Protein AF-A0A960R3W2-F1 (afdb_monomer_lite)

Structure (mmCIF, N/CA/C/O backbone):
data_AF-A0A960R3W2-F1
#
_entry.id   AF-A0A960R3W2-F1
#
loop_
_atom_site.group_PDB
_atom_site.id
_atom_site.type_symbol
_atom_site.label_atom_id
_atom_site.label_alt_id
_atom_site.label_comp_id
_atom_site.label_asym_id
_atom_site.label_entity_id
_atom_site.label_seq_id
_atom_site.pdbx_PDB_ins_code
_atom_site.Cartn_x
_atom_site.Cartn_y
_atom_site.Cartn_z
_atom_site.occupancy
_atom_site.B_iso_or_equiv
_atom_site.auth_seq_id
_atom_site.auth_comp_id
_atom_site.auth_asym_id
_atom_site.auth_atom_id
_atom_site.pdbx_PDB_model_num
ATOM 1 N N . MET A 1 1 ? 24.219 -35.344 -2.689 1.00 34.28 1 MET A N 1
ATOM 2 C CA . MET A 1 1 ? 23.705 -35.915 -3.954 1.00 34.28 1 MET A CA 1
ATOM 3 C C . MET A 1 1 ? 23.313 -34.790 -4.915 1.00 34.28 1 MET A C 1
ATOM 5 O O . MET A 1 1 ? 22.165 -34.704 -5.315 1.00 34.28 1 MET A O 1
ATOM 9 N N . ALA A 1 2 ? 24.246 -33.897 -5.250 1.00 36.50 2 ALA A N 1
ATOM 10 C CA . ALA A 1 2 ? 23.982 -32.752 -6.128 1.00 36.50 2 ALA A CA 1
ATOM 11 C C . ALA A 1 2 ? 25.232 -32.409 -6.960 1.00 36.50 2 ALA A C 1
ATOM 13 O O . ALA A 1 2 ? 25.607 -31.251 -7.071 1.00 36.50 2 ALA A O 1
ATOM 14 N N . GLU A 1 3 ? 25.915 -33.432 -7.480 1.00 35.41 3 GLU A N 1
ATOM 15 C CA . GLU A 1 3 ? 27.080 -33.258 -8.367 1.00 35.41 3 GLU A CA 1
ATOM 16 C C . GLU A 1 3 ? 26.944 -34.018 -9.701 1.00 35.41 3 GLU A C 1
ATOM 18 O O . GLU A 1 3 ? 27.844 -33.939 -10.526 1.00 35.41 3 GLU A O 1
ATOM 23 N N . GLU A 1 4 ? 25.827 -34.706 -9.973 1.00 37.75 4 GLU A N 1
ATOM 24 C CA . GLU A 1 4 ? 25.732 -35.625 -11.128 1.00 37.75 4 GLU A CA 1
ATOM 25 C C . GLU A 1 4 ? 24.709 -35.256 -12.221 1.00 37.75 4 GLU A C 1
ATOM 27 O O . GLU A 1 4 ? 24.487 -36.058 -13.122 1.00 37.75 4 GLU A O 1
ATOM 32 N N . GLU A 1 5 ? 24.141 -34.043 -12.235 1.00 37.66 5 GLU A N 1
ATOM 33 C CA . GLU A 1 5 ? 23.220 -33.620 -13.319 1.00 37.66 5 GLU A CA 1
ATOM 34 C C . GLU A 1 5 ? 23.696 -32.445 -14.194 1.00 37.66 5 GLU A C 1
ATOM 36 O O . GLU A 1 5 ? 23.008 -32.073 -15.142 1.00 37.66 5 GLU A O 1
ATOM 41 N N . LEU A 1 6 ? 24.902 -31.905 -13.987 1.00 40.00 6 LEU A N 1
ATOM 42 C CA . LEU A 1 6 ? 25.506 -30.930 -14.912 1.00 40.00 6 LEU A CA 1
ATOM 43 C C . LEU A 1 6 ? 26.485 -31.635 -15.851 1.00 40.00 6 LEU A C 1
ATOM 45 O O . LEU A 1 6 ? 27.700 -31.466 -15.803 1.00 40.00 6 LEU A O 1
ATOM 49 N N . GLY A 1 7 ? 25.937 -32.497 -16.700 1.00 35.84 7 GLY A N 1
ATOM 50 C CA . GLY A 1 7 ? 26.690 -33.162 -17.750 1.00 35.84 7 GLY A CA 1
ATOM 51 C C . GLY A 1 7 ? 26.944 -32.228 -18.925 1.00 35.84 7 GLY A C 1
ATOM 52 O O . GLY A 1 7 ? 26.337 -32.461 -19.955 1.00 35.84 7 GLY A O 1
ATOM 53 N N . HIS A 1 8 ? 27.803 -31.215 -18.773 1.00 46.12 8 HIS A N 1
ATOM 54 C CA . HIS A 1 8 ? 28.648 -30.547 -19.782 1.00 46.12 8 HIS A CA 1
ATOM 55 C C . HIS A 1 8 ? 29.773 -29.835 -19.001 1.00 46.12 8 HIS A C 1
ATOM 57 O O . HIS A 1 8 ? 29.563 -29.342 -17.899 1.00 46.12 8 HIS A O 1
ATOM 63 N N . SER A 1 9 ? 31.001 -29.834 -19.524 1.00 48.41 9 SER A N 1
ATOM 64 C CA . SER A 1 9 ? 32.125 -29.098 -18.927 1.00 48.41 9 SER A CA 1
ATOM 65 C C . SER A 1 9 ? 31.854 -27.593 -19.042 1.00 48.41 9 SER A C 1
ATOM 67 O O . SER A 1 9 ? 32.256 -26.975 -20.029 1.00 48.41 9 SER A O 1
ATOM 69 N N . ASP A 1 10 ? 31.169 -27.006 -18.065 1.00 64.44 10 ASP A N 1
ATOM 70 C CA . ASP A 1 10 ? 30.871 -25.576 -18.062 1.00 64.44 10 ASP A CA 1
ATOM 71 C C . ASP A 1 10 ? 32.167 -24.778 -17.860 1.00 64.44 10 ASP A C 1
ATOM 73 O O . ASP A 1 10 ? 32.741 -24.722 -16.769 1.00 64.44 10 ASP A O 1
ATOM 77 N N . ALA A 1 11 ? 32.658 -24.167 -18.939 1.00 84.81 11 ALA A N 1
ATOM 78 C CA . ALA A 1 11 ? 33.740 -23.195 -18.879 1.00 84.81 11 ALA A CA 1
ATOM 79 C C . ALA A 1 11 ? 33.192 -21.890 -18.281 1.00 84.81 11 ALA A C 1
ATOM 81 O O . ALA A 1 11 ? 32.614 -21.056 -18.980 1.00 84.81 11 ALA A O 1
ATOM 82 N N . ILE A 1 12 ? 33.333 -21.733 -16.965 1.00 89.81 12 ILE A N 1
ATOM 83 C CA . ILE A 1 12 ? 32.884 -20.541 -16.240 1.00 89.81 12 ILE A CA 1
ATOM 84 C C . ILE A 1 12 ? 33.977 -19.474 -16.322 1.00 89.81 12 ILE A C 1
ATOM 86 O O . ILE A 1 12 ? 35.119 -19.721 -15.940 1.00 89.81 12 ILE A O 1
ATOM 90 N N . PHE A 1 13 ? 33.619 -18.272 -16.770 1.00 91.88 13 PHE A N 1
ATOM 91 C CA . PHE A 1 13 ? 34.521 -17.122 -16.818 1.00 91.88 13 PHE A CA 1
ATOM 92 C C . PHE A 1 13 ? 33.945 -15.961 -16.008 1.00 91.88 13 PHE A C 1
ATOM 94 O O . PHE A 1 13 ? 32.779 -15.603 -16.177 1.00 91.88 13 PHE A O 1
ATOM 101 N N . GLY A 1 14 ? 34.760 -15.361 -15.144 1.00 93.44 14 GLY A N 1
ATOM 102 C CA . GLY A 1 14 ? 34.396 -14.199 -14.337 1.00 93.44 14 GLY A CA 1
ATOM 103 C C . GLY A 1 14 ? 35.424 -13.084 -14.474 1.00 93.44 14 GLY A C 1
ATOM 104 O O . GLY A 1 14 ? 36.620 -13.341 -14.596 1.00 93.44 14 GLY A O 1
ATOM 105 N N . ILE A 1 15 ? 34.967 -11.834 -14.444 1.00 94.25 15 ILE A N 1
ATOM 106 C CA . ILE A 1 15 ? 35.833 -10.654 -14.496 1.00 94.25 15 ILE A CA 1
ATOM 107 C C . ILE A 1 15 ? 35.373 -9.685 -13.414 1.00 94.25 15 ILE A C 1
ATOM 109 O O . ILE A 1 15 ? 34.194 -9.337 -13.375 1.00 94.25 15 ILE A O 1
ATOM 113 N N . ASP A 1 16 ? 36.297 -9.210 -12.585 1.00 93.62 16 ASP A N 1
ATOM 114 C CA . ASP A 1 16 ? 36.030 -8.103 -11.668 1.00 93.62 16 ASP A CA 1
ATOM 115 C C . ASP A 1 16 ? 37.211 -7.127 -11.645 1.00 93.62 16 ASP A C 1
ATOM 117 O O . ASP A 1 16 ? 38.377 -7.531 -11.656 1.00 93.62 16 ASP A O 1
ATOM 121 N N . LEU A 1 17 ? 36.918 -5.828 -11.618 1.00 91.69 17 LEU A N 1
ATOM 122 C CA . LEU A 1 17 ? 37.941 -4.788 -11.531 1.00 91.69 17 LEU A CA 1
ATOM 123 C C . LEU A 1 17 ? 38.568 -4.743 -10.129 1.00 91.69 17 LEU A C 1
ATOM 125 O O . LEU A 1 17 ? 39.752 -4.430 -9.981 1.00 91.69 17 LEU A O 1
ATOM 129 N N . ASN A 1 18 ? 37.794 -5.068 -9.093 1.00 93.12 18 ASN A N 1
ATOM 130 C CA . ASN A 1 18 ? 38.256 -5.091 -7.718 1.00 93.12 18 ASN A CA 1
ATOM 131 C C . ASN A 1 18 ? 39.044 -6.378 -7.449 1.00 93.12 18 ASN A C 1
ATOM 133 O O . ASN A 1 18 ? 38.527 -7.494 -7.527 1.00 93.12 18 ASN A O 1
ATOM 137 N N . ARG A 1 19 ? 40.319 -6.200 -7.100 1.00 94.44 19 ARG A N 1
ATOM 138 C CA . ARG A 1 19 ? 41.240 -7.302 -6.836 1.00 94.44 19 ARG A CA 1
ATOM 139 C C . ARG A 1 19 ? 40.777 -8.189 -5.684 1.00 94.44 19 ARG A C 1
ATOM 141 O O . ARG A 1 19 ? 40.822 -9.406 -5.827 1.00 94.44 19 ARG A O 1
ATOM 148 N N . ASP A 1 20 ? 40.315 -7.596 -4.589 1.00 95.19 20 ASP A N 1
ATOM 149 C CA . ASP A 1 20 ? 39.891 -8.337 -3.401 1.00 95.19 20 ASP A CA 1
ATOM 150 C C . ASP A 1 20 ? 38.653 -9.186 -3.718 1.00 95.19 20 ASP A C 1
ATOM 152 O O . ASP A 1 20 ? 38.586 -10.355 -3.344 1.00 95.19 20 ASP A O 1
ATOM 156 N N . ILE A 1 21 ? 37.703 -8.637 -4.488 1.00 93.38 21 ILE A N 1
ATOM 157 C CA . ILE A 1 21 ? 36.518 -9.379 -4.945 1.00 93.38 21 ILE A CA 1
ATOM 158 C C . ILE A 1 21 ? 36.924 -10.527 -5.874 1.00 93.38 21 ILE A C 1
ATOM 160 O O . ILE A 1 21 ? 36.449 -11.645 -5.691 1.00 93.38 21 ILE A O 1
ATOM 164 N N . ALA A 1 22 ? 37.828 -10.294 -6.830 1.00 93.44 22 ALA A N 1
ATOM 165 C CA . ALA A 1 22 ? 38.315 -11.344 -7.724 1.00 93.44 22 ALA A CA 1
ATOM 166 C C . ALA A 1 22 ? 39.058 -12.463 -6.966 1.00 93.44 22 ALA A C 1
ATOM 168 O O . ALA A 1 22 ? 38.908 -13.641 -7.293 1.00 93.44 22 ALA A O 1
ATOM 169 N N . GLU A 1 23 ? 39.847 -12.120 -5.944 1.00 93.50 23 GLU A N 1
ATOM 170 C CA . GLU A 1 23 ? 40.520 -13.094 -5.078 1.00 93.50 23 GLU A CA 1
ATOM 171 C C . GLU A 1 23 ? 39.514 -13.900 -4.243 1.00 93.50 23 GLU A C 1
ATOM 173 O O . GLU A 1 23 ? 39.620 -15.125 -4.199 1.00 93.50 23 GLU A O 1
ATOM 178 N N . ILE A 1 24 ? 38.492 -13.257 -3.666 1.00 95.00 24 ILE A N 1
ATOM 179 C CA . ILE A 1 24 ? 37.399 -13.944 -2.959 1.00 95.00 24 ILE A CA 1
ATOM 180 C C . ILE A 1 24 ? 36.620 -14.856 -3.910 1.00 95.00 24 ILE A C 1
ATOM 182 O O . ILE A 1 24 ? 36.345 -16.005 -3.566 1.00 95.00 24 ILE A O 1
ATOM 186 N N . ALA A 1 25 ? 36.297 -14.385 -5.116 1.00 92.50 25 ALA A N 1
ATOM 187 C CA . ALA A 1 25 ? 35.576 -15.161 -6.118 1.00 92.50 25 ALA A CA 1
ATOM 188 C C . ALA A 1 25 ? 36.308 -16.474 -6.428 1.00 92.50 25 ALA A C 1
ATOM 190 O O . ALA A 1 25 ? 35.687 -17.531 -6.370 1.00 92.50 25 ALA A O 1
ATOM 191 N N . ARG A 1 26 ? 37.636 -16.440 -6.628 1.00 92.56 26 ARG A N 1
ATOM 192 C CA . ARG A 1 26 ? 38.470 -17.643 -6.845 1.00 92.56 26 ARG A CA 1
ATOM 193 C C . ARG A 1 26 ? 38.403 -18.669 -5.709 1.00 92.56 26 ARG A C 1
ATOM 195 O O . ARG A 1 26 ? 38.714 -19.832 -5.947 1.00 92.56 26 ARG A O 1
ATOM 202 N N . LEU A 1 27 ? 38.040 -18.258 -4.492 1.00 92.25 27 LEU A N 1
ATOM 203 C CA . LEU A 1 27 ? 37.900 -19.158 -3.343 1.00 92.25 27 LEU A CA 1
ATOM 204 C C . LEU A 1 27 ? 36.530 -19.843 -3.280 1.00 92.25 27 LEU A C 1
ATOM 206 O O . LEU A 1 27 ? 36.435 -20.922 -2.699 1.00 92.25 27 LEU A O 1
ATOM 210 N N . VAL A 1 28 ? 35.481 -19.224 -3.832 1.00 91.94 28 VAL A N 1
ATOM 211 C CA . VAL A 1 28 ? 34.089 -19.699 -3.701 1.00 91.94 28 VAL A CA 1
ATOM 212 C C . VAL A 1 28 ? 33.548 -20.387 -4.956 1.00 91.94 28 VAL A C 1
ATOM 214 O O . VAL A 1 28 ? 32.584 -21.142 -4.860 1.00 91.94 28 VAL A O 1
ATOM 217 N N . VAL A 1 29 ? 34.147 -20.144 -6.124 1.00 87.06 29 VAL A N 1
ATOM 218 C CA . VAL A 1 29 ? 33.752 -20.775 -7.396 1.00 87.06 29 VAL A CA 1
ATOM 219 C C . VAL A 1 29 ? 34.484 -22.107 -7.631 1.00 87.06 29 VAL A C 1
ATOM 221 O O . VAL A 1 29 ? 35.540 -22.345 -7.038 1.00 87.06 29 VAL A O 1
ATOM 224 N N . PRO A 1 30 ? 33.974 -22.989 -8.516 1.00 86.00 30 PRO A N 1
ATOM 225 C CA . PRO A 1 30 ? 34.677 -24.213 -8.899 1.00 86.00 30 PRO A CA 1
ATOM 226 C C . PRO A 1 30 ? 36.084 -23.932 -9.441 1.00 86.00 30 PRO A C 1
ATOM 228 O O . PRO A 1 30 ? 36.305 -22.944 -10.135 1.00 86.00 30 PRO A O 1
ATOM 231 N N . ARG A 1 31 ? 37.038 -24.844 -9.203 1.00 82.38 31 ARG A N 1
ATOM 232 C CA . ARG A 1 31 ? 38.432 -24.698 -9.680 1.00 82.38 31 ARG A CA 1
ATOM 233 C C . ARG A 1 31 ? 38.573 -24.623 -11.203 1.00 82.38 31 ARG A C 1
ATOM 235 O O . ARG A 1 31 ? 39.610 -24.181 -11.683 1.00 82.38 31 ARG A O 1
ATOM 242 N N . SER A 1 32 ? 37.572 -25.096 -11.942 1.00 85.81 32 SER A N 1
ATOM 243 C CA . SER A 1 32 ? 37.497 -24.993 -13.401 1.00 85.81 32 SER A CA 1
ATOM 244 C C . SER A 1 32 ? 37.124 -23.591 -13.891 1.00 85.81 32 SER A C 1
ATOM 246 O O . SER A 1 32 ? 37.220 -23.342 -15.088 1.00 85.81 32 SER A O 1
ATOM 248 N N . ALA A 1 33 ? 36.692 -22.688 -13.004 1.00 89.56 33 ALA A N 1
ATOM 249 C CA . ALA A 1 33 ? 36.335 -21.328 -13.370 1.00 89.56 33 ALA A CA 1
ATOM 250 C C . ALA A 1 33 ? 37.575 -20.432 -13.499 1.00 89.56 33 ALA A C 1
ATOM 252 O O . ALA A 1 33 ? 38.443 -20.387 -12.624 1.00 89.56 33 ALA A O 1
ATOM 253 N N . GLU A 1 34 ? 37.620 -19.652 -14.570 1.00 91.56 34 GLU A N 1
ATOM 254 C CA . GLU A 1 34 ? 38.660 -18.665 -14.822 1.00 91.56 34 GLU A CA 1
ATOM 255 C C . GLU A 1 34 ? 38.193 -17.283 -14.350 1.00 91.56 34 GLU A C 1
ATOM 257 O O . GLU A 1 34 ? 37.280 -16.691 -14.922 1.00 91.56 34 GLU A O 1
ATOM 262 N N . ILE A 1 35 ? 38.821 -16.754 -13.292 1.00 93.56 35 ILE A N 1
ATOM 263 C CA . ILE A 1 35 ? 38.489 -15.435 -12.729 1.00 93.56 35 ILE A CA 1
ATOM 264 C C . ILE A 1 35 ? 39.612 -14.430 -13.006 1.00 93.56 35 ILE A C 1
ATOM 266 O O . ILE A 1 35 ? 40.694 -14.487 -12.399 1.00 93.56 35 ILE A O 1
ATOM 270 N N . ALA A 1 36 ? 39.337 -13.472 -13.885 1.00 92.69 36 ALA A N 1
ATOM 271 C CA . ALA A 1 36 ? 40.222 -12.370 -14.230 1.00 92.69 36 ALA A CA 1
ATOM 272 C C . ALA A 1 36 ? 40.007 -11.165 -13.299 1.00 92.69 36 ALA A C 1
ATOM 274 O O . ALA A 1 36 ? 38.880 -10.731 -13.069 1.00 92.69 36 ALA A O 1
ATOM 275 N N . ASN A 1 37 ? 41.103 -10.586 -12.798 1.00 94.06 37 ASN A N 1
ATOM 276 C CA . ASN A 1 37 ? 41.065 -9.248 -12.214 1.00 94.06 37 ASN A CA 1
ATOM 277 C C . ASN A 1 37 ? 41.438 -8.237 -13.303 1.00 94.06 37 ASN A C 1
ATOM 279 O O . ASN A 1 37 ? 42.618 -8.091 -13.615 1.00 94.06 37 ASN A O 1
ATOM 283 N N . ALA A 1 38 ? 40.443 -7.620 -13.936 1.00 91.94 38 ALA A N 1
ATOM 284 C CA . ALA A 1 38 ? 40.641 -6.737 -15.082 1.00 91.94 38 ALA A CA 1
ATOM 285 C C . ALA A 1 38 ? 39.465 -5.769 -15.260 1.00 91.94 38 ALA A C 1
ATOM 287 O O . ALA A 1 38 ? 38.361 -6.010 -14.770 1.00 91.94 38 ALA A O 1
ATOM 288 N N . ASP A 1 39 ? 39.686 -4.691 -16.014 1.00 89.12 39 ASP A N 1
ATOM 289 C CA . ASP A 1 39 ? 38.589 -3.851 -16.491 1.00 89.12 39 ASP A CA 1
ATOM 290 C C . ASP A 1 39 ? 37.844 -4.576 -17.621 1.00 89.12 39 ASP A C 1
ATOM 292 O O . ASP A 1 39 ? 38.381 -4.829 -18.699 1.00 89.12 39 ASP A O 1
ATOM 296 N N . SER A 1 40 ? 36.573 -4.895 -17.380 1.00 90.44 40 SER A N 1
ATOM 297 C CA . SER A 1 40 ? 35.700 -5.554 -18.358 1.00 90.44 40 SER A CA 1
ATOM 298 C C . SER A 1 40 ? 35.436 -4.710 -19.615 1.00 90.44 40 SER A C 1
ATOM 300 O O . SER A 1 40 ? 34.938 -5.234 -20.615 1.00 90.44 40 SER A O 1
ATOM 302 N N . LEU A 1 41 ? 35.755 -3.412 -19.602 1.00 88.38 41 LEU A N 1
ATOM 303 C CA . LEU A 1 41 ? 35.681 -2.504 -20.751 1.00 88.38 41 LEU A CA 1
ATOM 304 C C . LEU A 1 41 ? 37.034 -2.277 -21.452 1.00 88.38 41 LEU A C 1
ATOM 306 O O . LEU A 1 41 ? 37.059 -1.617 -22.488 1.00 88.38 41 LEU A O 1
ATOM 310 N N . ASP A 1 42 ? 38.125 -2.907 -21.000 1.00 87.12 42 ASP A N 1
ATOM 311 C CA . ASP A 1 42 ? 39.421 -2.866 -21.693 1.00 87.12 42 ASP A CA 1
ATOM 312 C C . ASP A 1 42 ? 39.371 -3.648 -23.017 1.00 87.12 42 ASP A C 1
ATOM 314 O O . ASP A 1 42 ? 39.037 -4.835 -23.033 1.00 87.12 42 ASP A O 1
ATOM 318 N N . GLU A 1 43 ? 39.676 -3.003 -24.144 1.00 80.69 43 GLU A N 1
ATOM 319 C CA . GLU A 1 43 ? 39.709 -3.634 -25.472 1.00 80.69 43 GLU A CA 1
ATOM 320 C C . GLU A 1 43 ? 40.785 -4.725 -25.585 1.00 80.69 43 GLU A C 1
ATOM 322 O O . GLU A 1 43 ? 40.610 -5.669 -26.355 1.00 80.69 43 GLU A O 1
ATOM 327 N N . GLY A 1 44 ? 41.859 -4.635 -24.792 1.00 83.06 44 GLY A N 1
ATOM 328 C CA . GLY A 1 44 ? 42.939 -5.622 -24.743 1.00 83.06 44 GLY A CA 1
ATOM 329 C C . GLY A 1 44 ? 42.604 -6.890 -23.953 1.00 83.06 44 GLY A C 1
ATOM 330 O O . GLY A 1 44 ? 43.363 -7.859 -24.008 1.00 83.06 44 GLY A O 1
ATOM 331 N N . LEU A 1 45 ? 41.475 -6.914 -23.235 1.00 86.50 45 LEU A N 1
ATOM 332 C CA . LEU A 1 45 ? 41.054 -8.081 -22.466 1.00 86.50 45 LEU A CA 1
ATOM 333 C C . LEU A 1 45 ? 40.693 -9.244 -23.402 1.00 86.50 45 LEU A C 1
ATOM 335 O O . LEU A 1 45 ? 39.775 -9.141 -24.224 1.00 86.50 45 LEU A O 1
ATOM 339 N N . ALA A 1 46 ? 41.391 -10.370 -23.246 1.00 86.25 46 ALA A N 1
ATOM 340 C CA . ALA A 1 46 ? 41.084 -11.601 -23.959 1.00 86.25 46 ALA A CA 1
ATOM 341 C C . ALA A 1 46 ? 39.712 -12.132 -23.515 1.00 86.25 46 ALA A C 1
ATOM 343 O O . ALA A 1 46 ? 39.517 -12.498 -22.359 1.00 86.25 46 ALA A O 1
ATOM 344 N N . LEU A 1 47 ? 38.758 -12.154 -24.444 1.00 87.56 47 LEU A N 1
ATOM 345 C CA . LEU A 1 47 ? 37.397 -12.642 -24.228 1.00 87.56 47 LEU A CA 1
ATOM 346 C C . LEU A 1 47 ? 37.098 -13.786 -25.191 1.00 87.56 47 LEU A C 1
ATOM 348 O O . LEU A 1 47 ? 37.589 -13.788 -26.325 1.00 87.56 47 LEU A O 1
ATOM 352 N N . ALA A 1 48 ? 36.221 -14.699 -24.776 1.00 87.38 48 ALA A N 1
ATOM 353 C CA . ALA A 1 48 ? 35.708 -15.729 -25.665 1.00 87.38 48 ALA A CA 1
ATOM 354 C C . ALA A 1 48 ? 35.006 -15.096 -26.881 1.00 87.38 48 ALA A C 1
ATOM 356 O O . ALA A 1 48 ? 34.481 -13.971 -26.833 1.00 87.38 48 ALA A O 1
ATOM 357 N N . SER A 1 49 ? 35.020 -15.818 -28.001 1.00 87.25 49 SER A N 1
ATOM 358 C CA . SER A 1 49 ? 34.348 -15.381 -29.227 1.00 87.25 49 SER A CA 1
ATOM 359 C C . SER A 1 49 ? 32.829 -15.398 -29.068 1.00 87.25 49 SER A C 1
ATOM 361 O O . SER A 1 49 ? 32.164 -14.502 -29.588 1.00 87.25 49 SER A O 1
ATOM 363 N N . MET A 1 50 ? 32.296 -16.379 -28.331 1.00 92.69 50 MET A N 1
ATOM 364 C CA . MET A 1 50 ? 30.875 -16.511 -28.034 1.00 92.69 50 MET A CA 1
ATOM 365 C C . MET A 1 50 ? 30.618 -17.012 -26.608 1.00 92.69 50 MET A C 1
ATOM 367 O O . MET A 1 50 ? 31.443 -17.730 -26.049 1.00 92.69 50 MET A O 1
ATOM 371 N N . TYR A 1 51 ? 29.450 -16.663 -26.068 1.00 93.88 51 TYR A N 1
ATOM 372 C CA . TYR A 1 51 ? 28.928 -17.123 -24.780 1.00 93.88 51 TYR A CA 1
ATOM 373 C C . TYR A 1 51 ? 27.496 -17.646 -24.936 1.00 93.88 51 TYR A C 1
ATOM 375 O O . TYR A 1 51 ? 26.671 -17.005 -25.593 1.00 93.88 51 TYR A O 1
ATOM 383 N N . ASP A 1 52 ? 27.175 -18.769 -24.294 1.00 95.38 52 ASP A N 1
ATOM 384 C CA . ASP A 1 52 ? 25.797 -19.279 -24.210 1.00 95.38 52 ASP A CA 1
ATOM 385 C C . ASP A 1 52 ? 24.992 -18.596 -23.100 1.00 95.38 52 ASP A C 1
ATOM 387 O O . ASP A 1 52 ? 23.769 -18.467 -23.185 1.00 95.38 52 ASP A O 1
ATOM 391 N N . LEU A 1 53 ? 25.680 -18.091 -22.077 1.00 96.06 53 LEU A N 1
ATOM 392 C CA . LEU A 1 53 ? 25.071 -17.362 -20.980 1.00 96.06 53 LEU A CA 1
ATOM 393 C C . LEU A 1 53 ? 26.010 -16.263 -20.489 1.00 96.06 53 LEU A C 1
ATOM 395 O O . LEU A 1 53 ? 27.191 -16.497 -20.249 1.00 96.06 53 LEU A O 1
ATOM 399 N N . VAL A 1 54 ? 25.465 -15.064 -20.316 1.00 96.88 54 VAL A N 1
ATOM 400 C CA . VAL A 1 54 ? 26.124 -13.962 -19.613 1.00 96.88 54 VAL A CA 1
ATOM 401 C C . VAL A 1 54 ? 25.213 -13.540 -18.472 1.00 96.88 54 VAL A C 1
ATOM 403 O O . VAL A 1 54 ? 24.056 -13.209 -18.720 1.00 96.88 54 VAL A O 1
ATOM 406 N N . ILE A 1 55 ? 25.724 -13.534 -17.241 1.00 96.62 55 ILE A N 1
ATOM 407 C CA . ILE A 1 55 ? 25.017 -13.019 -16.063 1.00 96.62 55 ILE A CA 1
ATOM 408 C C . ILE A 1 55 ? 25.857 -11.898 -15.462 1.00 96.62 55 ILE A C 1
ATOM 410 O O . ILE A 1 55 ? 27.054 -12.079 -15.250 1.00 96.62 55 ILE A O 1
ATOM 414 N N . SER A 1 56 ? 25.258 -10.738 -15.195 1.00 95.25 56 SER A N 1
ATOM 415 C CA . SER A 1 56 ? 25.980 -9.627 -14.574 1.00 95.25 56 SER A CA 1
ATOM 416 C C . SER A 1 56 ? 25.067 -8.719 -13.751 1.00 95.25 56 SER A C 1
ATOM 418 O O . SER A 1 56 ? 23.965 -8.367 -14.170 1.00 95.25 56 SER A O 1
ATOM 420 N N . GLU A 1 57 ? 25.562 -8.287 -12.595 1.00 93.00 57 GLU A N 1
ATOM 421 C CA . GLU A 1 57 ? 25.020 -7.168 -11.824 1.00 93.00 57 GLU A CA 1
ATOM 422 C C . GLU A 1 57 ? 25.941 -5.950 -12.030 1.00 93.00 57 GLU A C 1
ATOM 424 O O . GLU A 1 57 ? 26.856 -5.715 -11.239 1.00 93.00 57 GLU A O 1
ATOM 429 N N . PRO A 1 58 ? 25.796 -5.205 -13.143 1.00 91.31 58 PRO A N 1
ATOM 430 C CA . PRO A 1 58 ? 26.680 -4.086 -13.428 1.00 91.31 58 PRO A CA 1
ATOM 431 C C . PRO A 1 58 ? 26.463 -2.926 -12.443 1.00 91.31 58 PRO A C 1
ATOM 433 O O . PRO A 1 58 ? 25.346 -2.712 -11.964 1.00 91.31 58 PRO A O 1
ATOM 436 N N . PRO A 1 59 ? 27.488 -2.086 -12.205 1.00 88.44 59 PRO A N 1
ATOM 437 C CA . PRO A 1 59 ? 27.338 -0.920 -11.346 1.00 88.44 59 PRO A CA 1
ATOM 438 C C . PRO A 1 59 ? 26.316 0.064 -11.933 1.00 88.44 59 PRO A C 1
ATOM 440 O O . PRO A 1 59 ? 26.420 0.502 -13.085 1.00 88.44 59 PRO A O 1
ATOM 443 N N . PHE A 1 60 ? 25.332 0.458 -11.124 1.00 87.81 60 PHE A N 1
ATOM 444 C CA . PHE A 1 60 ? 24.277 1.370 -11.562 1.00 87.81 60 PHE A CA 1
ATOM 445 C C . PHE A 1 60 ? 24.819 2.776 -11.822 1.00 87.81 60 PHE A C 1
ATOM 447 O O . PHE A 1 60 ? 25.406 3.407 -10.947 1.00 87.81 60 PHE A O 1
ATOM 454 N N . ASN A 1 61 ? 24.563 3.293 -13.029 1.00 82.75 61 ASN A N 1
ATOM 455 C CA . ASN A 1 61 ? 24.879 4.664 -13.449 1.00 82.75 61 ASN A CA 1
ATOM 456 C C . ASN A 1 61 ? 26.351 5.093 -13.278 1.00 82.75 61 ASN A C 1
ATOM 458 O O . ASN A 1 61 ? 26.637 6.290 -13.335 1.00 82.75 61 ASN A O 1
ATOM 462 N N . ALA A 1 62 ? 27.287 4.153 -13.113 1.00 87.56 62 ALA A N 1
ATOM 463 C CA . ALA A 1 62 ? 28.707 4.478 -13.041 1.00 87.56 62 ALA A CA 1
ATOM 464 C C . ALA A 1 62 ? 29.159 5.156 -14.351 1.00 87.56 62 ALA A C 1
ATOM 466 O O . ALA A 1 62 ? 28.892 4.622 -15.435 1.00 87.56 62 ALA A O 1
ATOM 467 N N . PRO A 1 63 ? 29.798 6.338 -14.291 1.00 84.81 63 PRO A N 1
ATOM 468 C CA . PRO A 1 63 ? 30.172 7.084 -15.485 1.00 84.81 63 PRO A CA 1
ATOM 469 C C . PRO A 1 63 ? 31.248 6.342 -16.279 1.00 84.81 63 PRO A C 1
ATOM 471 O O . PRO A 1 63 ? 32.121 5.695 -15.707 1.00 84.81 63 PRO A O 1
ATOM 474 N N . LEU A 1 64 ? 31.217 6.482 -17.604 1.00 82.75 64 LEU A N 1
ATOM 475 C CA . LEU A 1 64 ? 32.295 5.995 -18.463 1.00 82.75 64 LEU A CA 1
ATOM 476 C C . LEU A 1 64 ? 33.536 6.884 -18.285 1.00 82.75 64 LEU A C 1
ATOM 478 O O . LEU A 1 64 ? 33.506 8.077 -18.600 1.00 82.75 64 LEU A O 1
ATOM 482 N N . SER A 1 65 ? 34.631 6.319 -17.786 1.00 69.44 65 SER A N 1
ATOM 483 C CA . SER A 1 65 ? 35.944 6.966 -17.751 1.00 69.44 65 SER A CA 1
ATOM 484 C C . SER A 1 65 ? 36.638 6.852 -19.116 1.00 69.44 65 SER A C 1
ATOM 486 O O . SER A 1 65 ? 36.552 5.838 -19.807 1.00 69.44 65 SER A O 1
ATOM 488 N N . ARG A 1 66 ? 37.354 7.908 -19.537 1.00 56.25 66 ARG A N 1
ATOM 489 C CA . ARG A 1 66 ? 38.257 7.832 -20.705 1.00 56.25 66 ARG A CA 1
ATOM 490 C C . ARG A 1 66 ? 39.357 6.789 -20.422 1.00 56.25 66 ARG A C 1
ATOM 492 O O . ARG A 1 66 ? 39.811 6.751 -19.280 1.00 56.25 66 ARG A O 1
ATOM 499 N N . PRO A 1 67 ? 39.822 6.002 -21.417 1.00 58.53 67 PRO A N 1
ATOM 500 C CA . PRO A 1 67 ? 39.761 6.242 -22.868 1.00 58.53 67 PRO A CA 1
ATOM 501 C C . PRO A 1 67 ? 38.565 5.623 -23.614 1.00 58.53 67 PRO A C 1
ATOM 503 O O . PRO A 1 67 ? 38.450 5.843 -24.819 1.00 58.53 67 PRO A O 1
ATOM 506 N N . TYR A 1 68 ? 37.665 4.908 -22.935 1.00 64.06 68 TYR A N 1
ATOM 507 C CA . TYR A 1 68 ? 36.558 4.202 -23.585 1.00 64.06 68 TYR A CA 1
ATOM 508 C C . TYR A 1 68 ? 35.562 5.183 -24.239 1.00 64.06 68 TYR A C 1
ATOM 510 O O . TYR A 1 68 ? 34.913 5.987 -23.566 1.00 64.06 68 TYR A O 1
ATOM 518 N N . LYS A 1 69 ? 35.454 5.141 -25.574 1.00 60.31 69 LYS A N 1
ATOM 519 C CA . LYS A 1 69 ? 34.454 5.872 -26.372 1.00 60.31 69 LYS A CA 1
ATOM 520 C C . LYS A 1 69 ? 33.590 4.852 -27.116 1.00 60.31 69 LYS A C 1
ATOM 522 O O . LYS A 1 69 ? 33.915 4.525 -28.257 1.00 60.31 69 LYS A O 1
ATOM 527 N N . PRO A 1 70 ? 32.516 4.331 -26.503 1.00 62.38 70 PRO A N 1
ATOM 528 C CA . PRO A 1 70 ? 31.666 3.384 -27.198 1.00 62.38 70 PRO A CA 1
ATOM 529 C C . PRO A 1 70 ? 30.998 4.089 -28.382 1.00 62.38 70 PRO A C 1
ATOM 531 O O . PRO A 1 70 ? 30.492 5.207 -28.257 1.00 62.38 70 PRO A O 1
ATOM 534 N N . ALA A 1 71 ? 31.021 3.434 -29.538 1.00 55.75 71 ALA A N 1
ATOM 535 C CA . ALA A 1 71 ? 30.005 3.610 -30.561 1.00 55.75 71 ALA A CA 1
ATOM 536 C C . ALA A 1 71 ? 29.029 2.443 -30.365 1.00 55.75 71 ALA A C 1
ATOM 538 O O . ALA A 1 71 ? 29.481 1.296 -30.424 1.00 55.75 71 ALA A O 1
ATOM 539 N N . PRO A 1 72 ? 27.741 2.687 -30.063 1.00 67.12 72 PRO A N 1
ATOM 540 C CA . PRO A 1 72 ? 27.008 3.963 -30.011 1.00 67.12 72 PRO A CA 1
ATOM 541 C C . PRO A 1 72 ? 27.213 4.750 -28.698 1.00 67.12 72 PRO A C 1
ATOM 543 O O . PRO A 1 72 ? 27.873 4.269 -27.785 1.00 67.12 72 PRO A O 1
ATOM 546 N N . ALA A 1 73 ? 26.656 5.968 -28.592 1.00 66.81 73 ALA A N 1
ATOM 547 C CA . ALA A 1 73 ? 26.800 6.868 -27.434 1.00 66.81 73 ALA A CA 1
ATOM 548 C C . ALA A 1 73 ? 26.083 6.350 -26.160 1.00 66.81 73 ALA A C 1
ATOM 550 O O . ALA A 1 73 ? 25.054 6.886 -25.740 1.00 66.81 73 ALA A O 1
ATOM 551 N N . LEU A 1 74 ? 26.632 5.291 -25.563 1.00 81.75 74 LEU A N 1
ATOM 552 C CA . LEU A 1 74 ? 26.207 4.701 -24.291 1.00 81.75 74 LEU A CA 1
ATOM 553 C C . LEU A 1 74 ? 26.564 5.636 -23.129 1.00 81.75 74 LEU A C 1
ATOM 555 O O . LEU A 1 74 ? 27.542 6.383 -23.194 1.00 81.75 74 LEU A O 1
ATOM 559 N N . LYS A 1 75 ? 25.761 5.626 -22.062 1.00 80.75 75 LYS A N 1
ATOM 560 C CA . LYS A 1 75 ? 25.842 6.650 -21.003 1.00 80.75 75 LYS A CA 1
ATOM 561 C C . LYS A 1 75 ? 26.660 6.237 -19.789 1.00 80.75 75 LYS A C 1
ATOM 563 O O . LYS A 1 75 ? 27.210 7.103 -19.111 1.00 80.75 75 LYS A O 1
ATOM 568 N N . ASN A 1 76 ? 26.682 4.949 -19.471 1.00 88.12 76 ASN A N 1
ATOM 569 C CA . ASN A 1 76 ? 27.272 4.424 -18.244 1.00 88.12 76 ASN A CA 1
ATOM 570 C C . ASN A 1 76 ? 27.929 3.058 -18.482 1.00 88.12 76 ASN A C 1
ATOM 572 O O . ASN A 1 76 ? 27.729 2.427 -19.522 1.00 88.12 76 ASN A O 1
ATOM 576 N N . VAL A 1 77 ? 28.720 2.620 -17.502 1.00 89.75 77 VAL A N 1
ATOM 577 C CA . VAL A 1 77 ? 29.450 1.344 -17.527 1.00 89.75 77 VAL A CA 1
ATOM 578 C C . VAL A 1 77 ? 28.505 0.161 -17.727 1.00 89.75 77 VAL A C 1
ATOM 580 O O . VAL A 1 77 ? 28.802 -0.710 -18.536 1.00 89.75 77 VAL A O 1
ATOM 583 N N . GLY A 1 78 ? 27.344 0.139 -17.065 1.00 91.44 78 GLY A N 1
ATOM 584 C CA . GLY A 1 78 ? 26.387 -0.960 -17.208 1.00 91.44 78 GLY A CA 1
ATOM 585 C C . GLY A 1 78 ? 25.863 -1.121 -18.634 1.00 91.44 78 GLY A C 1
ATOM 586 O O . GLY A 1 78 ? 25.910 -2.220 -19.181 1.00 91.44 78 GLY A O 1
ATOM 587 N N . GLU A 1 79 ? 25.450 -0.025 -19.276 1.00 91.12 79 GLU A N 1
ATOM 588 C CA . GLU A 1 79 ? 25.046 -0.020 -20.690 1.00 91.12 79 GLU A CA 1
ATOM 589 C C . GLU A 1 79 ? 26.176 -0.518 -21.608 1.00 91.12 79 GLU A C 1
ATOM 591 O O . GLU A 1 79 ? 25.928 -1.294 -22.533 1.00 91.12 79 GLU A O 1
ATOM 596 N N . ALA A 1 80 ? 27.424 -0.122 -21.333 1.00 90.81 80 ALA A N 1
ATOM 597 C CA . ALA A 1 80 ? 28.595 -0.574 -22.081 1.00 90.81 80 ALA A CA 1
ATOM 598 C C . ALA A 1 80 ? 28.878 -2.072 -21.918 1.00 90.81 80 ALA A C 1
ATOM 600 O O . ALA A 1 80 ? 29.160 -2.743 -22.912 1.00 90.81 80 ALA A O 1
ATOM 601 N N . LEU A 1 81 ? 28.758 -2.607 -20.701 1.00 92.19 81 LEU A N 1
ATOM 602 C CA . LEU A 1 81 ? 28.915 -4.037 -20.433 1.00 92.19 81 LEU A CA 1
ATOM 603 C C . LEU A 1 81 ? 27.824 -4.848 -21.135 1.00 92.19 81 LEU A C 1
ATOM 605 O O . LEU A 1 81 ? 28.134 -5.800 -21.852 1.00 92.19 81 LEU A O 1
ATOM 609 N N . LEU A 1 82 ? 26.563 -4.425 -21.016 1.00 93.44 82 LEU A N 1
ATOM 610 C CA . LEU A 1 82 ? 25.446 -5.049 -21.723 1.00 93.44 82 LEU A CA 1
ATOM 611 C C . LEU A 1 82 ? 25.714 -5.100 -23.230 1.00 93.44 82 LEU A C 1
ATOM 613 O O . LEU A 1 82 ? 25.596 -6.165 -23.833 1.00 93.44 82 LEU A O 1
ATOM 617 N N . HIS A 1 83 ? 26.122 -3.981 -23.830 1.00 91.38 83 HIS A N 1
ATOM 618 C CA . HIS A 1 83 ? 26.420 -3.910 -25.257 1.00 91.38 83 HIS A CA 1
ATOM 619 C C . HIS A 1 83 ? 27.590 -4.817 -25.661 1.00 91.38 83 HIS A C 1
ATOM 621 O O . HIS A 1 83 ? 27.467 -5.612 -26.596 1.00 91.38 83 HIS A O 1
ATOM 627 N N . ARG A 1 84 ? 28.714 -4.745 -24.938 1.00 90.50 84 ARG A N 1
ATOM 628 C CA . ARG A 1 84 ? 29.932 -5.508 -25.243 1.00 90.50 84 ARG A CA 1
ATOM 629 C C . ARG A 1 84 ? 29.713 -7.017 -25.149 1.00 90.50 84 ARG A C 1
ATOM 631 O O . ARG A 1 84 ? 30.119 -7.744 -26.056 1.00 90.50 84 ARG A O 1
ATOM 638 N N . PHE A 1 85 ? 29.104 -7.489 -24.064 1.00 93.19 85 PHE A N 1
ATOM 639 C CA . PHE A 1 85 ? 28.962 -8.923 -23.813 1.00 93.19 85 PHE A CA 1
ATOM 640 C C . PHE A 1 85 ? 27.762 -9.528 -24.541 1.00 93.19 85 PHE A C 1
ATOM 642 O O . PHE A 1 85 ? 27.878 -10.631 -25.072 1.00 93.19 85 PHE A O 1
ATOM 649 N N . SER A 1 86 ? 26.651 -8.796 -24.688 1.00 93.12 86 SER A N 1
ATOM 650 C CA . SER A 1 86 ? 25.507 -9.314 -25.454 1.00 93.12 86 SER A CA 1
ATOM 651 C C . SER A 1 86 ? 25.820 -9.444 -26.947 1.00 93.12 86 SER A C 1
ATOM 653 O O . SER A 1 86 ? 25.326 -10.353 -27.612 1.00 93.12 86 SER A O 1
ATOM 655 N N . GLY A 1 87 ? 26.708 -8.591 -27.477 1.00 90.62 87 GLY A N 1
ATOM 656 C CA . GLY A 1 87 ? 27.235 -8.718 -28.839 1.00 90.62 87 GLY A CA 1
ATOM 657 C C . GLY A 1 87 ? 27.984 -10.033 -29.096 1.00 90.62 87 GLY A C 1
ATOM 658 O O . GLY A 1 87 ? 28.098 -10.448 -30.249 1.00 90.62 87 GLY A O 1
ATOM 659 N N . ARG A 1 88 ? 28.421 -10.726 -28.036 1.00 92.88 88 ARG A N 1
ATOM 660 C CA . ARG A 1 88 ? 29.125 -12.017 -28.071 1.00 92.88 88 ARG A CA 1
ATOM 661 C C . ARG A 1 88 ? 28.233 -13.199 -27.686 1.00 92.88 88 ARG A C 1
ATOM 663 O O . ARG A 1 88 ? 28.741 -14.278 -27.432 1.00 92.88 88 ARG A O 1
ATOM 670 N N . LEU A 1 89 ? 26.912 -13.047 -27.636 1.00 95.62 89 LEU A N 1
ATOM 671 C CA . LEU A 1 89 ? 26.039 -14.199 -27.388 1.00 95.62 89 LEU A CA 1
ATOM 672 C C . LEU A 1 89 ? 26.031 -15.152 -28.588 1.00 95.62 89 LEU A C 1
ATOM 674 O O . LEU A 1 89 ? 25.972 -14.691 -29.734 1.00 95.62 89 LEU A O 1
ATOM 678 N N . SER A 1 90 ? 26.039 -16.460 -28.328 1.00 94.88 90 SER A N 1
ATOM 679 C CA . SER A 1 90 ? 25.765 -17.488 -29.337 1.00 94.88 90 SER A CA 1
ATOM 680 C C . SER A 1 90 ? 24.334 -17.340 -29.890 1.00 94.88 90 SER A C 1
ATOM 682 O O . SER A 1 90 ? 23.539 -16.537 -29.394 1.00 94.88 90 SER A O 1
ATOM 684 N N . LEU A 1 91 ? 23.975 -18.086 -30.942 1.00 92.56 91 LEU A N 1
ATOM 685 C CA . LEU A 1 91 ? 22.635 -17.990 -31.552 1.00 92.56 91 LEU A CA 1
ATOM 686 C C . LEU A 1 91 ? 21.504 -18.342 -30.569 1.00 92.56 91 LEU A C 1
ATOM 688 O O . LEU A 1 91 ? 20.446 -17.719 -30.611 1.00 92.56 91 LEU A O 1
ATOM 692 N N . SER A 1 92 ? 21.741 -19.306 -29.677 1.00 92.81 92 SER A N 1
ATOM 693 C CA . SER A 1 92 ? 20.837 -19.698 -28.586 1.00 92.81 92 SER A CA 1
ATOM 694 C C . SER A 1 92 ? 21.163 -19.016 -27.254 1.00 92.81 92 SER A C 1
ATOM 696 O O . SER A 1 92 ? 20.479 -19.266 -26.259 1.00 92.81 92 SER A O 1
ATOM 698 N N . GLY A 1 93 ? 22.203 -18.178 -27.229 1.00 95.44 93 GLY A N 1
ATOM 699 C CA . GLY A 1 93 ? 22.740 -17.593 -26.015 1.00 95.44 93 GLY A CA 1
ATOM 700 C C . GLY A 1 93 ? 21.822 -16.543 -25.397 1.00 95.44 93 GLY A C 1
ATOM 701 O O . GLY A 1 93 ? 21.069 -15.854 -26.095 1.00 95.44 93 GLY A O 1
ATOM 702 N N . ARG A 1 94 ? 21.896 -16.405 -24.070 1.00 96.69 94 ARG A N 1
ATOM 703 C CA . ARG A 1 94 ? 21.105 -15.436 -23.299 1.00 96.69 94 ARG A CA 1
ATOM 704 C C . ARG A 1 94 ? 21.994 -14.517 -22.473 1.00 96.69 94 ARG A C 1
ATOM 706 O O . ARG A 1 94 ? 22.956 -14.953 -21.852 1.00 96.69 94 ARG A O 1
ATOM 713 N N . GLY A 1 95 ? 21.633 -13.243 -22.431 1.00 97.75 95 GLY A N 1
ATOM 714 C CA . GLY A 1 95 ? 22.190 -12.279 -21.489 1.00 97.75 95 GLY A CA 1
ATOM 715 C C . GLY A 1 95 ? 21.175 -11.974 -20.396 1.00 97.75 95 GLY A C 1
ATOM 716 O O . GLY A 1 95 ? 20.020 -11.694 -20.711 1.00 97.75 95 GLY A O 1
ATOM 717 N N . VAL A 1 96 ? 21.598 -12.012 -19.136 1.00 98.06 96 VAL A N 1
ATOM 718 C CA . VAL A 1 96 ? 20.796 -11.676 -17.956 1.00 98.06 96 VAL A CA 1
ATOM 719 C C . VAL A 1 96 ? 21.533 -10.605 -17.162 1.00 98.06 96 VAL A C 1
ATOM 721 O O . VAL A 1 96 ? 22.646 -10.824 -16.691 1.00 98.06 96 VAL A O 1
ATOM 724 N N . PHE A 1 97 ? 20.924 -9.433 -17.023 1.00 97.12 97 PHE A N 1
ATOM 725 C CA . PHE A 1 97 ? 21.557 -8.285 -16.383 1.00 97.12 97 PHE A CA 1
ATOM 726 C C . PHE A 1 97 ? 20.624 -7.623 -15.383 1.00 97.12 97 PHE A C 1
ATOM 728 O O . PHE A 1 97 ? 19.422 -7.564 -15.618 1.00 97.12 97 PHE A O 1
ATOM 735 N N . LEU A 1 98 ? 21.169 -7.051 -14.314 1.00 94.56 98 LEU A N 1
ATOM 736 C CA . LEU A 1 98 ? 20.401 -6.172 -13.436 1.00 94.56 98 LEU A CA 1
ATOM 737 C C . LEU A 1 98 ? 20.568 -4.706 -13.858 1.00 94.56 98 LEU A C 1
ATOM 739 O O . LEU A 1 98 ? 21.689 -4.221 -13.986 1.00 94.56 98 LEU A O 1
ATOM 743 N N . PHE A 1 99 ? 19.465 -3.988 -14.076 1.00 92.50 99 PHE A N 1
ATOM 744 C CA . PHE A 1 99 ? 19.483 -2.575 -14.473 1.00 92.50 99 PHE A CA 1
ATOM 745 C C . PHE A 1 99 ? 18.519 -1.717 -13.645 1.00 92.50 99 PHE A C 1
ATOM 747 O O . PHE A 1 99 ? 17.468 -2.198 -13.223 1.00 92.50 99 PHE A O 1
ATOM 754 N N . PRO A 1 100 ? 18.811 -0.415 -13.470 1.00 89.31 100 PRO A N 1
ATOM 755 C CA . PRO A 1 100 ? 17.866 0.523 -12.875 1.00 89.31 100 PRO A CA 1
ATOM 756 C C . PRO A 1 100 ? 16.686 0.821 -13.829 1.00 89.31 100 PRO A C 1
ATOM 758 O O . PRO A 1 100 ? 16.782 0.573 -15.038 1.00 89.31 100 PRO A O 1
ATOM 761 N N . PRO A 1 101 ? 15.597 1.455 -13.350 1.00 88.06 101 PRO A N 1
ATOM 762 C CA . PRO A 1 101 ? 14.378 1.688 -14.136 1.00 88.06 101 PRO A CA 1
ATOM 763 C C . PRO A 1 101 ? 14.581 2.575 -15.367 1.00 88.06 101 PRO A C 1
ATOM 765 O O . PRO A 1 101 ? 13.764 2.570 -16.284 1.00 88.06 101 PRO A O 1
ATOM 768 N N . SER A 1 102 ? 15.696 3.309 -15.447 1.00 85.75 102 SER A N 1
ATOM 769 C CA . SER A 1 102 ? 16.045 4.113 -16.623 1.00 85.75 102 SER A CA 1
ATOM 770 C C . SER A 1 102 ? 16.264 3.297 -17.903 1.00 85.75 102 SER A C 1
ATOM 772 O O . SER A 1 102 ? 16.370 3.897 -18.973 1.00 85.75 102 SER A O 1
ATOM 774 N N . CYS A 1 103 ? 16.328 1.963 -17.808 1.00 88.75 103 CYS A N 1
ATOM 775 C CA . CYS A 1 103 ? 16.308 1.054 -18.955 1.00 88.75 103 CYS A CA 1
ATOM 776 C C . CYS A 1 103 ? 14.919 0.930 -19.622 1.00 88.75 103 CYS A C 1
ATOM 778 O O . CYS A 1 103 ? 14.791 0.277 -20.657 1.00 88.75 103 CYS A O 1
ATOM 780 N N . VAL A 1 104 ? 13.886 1.588 -19.085 1.00 89.00 104 VAL A N 1
ATOM 781 C CA . VAL A 1 104 ? 12.521 1.639 -19.635 1.00 89.00 104 VAL A CA 1
ATOM 782 C C . VAL A 1 104 ? 12.216 3.029 -20.230 1.00 89.00 104 VAL A C 1
ATOM 784 O O . VAL A 1 104 ? 12.940 4.005 -20.008 1.00 89.00 104 VAL A O 1
ATOM 787 N N . GLY A 1 105 ? 11.152 3.141 -21.032 1.00 83.12 105 GLY A N 1
ATOM 788 C CA . GLY A 1 105 ? 10.706 4.399 -21.638 1.00 83.12 105 GLY A CA 1
ATOM 789 C C . GLY A 1 105 ? 11.646 4.918 -22.732 1.00 83.12 105 GLY A C 1
ATOM 790 O O . GLY A 1 105 ? 12.380 4.156 -23.356 1.00 83.12 105 GLY A O 1
ATOM 791 N N . GLU A 1 106 ? 11.645 6.231 -22.984 1.00 79.56 106 GLU A N 1
ATOM 792 C CA . GLU A 1 106 ? 12.416 6.829 -24.091 1.00 79.56 106 GLU A CA 1
ATOM 793 C C . GLU A 1 106 ? 13.937 6.642 -23.935 1.00 79.56 106 GLU A C 1
ATOM 795 O O . GLU A 1 106 ? 14.653 6.418 -24.913 1.00 79.56 106 GLU A O 1
ATOM 800 N N . LYS A 1 107 ? 14.447 6.706 -22.695 1.00 77.00 107 LYS A N 1
ATOM 801 C CA . LYS A 1 107 ? 15.870 6.465 -22.410 1.00 77.00 107 LYS A CA 1
ATOM 802 C C . LYS A 1 107 ? 16.250 5.017 -22.708 1.00 77.00 107 LYS A C 1
ATOM 804 O O . LYS A 1 107 ? 17.249 4.807 -23.390 1.00 77.00 107 LYS A O 1
ATOM 809 N N . GLY A 1 108 ? 15.430 4.069 -22.254 1.00 85.81 108 GLY A N 1
ATOM 810 C CA . GLY A 1 108 ? 15.569 2.652 -22.568 1.00 85.81 108 GLY A CA 1
ATOM 811 C C . GLY A 1 108 ? 15.508 2.374 -24.063 1.00 85.81 108 GLY A C 1
ATOM 812 O O . GLY A 1 108 ? 16.372 1.690 -24.595 1.00 85.81 108 GLY A O 1
ATOM 813 N N . LYS A 1 109 ? 14.546 2.973 -24.773 1.00 85.69 109 LYS A N 1
ATOM 814 C CA . LYS A 1 109 ? 14.379 2.796 -26.221 1.00 85.69 109 LYS A CA 1
ATOM 815 C C . LYS A 1 109 ? 15.677 3.051 -26.991 1.00 85.69 109 LYS A C 1
ATOM 817 O O . LYS A 1 109 ? 16.044 2.227 -27.816 1.00 85.69 109 LYS A O 1
ATOM 822 N N . LYS A 1 110 ? 16.409 4.126 -26.674 1.00 86.31 110 LYS A N 1
ATOM 823 C CA . LYS A 1 110 ? 17.704 4.423 -27.319 1.00 86.31 110 LYS A CA 1
ATOM 824 C C . LYS A 1 110 ? 18.746 3.326 -27.078 1.00 86.31 110 LYS A C 1
ATOM 826 O O . LYS A 1 110 ? 19.470 2.975 -28.002 1.00 86.31 110 LYS A O 1
ATOM 831 N N . LEU A 1 111 ? 18.805 2.774 -25.864 1.00 88.69 111 LEU A N 1
ATOM 832 C CA . LEU A 1 111 ? 19.674 1.639 -25.542 1.00 88.69 111 LEU A CA 1
ATOM 833 C C . LEU A 1 111 ? 19.272 0.394 -26.345 1.00 88.69 111 LEU A C 1
ATOM 835 O O . LEU A 1 111 ? 20.119 -0.230 -26.979 1.00 88.69 111 LEU A O 1
ATOM 839 N N . TRP A 1 112 ? 17.984 0.050 -26.363 1.00 90.88 112 TRP A N 1
ATOM 840 C CA . TRP A 1 112 ? 17.496 -1.144 -27.056 1.00 90.88 112 TRP A CA 1
ATOM 841 C C . TRP A 1 112 ? 17.632 -1.037 -28.576 1.00 90.88 112 TRP A C 1
ATOM 843 O O . TRP A 1 112 ? 18.045 -2.004 -29.208 1.00 90.88 112 TRP A O 1
ATOM 853 N N . ASP A 1 113 ? 17.358 0.131 -29.160 1.00 89.38 113 ASP A N 1
ATOM 854 C CA . ASP A 1 113 ? 17.563 0.388 -30.590 1.00 89.38 113 ASP A CA 1
ATOM 855 C C . ASP A 1 113 ? 19.036 0.203 -30.981 1.00 89.38 113 ASP A C 1
ATOM 857 O O . ASP A 1 113 ? 19.326 -0.386 -32.017 1.00 89.38 113 ASP A O 1
ATOM 861 N N . SER A 1 114 ? 19.962 0.589 -30.102 1.00 88.62 114 SER A N 1
ATOM 862 C CA . SER A 1 114 ? 21.396 0.398 -30.321 1.00 88.62 114 SER A CA 1
ATOM 863 C C . SER A 1 114 ? 21.833 -1.077 -30.321 1.00 88.62 114 SER A C 1
ATOM 865 O O . SER A 1 114 ? 22.667 -1.496 -31.117 1.00 88.62 114 SER A O 1
ATOM 867 N N . LEU A 1 115 ? 21.216 -1.911 -29.480 1.00 91.12 115 LEU A N 1
ATOM 868 C CA . LEU A 1 115 ? 21.486 -3.352 -29.428 1.00 91.12 115 LEU A CA 1
ATOM 869 C C . LEU A 1 115 ? 20.927 -4.096 -30.649 1.00 91.12 115 LEU A C 1
ATOM 871 O O . LEU A 1 115 ? 21.511 -5.093 -31.087 1.00 91.12 115 LEU A O 1
ATOM 875 N N . ARG A 1 116 ? 19.835 -3.590 -31.241 1.00 91.06 116 ARG A N 1
ATOM 876 C CA . ARG A 1 116 ? 19.236 -4.160 -32.458 1.00 91.06 116 ARG A CA 1
ATOM 877 C C . ARG A 1 116 ? 20.189 -4.115 -33.649 1.00 91.06 116 ARG A C 1
ATOM 879 O O . ARG A 1 116 ? 20.159 -5.041 -34.457 1.00 91.06 116 ARG A O 1
ATOM 886 N N . GLU A 1 117 ? 21.065 -3.112 -33.728 1.00 86.31 117 GLU A N 1
ATOM 887 C CA . GLU A 1 117 ? 22.122 -3.032 -34.752 1.00 86.31 117 GLU A CA 1
ATOM 888 C C . GLU A 1 117 ? 23.049 -4.261 -34.705 1.00 86.31 117 GLU A C 1
ATOM 890 O O . GLU A 1 117 ? 23.485 -4.760 -35.740 1.00 86.31 117 GLU A O 1
ATOM 895 N N . ASN A 1 118 ? 23.251 -4.827 -33.510 1.00 86.56 118 ASN A N 1
ATOM 896 C CA . ASN A 1 118 ? 24.037 -6.038 -33.275 1.00 86.56 118 ASN A CA 1
ATOM 897 C C . ASN A 1 118 ? 23.196 -7.323 -33.241 1.00 86.56 118 ASN A C 1
ATOM 899 O O . ASN A 1 118 ? 23.680 -8.355 -32.776 1.00 86.56 118 ASN A O 1
ATOM 903 N N . LYS A 1 119 ? 21.944 -7.290 -33.721 1.00 93.75 119 LYS A N 1
ATOM 904 C CA . LYS A 1 119 ? 20.993 -8.418 -33.669 1.00 93.75 119 LYS A CA 1
ATOM 905 C C . LYS A 1 119 ? 20.796 -8.961 -32.248 1.00 93.75 119 LYS A C 1
ATOM 907 O O . LYS A 1 119 ? 20.701 -10.173 -32.048 1.00 93.75 119 LYS A O 1
ATOM 912 N N . VAL A 1 120 ? 20.800 -8.072 -31.258 1.00 95.25 120 VAL A N 1
ATOM 913 C CA . VAL A 1 120 ? 20.457 -8.379 -29.869 1.00 95.25 120 VAL A CA 1
ATOM 914 C C . VAL A 1 120 ? 19.116 -7.726 -29.569 1.00 95.25 120 VAL A C 1
ATOM 916 O O . VAL A 1 120 ? 18.916 -6.538 -29.822 1.00 95.25 120 VAL A O 1
ATOM 919 N N . TYR A 1 121 ? 18.191 -8.508 -29.032 1.00 95.62 121 TYR A N 1
ATOM 920 C CA . TYR A 1 121 ? 16.818 -8.095 -28.800 1.00 95.62 121 TYR A CA 1
ATOM 921 C C . TYR A 1 121 ? 16.434 -8.332 -27.348 1.00 95.62 121 TYR A C 1
ATOM 923 O O . TYR A 1 121 ? 16.819 -9.321 -26.723 1.00 95.62 121 TYR A O 1
ATOM 931 N N . LEU A 1 122 ? 15.649 -7.400 -26.818 1.00 95.12 122 LEU A N 1
ATOM 932 C CA . LEU A 1 122 ? 15.054 -7.527 -25.501 1.00 95.12 122 LEU A CA 1
ATOM 933 C C . LEU A 1 122 ? 14.033 -8.669 -25.510 1.00 95.12 122 LEU A C 1
ATOM 935 O O . LEU A 1 122 ? 13.195 -8.755 -26.407 1.00 95.12 122 LEU A O 1
ATOM 939 N N . ARG A 1 123 ? 14.116 -9.540 -24.508 1.00 96.06 123 ARG A N 1
ATOM 940 C CA . ARG A 1 123 ? 13.194 -10.659 -24.295 1.00 96.06 123 ARG A CA 1
ATOM 941 C C . ARG A 1 123 ? 12.285 -10.415 -23.101 1.00 96.06 123 ARG A C 1
ATOM 943 O O . ARG A 1 123 ? 11.083 -10.658 -23.194 1.00 96.06 123 ARG A O 1
ATOM 950 N N . ALA A 1 124 ? 12.859 -9.957 -21.991 1.00 97.44 124 ALA A N 1
ATOM 951 C CA . ALA A 1 124 ? 12.110 -9.698 -20.772 1.00 97.44 124 ALA A CA 1
ATOM 952 C C . ALA A 1 124 ? 12.681 -8.556 -19.933 1.00 97.44 124 ALA A C 1
ATOM 954 O O . ALA A 1 124 ? 13.882 -8.282 -19.956 1.00 97.44 124 ALA A O 1
ATOM 955 N N . LEU A 1 125 ? 11.786 -7.936 -19.167 1.00 96.75 125 LEU A N 1
ATOM 956 C CA . LEU A 1 125 ? 12.073 -6.971 -18.111 1.00 96.75 125 LEU A CA 1
ATOM 957 C C . LEU A 1 125 ? 11.309 -7.398 -16.854 1.00 96.75 125 LEU A C 1
ATOM 959 O O . LEU A 1 125 ? 10.142 -7.044 -16.687 1.00 96.75 125 LEU A O 1
ATOM 963 N N . ILE A 1 126 ? 11.944 -8.172 -15.975 1.00 97.06 126 ILE A N 1
ATOM 964 C CA . ILE A 1 126 ? 11.323 -8.623 -14.722 1.00 97.06 126 ILE A CA 1
ATOM 965 C C . ILE A 1 126 ? 11.599 -7.581 -13.644 1.00 97.06 126 ILE A C 1
ATOM 967 O O . ILE A 1 126 ? 12.752 -7.351 -13.289 1.00 97.06 126 ILE A O 1
ATOM 971 N N . HIS A 1 127 ? 10.553 -6.931 -13.149 1.00 95.00 127 HIS A N 1
ATOM 972 C CA . HIS A 1 127 ? 10.654 -5.900 -12.126 1.00 95.00 127 HIS A CA 1
ATOM 973 C C . HIS A 1 127 ? 11.046 -6.506 -10.782 1.00 95.00 127 HIS A C 1
ATOM 975 O O . HIS A 1 127 ? 10.395 -7.426 -10.297 1.00 95.00 127 HIS A O 1
ATOM 981 N N . VAL A 1 128 ? 12.082 -5.955 -10.168 1.00 91.44 128 VAL A N 1
ATOM 982 C CA . VAL A 1 128 ? 12.550 -6.285 -8.827 1.00 91.44 128 VAL A CA 1
ATOM 983 C C . VAL A 1 128 ? 12.174 -5.119 -7.914 1.00 91.44 128 VAL A C 1
ATOM 985 O O . VAL A 1 128 ? 12.732 -4.029 -8.076 1.00 91.44 128 VAL A O 1
ATOM 988 N N . PRO A 1 129 ? 11.223 -5.313 -6.982 1.00 85.19 129 PRO A N 1
ATOM 989 C CA . PRO A 1 129 ? 10.813 -4.264 -6.056 1.00 85.19 129 PRO A CA 1
ATOM 990 C C . PRO A 1 129 ? 11.970 -3.718 -5.203 1.00 85.19 129 PRO A C 1
ATOM 992 O O . PRO A 1 129 ? 13.001 -4.368 -5.013 1.00 85.19 129 PRO A O 1
ATOM 995 N N . SER A 1 130 ? 11.774 -2.522 -4.653 1.00 78.75 130 SER A N 1
ATOM 996 C CA . SER A 1 130 ? 12.658 -1.934 -3.645 1.00 78.75 130 SER A CA 1
ATOM 997 C C . SER A 1 130 ? 12.800 -2.857 -2.420 1.00 78.75 130 SER A C 1
ATOM 999 O O . SER A 1 130 ? 11.901 -3.630 -2.089 1.00 78.75 130 SER A O 1
ATOM 1001 N N . GLY A 1 131 ? 13.965 -2.822 -1.763 1.00 72.31 131 GLY A N 1
ATOM 1002 C CA . GLY A 1 131 ? 14.273 -3.661 -0.593 1.00 72.31 131 GLY A CA 1
ATOM 1003 C C . GLY A 1 131 ? 14.906 -5.026 -0.900 1.00 72.31 131 GLY A C 1
ATOM 1004 O O . GLY A 1 131 ? 15.371 -5.696 0.017 1.00 72.31 131 GLY A O 1
ATOM 1005 N N . HIS A 1 132 ? 14.999 -5.432 -2.171 1.00 75.62 132 HIS A N 1
ATOM 1006 C CA . HIS A 1 132 ? 15.725 -6.652 -2.557 1.00 75.62 132 HIS A CA 1
ATOM 1007 C C . HIS A 1 132 ? 17.247 -6.455 -2.692 1.00 75.62 132 HIS A C 1
ATOM 1009 O O . HIS A 1 132 ? 17.997 -7.429 -2.619 1.00 75.62 132 HIS A O 1
ATOM 1015 N N . LEU A 1 133 ? 17.718 -5.215 -2.867 1.00 75.06 133 LEU A N 1
ATOM 1016 C CA . LEU A 1 133 ? 19.143 -4.885 -2.966 1.00 75.06 133 LEU A CA 1
ATOM 1017 C C . LEU A 1 133 ? 19.662 -4.341 -1.630 1.00 75.06 133 LEU A C 1
ATOM 1019 O O . LEU A 1 133 ? 19.125 -3.383 -1.086 1.00 75.06 133 LEU A O 1
ATOM 1023 N N . LYS A 1 134 ? 20.750 -4.922 -1.111 1.00 69.19 134 LYS A N 1
ATOM 1024 C CA . LYS A 1 134 ? 21.307 -4.562 0.212 1.00 69.19 134 LYS A CA 1
ATOM 1025 C C . LYS A 1 134 ? 21.888 -3.148 0.276 1.00 69.19 134 LYS A C 1
ATOM 1027 O O . LYS A 1 134 ? 21.916 -2.531 1.332 1.00 69.19 134 LYS A O 1
ATOM 1032 N N . SER A 1 135 ? 22.420 -2.653 -0.838 1.00 69.00 135 SER A N 1
ATOM 1033 C CA . SER A 1 135 ? 23.130 -1.371 -0.902 1.00 69.00 135 SER A CA 1
ATOM 1034 C C . SER A 1 135 ? 22.215 -0.194 -1.239 1.00 69.00 135 SER A C 1
ATOM 1036 O O . SER A 1 135 ? 22.657 0.955 -1.187 1.00 69.00 135 SER A O 1
ATOM 1038 N N . THR A 1 136 ? 20.956 -0.450 -1.619 1.00 67.94 136 THR A N 1
ATOM 1039 C CA . THR A 1 136 ? 20.060 0.596 -2.106 1.00 67.94 136 THR A CA 1
ATOM 1040 C C . THR A 1 136 ? 18.585 0.187 -2.119 1.00 67.94 136 THR A C 1
ATOM 1042 O O . THR A 1 136 ? 18.242 -0.939 -2.452 1.00 67.94 136 THR A O 1
ATOM 1045 N N . ALA A 1 137 ? 17.689 1.137 -1.842 1.00 69.88 137 ALA A N 1
ATOM 1046 C CA . ALA A 1 137 ? 16.238 0.952 -1.946 1.00 69.88 137 ALA A CA 1
ATOM 1047 C C . ALA A 1 137 ? 15.696 1.184 -3.376 1.00 69.88 137 ALA A C 1
ATOM 1049 O O . ALA A 1 137 ? 14.505 1.412 -3.559 1.00 69.88 137 ALA A O 1
ATOM 1050 N N . ILE A 1 138 ? 16.563 1.178 -4.393 1.00 75.50 138 ILE A N 1
ATOM 1051 C CA . ILE A 1 138 ? 16.170 1.383 -5.793 1.00 75.50 138 ILE A CA 1
ATOM 1052 C C . ILE A 1 138 ? 15.450 0.133 -6.312 1.00 75.50 138 ILE A C 1
ATOM 1054 O O . ILE A 1 138 ? 15.964 -0.979 -6.200 1.00 75.50 138 ILE A O 1
ATOM 1058 N N . ASP A 1 139 ? 14.284 0.328 -6.922 1.00 83.81 139 ASP A N 1
ATOM 1059 C CA . ASP A 1 139 ? 13.651 -0.683 -7.764 1.00 83.81 139 ASP A CA 1
ATOM 1060 C C . ASP A 1 139 ? 14.511 -0.965 -9.000 1.00 83.81 139 ASP A C 1
ATOM 1062 O O . ASP A 1 139 ? 15.183 -0.091 -9.539 1.00 83.81 139 ASP A O 1
ATOM 1066 N N . SER A 1 140 ? 14.530 -2.202 -9.474 1.00 91.31 140 SER A N 1
ATOM 1067 C CA . SER A 1 140 ? 15.395 -2.595 -10.590 1.00 91.31 140 SER A CA 1
ATOM 1068 C C . SER A 1 140 ? 14.686 -3.554 -11.535 1.00 91.31 140 SER A C 1
ATOM 1070 O O . SER A 1 140 ? 13.525 -3.908 -11.338 1.00 91.31 140 SER A O 1
ATOM 1072 N N . TYR A 1 141 ? 15.356 -3.923 -12.619 1.00 94.62 141 TYR A N 1
ATOM 1073 C CA . TYR A 1 141 ? 14.864 -4.891 -13.583 1.00 94.62 141 TYR A CA 1
ATOM 1074 C C . TYR A 1 141 ? 15.929 -5.942 -13.850 1.00 94.62 141 TYR A C 1
ATOM 1076 O O . TYR A 1 141 ? 17.061 -5.602 -14.198 1.00 94.62 141 TYR A O 1
ATOM 1084 N N . ILE A 1 142 ? 15.537 -7.212 -13.761 1.00 96.56 142 ILE A N 1
ATOM 1085 C CA . ILE A 1 142 ? 16.262 -8.297 -14.417 1.00 96.56 142 ILE A CA 1
ATOM 1086 C C . ILE A 1 142 ? 15.920 -8.198 -15.904 1.00 96.56 142 ILE A C 1
ATOM 1088 O O . ILE A 1 142 ? 14.802 -8.482 -16.343 1.00 96.56 142 ILE A O 1
ATOM 1092 N N . VAL A 1 143 ? 16.895 -7.736 -16.669 1.00 97.06 143 VAL A N 1
ATOM 1093 C CA . VAL A 1 143 ? 16.871 -7.617 -18.119 1.00 97.06 143 VAL A CA 1
ATOM 1094 C C . VAL A 1 143 ? 17.308 -8.944 -18.711 1.00 97.06 143 VAL A C 1
ATOM 1096 O O . VAL A 1 143 ? 18.405 -9.415 -18.417 1.00 97.06 143 VAL A O 1
ATOM 1099 N N . VAL A 1 144 ? 16.497 -9.501 -19.607 1.00 97.62 144 VAL A N 1
ATOM 1100 C CA . VAL A 1 144 ? 16.885 -10.663 -20.411 1.00 97.62 144 VAL A CA 1
ATOM 1101 C C . VAL A 1 144 ? 16.939 -10.278 -21.880 1.00 97.62 144 VAL A C 1
ATOM 1103 O O . VAL A 1 144 ? 15.968 -9.741 -22.417 1.00 97.62 144 VAL A O 1
ATOM 1106 N N . VAL A 1 145 ? 18.055 -10.582 -22.539 1.00 97.25 145 VAL A N 1
ATOM 1107 C CA . VAL A 1 145 ? 18.277 -10.358 -23.974 1.00 97.25 145 VAL A CA 1
ATOM 1108 C C . VAL A 1 145 ? 18.697 -11.648 -24.672 1.00 97.25 145 VAL A C 1
ATOM 1110 O O . VAL A 1 145 ? 19.329 -12.515 -24.067 1.00 97.25 145 VAL A O 1
ATOM 1113 N N . ASP A 1 146 ? 18.362 -11.773 -25.953 1.00 96.62 146 ASP A N 1
ATOM 1114 C CA . ASP A 1 146 ? 18.842 -12.854 -26.818 1.00 96.62 146 ASP A CA 1
ATOM 1115 C C . ASP A 1 146 ? 18.895 -12.424 -28.298 1.00 96.62 146 ASP A C 1
ATOM 1117 O O . ASP A 1 146 ? 18.793 -11.239 -28.626 1.00 96.62 146 ASP A O 1
ATOM 1121 N N . ARG A 1 147 ? 19.105 -13.381 -29.209 1.00 96.06 147 ARG A N 1
ATOM 1122 C CA . ARG A 1 147 ? 19.224 -13.147 -30.659 1.00 96.06 147 ARG A CA 1
ATOM 1123 C C . ARG A 1 147 ? 17.891 -13.149 -31.418 1.00 96.06 147 ARG A C 1
ATOM 1125 O O . ARG A 1 147 ? 17.898 -13.045 -32.643 1.00 96.06 147 ARG A O 1
ATOM 1132 N N . THR A 1 148 ? 16.754 -13.272 -30.730 1.00 94.62 148 THR A N 1
ATOM 1133 C CA . THR A 1 148 ? 15.446 -13.458 -31.378 1.00 94.62 148 THR A CA 1
ATOM 1134 C C . THR A 1 148 ? 14.624 -12.162 -31.362 1.00 94.62 148 THR A C 1
ATOM 1136 O O . THR A 1 148 ? 14.297 -11.672 -30.280 1.00 94.62 148 THR A O 1
ATOM 1139 N N . PRO A 1 149 ? 14.241 -11.599 -32.523 1.00 93.62 149 PRO A N 1
ATOM 1140 C CA . PRO A 1 149 ? 13.379 -10.421 -32.574 1.00 93.62 149 PRO A CA 1
ATOM 1141 C C . PRO A 1 149 ? 11.957 -10.746 -32.103 1.00 93.62 149 PRO A C 1
ATOM 1143 O O . PRO A 1 149 ? 11.447 -11.837 -32.358 1.00 93.62 149 PRO A O 1
ATOM 1146 N N . ARG A 1 150 ? 11.314 -9.791 -31.420 1.00 90.62 150 ARG A N 1
ATOM 1147 C CA . ARG A 1 150 ? 9.941 -9.907 -30.903 1.00 90.62 150 ARG A CA 1
ATOM 1148 C C . ARG A 1 150 ? 9.228 -8.560 -30.958 1.00 90.62 150 ARG A C 1
ATOM 1150 O O . ARG A 1 150 ? 9.871 -7.521 -30.795 1.00 90.62 150 ARG A O 1
ATOM 1157 N N . GLU A 1 151 ? 7.915 -8.596 -31.164 1.00 91.50 151 GLU A N 1
ATOM 1158 C CA . GLU A 1 151 ? 7.051 -7.412 -31.066 1.00 91.50 151 GLU A CA 1
ATOM 1159 C C . GLU A 1 151 ? 6.728 -7.081 -29.606 1.00 91.50 151 GLU A C 1
ATOM 1161 O O . GLU A 1 151 ? 6.748 -5.915 -29.212 1.00 91.50 151 GLU A O 1
ATOM 1166 N N . GLU A 1 152 ? 6.518 -8.119 -28.795 1.00 95.81 152 GLU A N 1
ATOM 1167 C CA . GLU A 1 152 ? 6.208 -8.016 -27.375 1.00 95.81 152 GLU A CA 1
ATOM 1168 C C . GLU A 1 152 ? 7.330 -8.610 -26.520 1.00 95.81 152 GLU A C 1
ATOM 1170 O O . GLU A 1 152 ? 8.005 -9.575 -26.892 1.00 95.81 152 GLU A O 1
ATOM 1175 N N . ILE A 1 153 ? 7.529 -8.020 -25.345 1.00 96.00 153 ILE A N 1
ATOM 1176 C CA . ILE A 1 153 ? 8.443 -8.528 -24.322 1.00 96.00 153 ILE A CA 1
ATOM 1177 C C . ILE A 1 153 ? 7.651 -8.992 -23.116 1.00 96.00 153 ILE A C 1
ATOM 1179 O O . ILE A 1 153 ? 6.562 -8.492 -22.839 1.00 96.00 153 ILE A O 1
ATOM 1183 N N . PHE A 1 154 ? 8.233 -9.917 -22.367 1.00 98.06 154 PHE A N 1
ATOM 1184 C CA . PHE A 1 154 ? 7.633 -10.391 -21.133 1.00 98.06 154 PHE A CA 1
ATOM 1185 C C . PHE A 1 154 ? 8.054 -9.513 -19.946 1.00 98.06 154 PHE A C 1
ATOM 1187 O O . PHE A 1 154 ? 9.236 -9.224 -19.754 1.00 98.06 154 PHE A O 1
ATOM 1194 N N . THR A 1 155 ? 7.101 -9.099 -19.118 1.00 97.50 155 THR A N 1
ATOM 1195 C CA . THR A 1 155 ? 7.365 -8.415 -17.847 1.00 97.50 155 THR A CA 1
ATOM 1196 C C . THR A 1 155 ? 6.562 -9.058 -16.729 1.00 97.50 155 THR A C 1
ATOM 1198 O O . THR A 1 155 ? 5.423 -9.452 -16.938 1.00 97.50 155 THR A O 1
ATOM 1201 N N . ALA A 1 156 ? 7.156 -9.185 -15.551 1.00 96.31 156 ALA A N 1
ATOM 1202 C CA . ALA A 1 156 ? 6.534 -9.748 -14.357 1.00 96.31 156 ALA A CA 1
ATOM 1203 C C . ALA A 1 156 ? 7.132 -9.066 -13.123 1.00 96.31 156 ALA A C 1
ATOM 1205 O O . ALA A 1 156 ? 8.096 -8.305 -13.249 1.00 96.31 156 ALA A O 1
ATOM 1206 N N . GLN A 1 157 ? 6.599 -9.365 -11.941 1.00 93.25 157 GLN A N 1
ATOM 1207 C CA . GLN A 1 157 ? 7.198 -8.935 -10.683 1.00 93.25 157 GLN A CA 1
ATOM 1208 C C . GLN A 1 157 ? 7.957 -10.096 -10.051 1.00 93.25 157 GLN A C 1
ATOM 1210 O O . GLN A 1 157 ? 7.386 -11.153 -9.800 1.00 93.25 157 GLN A O 1
ATOM 1215 N N . PHE A 1 158 ? 9.235 -9.882 -9.759 1.00 90.62 158 PHE A N 1
ATOM 1216 C CA . PHE A 1 158 ? 10.034 -10.800 -8.967 1.00 90.62 158 PHE A CA 1
ATOM 1217 C C . PHE A 1 158 ? 9.390 -11.017 -7.592 1.00 90.62 158 PHE A C 1
ATOM 1219 O O . PHE A 1 158 ? 8.919 -10.075 -6.950 1.00 90.62 158 PHE A O 1
ATOM 1226 N N . SER A 1 159 ? 9.391 -12.267 -7.145 1.00 83.38 159 SER A N 1
ATOM 1227 C CA . SER A 1 159 ? 8.860 -12.692 -5.855 1.00 83.38 159 SER A CA 1
ATOM 1228 C C . SER A 1 159 ? 9.799 -13.717 -5.232 1.00 83.38 159 SER A C 1
ATOM 1230 O O . SER A 1 159 ? 10.598 -14.332 -5.932 1.00 83.38 159 SER A O 1
ATOM 1232 N N . VAL A 1 160 ? 9.678 -13.903 -3.919 1.00 77.81 160 VAL A N 1
ATOM 1233 C CA . VAL A 1 160 ? 10.308 -15.001 -3.164 1.00 77.81 160 VAL A CA 1
ATOM 1234 C C . VAL A 1 160 ? 9.331 -16.154 -2.893 1.00 77.81 160 VAL A C 1
ATOM 1236 O O . VAL A 1 160 ? 9.689 -17.115 -2.226 1.00 77.81 160 VAL A O 1
ATOM 1239 N N . ASP A 1 161 ? 8.087 -16.036 -3.365 1.00 78.19 161 ASP A N 1
ATOM 1240 C CA . ASP A 1 161 ? 7.068 -17.084 -3.295 1.00 78.19 161 ASP A CA 1
ATOM 1241 C C . ASP A 1 161 ? 7.272 -18.084 -4.444 1.00 78.19 161 ASP A C 1
ATOM 1243 O O . ASP A 1 161 ? 7.097 -17.731 -5.614 1.00 78.19 161 ASP A O 1
ATOM 1247 N N . ASP A 1 162 ? 7.622 -19.327 -4.105 1.00 81.19 162 ASP A N 1
ATOM 1248 C CA . ASP A 1 162 ? 7.917 -20.400 -5.063 1.00 81.19 162 ASP A CA 1
ATOM 1249 C C . ASP A 1 162 ? 6.756 -20.692 -6.028 1.00 81.19 162 ASP A C 1
ATOM 1251 O O . ASP A 1 162 ? 6.987 -21.012 -7.199 1.00 81.19 162 ASP A O 1
ATOM 1255 N N . ALA A 1 163 ? 5.503 -20.556 -5.580 1.00 80.75 163 ALA A N 1
ATOM 1256 C CA . ALA A 1 163 ? 4.339 -20.797 -6.427 1.00 80.75 163 ALA A CA 1
ATOM 1257 C C . ALA A 1 163 ? 4.201 -19.697 -7.487 1.00 80.75 163 ALA A C 1
ATOM 1259 O O . ALA A 1 163 ? 3.963 -19.987 -8.663 1.00 80.75 163 ALA A O 1
ATOM 1260 N N . LEU A 1 164 ? 4.414 -18.438 -7.091 1.00 84.25 164 LEU A N 1
ATOM 1261 C CA . LEU A 1 164 ? 4.422 -17.318 -8.028 1.00 84.25 164 LEU A CA 1
ATOM 1262 C C . LEU A 1 164 ? 5.632 -17.384 -8.973 1.00 84.25 164 LEU A C 1
ATOM 1264 O O . LEU A 1 164 ? 5.466 -17.147 -10.167 1.00 84.25 164 LEU A O 1
ATOM 1268 N N . ILE A 1 165 ? 6.820 -17.757 -8.485 1.00 89.94 165 ILE A N 1
ATOM 1269 C CA . ILE A 1 165 ? 8.010 -17.963 -9.331 1.00 89.94 165 ILE A CA 1
ATOM 1270 C C . ILE A 1 165 ? 7.730 -19.029 -10.396 1.00 89.94 165 ILE A C 1
ATOM 1272 O O . ILE A 1 165 ? 8.002 -18.803 -11.576 1.00 89.94 165 ILE A O 1
ATOM 1276 N N . THR A 1 166 ? 7.149 -20.163 -9.999 1.00 90.50 166 THR A N 1
ATOM 1277 C CA . THR A 1 166 ? 6.809 -21.260 -10.917 1.00 90.50 166 THR A CA 1
ATOM 1278 C C . THR A 1 166 ? 5.840 -20.795 -12.006 1.00 90.50 166 THR A C 1
ATOM 1280 O O . THR A 1 166 ? 6.053 -21.074 -13.186 1.00 90.50 166 THR A O 1
ATOM 1283 N N . GLU A 1 167 ? 4.809 -20.029 -11.638 1.00 91.00 167 GLU A N 1
ATOM 1284 C CA . GLU A 1 167 ? 3.853 -19.469 -12.597 1.00 91.00 167 GLU A CA 1
ATOM 1285 C C . GLU A 1 167 ? 4.516 -18.458 -13.549 1.00 91.00 167 GLU A C 1
ATOM 1287 O O . GLU A 1 167 ? 4.286 -18.505 -14.759 1.00 91.00 167 GLU A O 1
ATOM 1292 N N . ILE A 1 168 ? 5.373 -17.570 -13.030 1.00 94.06 168 ILE A N 1
ATOM 1293 C CA . ILE A 1 168 ? 6.123 -16.600 -13.842 1.00 94.06 168 ILE A CA 1
ATOM 1294 C C . ILE A 1 168 ? 6.998 -17.324 -14.864 1.00 94.06 168 ILE A C 1
ATOM 1296 O O . ILE A 1 168 ? 6.978 -16.959 -16.039 1.00 94.06 168 ILE A O 1
ATOM 1300 N N . LEU A 1 169 ? 7.747 -18.348 -14.443 1.00 94.75 169 LEU A N 1
ATOM 1301 C CA . LEU A 1 169 ? 8.617 -19.122 -15.330 1.00 94.75 169 LEU A CA 1
ATOM 1302 C C . LEU A 1 169 ? 7.809 -19.867 -16.395 1.00 94.75 169 LEU A C 1
ATOM 1304 O O . LEU A 1 169 ? 8.138 -19.767 -17.576 1.00 94.75 169 LEU A O 1
ATOM 1308 N N . GLY A 1 170 ? 6.707 -20.517 -16.013 1.00 95.12 170 GLY A N 1
ATOM 1309 C CA . GLY A 1 170 ? 5.815 -21.178 -16.965 1.00 95.12 170 GLY A CA 1
ATOM 1310 C C . GLY A 1 170 ? 5.234 -20.207 -18.000 1.00 95.12 170 GLY A C 1
ATOM 1311 O O . GLY A 1 170 ? 5.212 -20.507 -19.195 1.00 95.12 170 GLY A O 1
ATOM 1312 N N . ASN A 1 171 ? 4.816 -19.011 -17.573 1.00 95.94 171 ASN A N 1
ATOM 1313 C CA . ASN A 1 171 ? 4.300 -17.972 -18.469 1.00 95.94 171 ASN A CA 1
ATOM 1314 C C . ASN A 1 171 ? 5.391 -17.358 -19.357 1.00 95.94 171 ASN A C 1
ATOM 1316 O O . ASN A 1 171 ? 5.146 -17.078 -20.532 1.00 95.94 171 ASN A O 1
ATOM 1320 N N . TYR A 1 172 ? 6.601 -17.193 -18.825 1.00 95.62 172 TYR A N 1
ATOM 1321 C CA . TYR A 1 172 ? 7.767 -16.709 -19.554 1.00 95.62 172 TYR A CA 1
ATOM 1322 C C . TYR A 1 172 ? 8.221 -17.688 -20.646 1.00 95.62 172 TYR A C 1
ATOM 1324 O O . TYR A 1 172 ? 8.508 -17.267 -21.770 1.00 95.62 172 TYR A O 1
ATOM 1332 N N . GLU A 1 173 ? 8.270 -18.987 -20.342 1.00 93.88 173 GLU A N 1
ATOM 1333 C CA . GLU A 1 173 ? 8.647 -20.041 -21.292 1.00 93.88 173 GLU A CA 1
ATOM 1334 C C . GLU A 1 173 ? 7.595 -20.232 -22.382 1.00 93.88 173 GLU A C 1
ATOM 1336 O O . GLU A 1 173 ? 7.942 -20.298 -23.562 1.00 93.88 173 GLU A O 1
ATOM 1341 N N . ALA A 1 174 ? 6.315 -20.246 -22.001 1.00 94.56 174 ALA A N 1
ATOM 1342 C CA . ALA A 1 174 ? 5.197 -20.340 -22.936 1.00 94.56 174 ALA A CA 1
ATOM 1343 C C . ALA A 1 174 ? 4.912 -19.026 -23.687 1.00 94.56 174 ALA A C 1
ATOM 1345 O O . ALA A 1 174 ? 4.055 -19.014 -24.568 1.00 94.56 174 ALA A O 1
ATOM 1346 N N . HIS A 1 175 ? 5.600 -17.934 -23.332 1.00 93.19 175 HIS A N 1
ATOM 1347 C CA . HIS A 1 175 ? 5.395 -16.587 -23.864 1.00 93.19 175 HIS A CA 1
ATOM 1348 C C . HIS A 1 175 ? 3.914 -16.177 -23.859 1.00 93.19 175 HIS A C 1
ATOM 1350 O O . HIS A 1 175 ? 3.332 -15.866 -24.895 1.00 93.19 175 HIS A O 1
ATOM 1356 N N . ARG A 1 176 ? 3.289 -16.211 -22.677 1.00 94.94 176 ARG A N 1
ATOM 1357 C CA . ARG A 1 176 ? 1.875 -15.861 -22.479 1.00 94.94 176 ARG A CA 1
ATOM 1358 C C . ARG A 1 176 ? 1.695 -14.907 -21.304 1.00 94.94 176 ARG A C 1
ATOM 1360 O O . ARG A 1 176 ? 2.469 -14.926 -20.351 1.00 94.94 176 ARG A O 1
ATOM 1367 N N . SER A 1 177 ? 0.645 -14.095 -21.355 1.00 95.31 177 SER A N 1
ATOM 1368 C CA . SER A 1 177 ? 0.244 -13.262 -20.219 1.00 95.31 177 SER A CA 1
ATOM 1369 C C . SER A 1 177 ? -0.410 -14.114 -19.132 1.00 95.31 177 SER A C 1
ATOM 1371 O O . SER A 1 177 ? -1.237 -14.978 -19.423 1.00 95.31 177 SER A O 1
ATOM 1373 N N . GLY A 1 178 ? -0.055 -13.839 -17.878 1.00 91.75 178 GLY A N 1
ATOM 1374 C CA . GLY A 1 178 ? -0.741 -14.384 -16.715 1.00 91.75 178 GLY A CA 1
ATOM 1375 C C . GLY A 1 178 ? -2.102 -13.722 -16.494 1.00 91.75 178 GLY A C 1
ATOM 1376 O O . GLY A 1 178 ? -2.583 -12.921 -17.295 1.00 91.75 178 GLY A O 1
ATOM 1377 N N . SER A 1 179 ? -2.722 -14.008 -15.356 1.00 86.00 179 SER A N 1
ATOM 1378 C CA . SER A 1 179 ? -4.027 -13.442 -14.994 1.00 86.00 179 SER A CA 1
ATOM 1379 C C . SER A 1 179 ? -3.918 -12.113 -14.232 1.00 86.00 179 SER A C 1
ATOM 1381 O O . SER A 1 179 ? -4.741 -11.221 -14.425 1.00 86.00 179 SER A O 1
ATOM 1383 N N . ILE A 1 180 ? -2.841 -11.904 -13.470 1.00 85.88 180 ILE A N 1
ATOM 1384 C CA . ILE A 1 180 ? -2.469 -10.621 -12.828 1.00 85.88 180 ILE A CA 1
ATOM 1385 C C . ILE A 1 180 ? -1.084 -10.164 -13.292 1.00 85.88 180 ILE A C 1
ATOM 1387 O O . ILE A 1 180 ? -0.271 -11.010 -13.664 1.00 85.88 180 ILE A O 1
ATOM 1391 N N . ALA A 1 181 ? -0.807 -8.855 -13.266 1.00 90.75 181 ALA A N 1
ATOM 1392 C CA . ALA A 1 181 ? 0.455 -8.293 -13.759 1.00 90.75 181 ALA A CA 1
ATOM 1393 C C . ALA A 1 181 ? 1.695 -8.994 -13.173 1.00 90.75 181 ALA A C 1
ATOM 1395 O O . ALA A 1 181 ? 2.635 -9.302 -13.904 1.00 90.75 181 ALA A O 1
ATOM 1396 N N . ALA A 1 182 ? 1.661 -9.330 -11.876 1.00 90.06 182 ALA A N 1
ATOM 1397 C CA . ALA A 1 182 ? 2.761 -9.994 -11.174 1.00 90.06 182 ALA A CA 1
ATOM 1398 C C . ALA A 1 182 ? 3.194 -11.329 -11.807 1.00 90.06 182 ALA A C 1
ATOM 1400 O O . ALA A 1 182 ? 4.373 -11.655 -11.759 1.00 90.06 182 ALA A O 1
ATOM 1401 N N . GLN A 1 183 ? 2.275 -12.066 -12.439 1.00 92.50 183 GLN A N 1
ATOM 1402 C CA . GLN A 1 183 ? 2.541 -13.373 -13.058 1.00 92.50 183 GLN A CA 1
ATOM 1403 C C . GLN A 1 183 ? 3.154 -13.293 -14.456 1.00 92.50 183 GLN A C 1
ATOM 1405 O O . GLN A 1 183 ? 3.542 -14.323 -15.008 1.00 92.50 183 GLN A O 1
ATOM 1410 N N . GLY A 1 184 ? 3.163 -12.110 -15.070 1.00 94.81 184 GLY A N 1
ATOM 1411 C CA . GLY A 1 184 ? 3.542 -11.967 -16.466 1.00 94.81 184 GLY A CA 1
ATOM 1412 C C . GLY A 1 184 ? 2.542 -11.175 -17.296 1.00 94.81 184 GLY A C 1
ATOM 1413 O O . GLY A 1 184 ? 1.335 -11.438 -17.276 1.00 94.81 184 GLY A O 1
ATOM 1414 N N . ARG A 1 185 ? 3.060 -10.259 -18.106 1.00 97.12 185 ARG A N 1
ATOM 1415 C CA . ARG A 1 185 ? 2.375 -9.620 -19.226 1.00 97.12 185 ARG A CA 1
ATOM 1416 C C . ARG A 1 185 ? 3.294 -9.587 -20.430 1.00 97.12 185 ARG A C 1
ATOM 1418 O O . ARG A 1 185 ? 4.481 -9.290 -20.299 1.00 97.12 185 ARG A O 1
ATOM 1425 N N . LEU A 1 186 ? 2.717 -9.854 -21.591 1.00 97.31 186 LEU A N 1
ATOM 1426 C CA . LEU A 1 186 ? 3.288 -9.433 -22.858 1.00 97.31 186 LEU A CA 1
ATOM 1427 C C . LEU A 1 186 ? 2.962 -7.955 -23.050 1.00 97.31 186 LEU A C 1
ATOM 1429 O O . LEU A 1 186 ? 1.811 -7.544 -22.906 1.00 97.31 186 LEU A O 1
ATOM 1433 N N . VAL A 1 187 ? 3.994 -7.149 -23.276 1.00 95.38 187 VAL A N 1
ATOM 1434 C CA . VAL A 1 187 ? 3.861 -5.702 -23.456 1.00 95.38 187 VAL A CA 1
ATOM 1435 C C . VAL A 1 187 ? 4.654 -5.249 -24.667 1.00 95.38 187 VAL A C 1
ATOM 1437 O O . VAL A 1 187 ? 5.755 -5.742 -24.929 1.00 95.38 187 VAL A O 1
ATOM 1440 N N . ASN A 1 188 ? 4.134 -4.248 -25.373 1.00 92.19 188 ASN A N 1
ATOM 1441 C CA . ASN A 1 188 ? 4.886 -3.573 -26.417 1.00 92.19 188 ASN A CA 1
ATOM 1442 C C . ASN A 1 188 ? 6.007 -2.725 -25.776 1.00 92.19 188 ASN A C 1
ATOM 1444 O O . ASN A 1 188 ? 5.709 -1.799 -25.012 1.00 92.19 188 ASN A O 1
ATOM 1448 N N . PRO A 1 189 ? 7.295 -2.957 -26.098 1.00 87.94 189 PRO A N 1
ATOM 1449 C CA . PRO A 1 189 ? 8.409 -2.207 -25.514 1.00 87.94 189 PRO A CA 1
ATOM 1450 C C . PRO A 1 189 ? 8.326 -0.690 -25.721 1.00 87.94 189 PRO A C 1
ATOM 1452 O O . PRO A 1 189 ? 8.860 0.075 -24.921 1.00 87.94 189 PRO A O 1
ATOM 1455 N N . SER A 1 190 ? 7.683 -0.236 -26.803 1.00 83.94 190 SER A N 1
ATOM 1456 C CA . SER A 1 190 ? 7.547 1.191 -27.119 1.00 83.94 190 SER A CA 1
ATOM 1457 C C . SER A 1 190 ? 6.471 1.899 -26.288 1.00 83.94 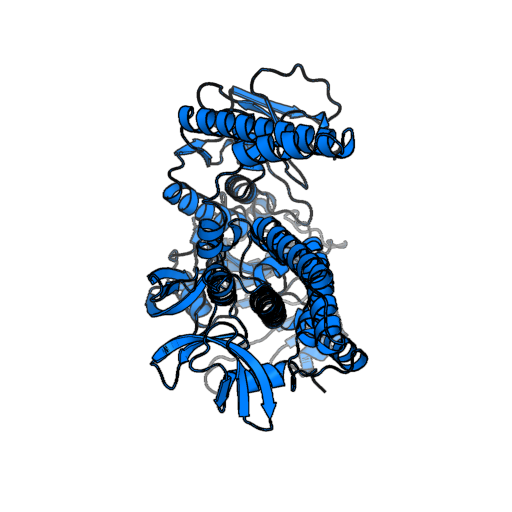190 SER A C 1
ATOM 1459 O O . SER A 1 190 ? 6.564 3.109 -26.059 1.00 83.94 190 SER A O 1
ATOM 1461 N N . GLU A 1 191 ? 5.499 1.152 -25.768 1.00 85.56 191 GLU A N 1
ATOM 1462 C CA . GLU A 1 191 ? 4.412 1.644 -24.914 1.00 85.56 191 GLU A CA 1
ATOM 1463 C C . GLU A 1 191 ? 4.687 1.378 -23.434 1.00 85.56 191 GLU A C 1
ATOM 1465 O O . GLU A 1 191 ? 4.210 2.116 -22.577 1.00 85.56 191 GLU A O 1
ATOM 1470 N N . PHE A 1 192 ? 5.540 0.401 -23.122 1.00 89.81 192 PHE A N 1
ATOM 1471 C CA . PHE A 1 192 ? 5.897 0.065 -21.754 1.00 89.81 192 PHE A CA 1
ATOM 1472 C C . PHE A 1 192 ? 6.587 1.240 -21.039 1.00 89.81 192 PHE A C 1
ATOM 1474 O O . PHE A 1 192 ? 7.568 1.822 -21.520 1.00 89.81 192 PHE A O 1
ATOM 1481 N N . ARG A 1 193 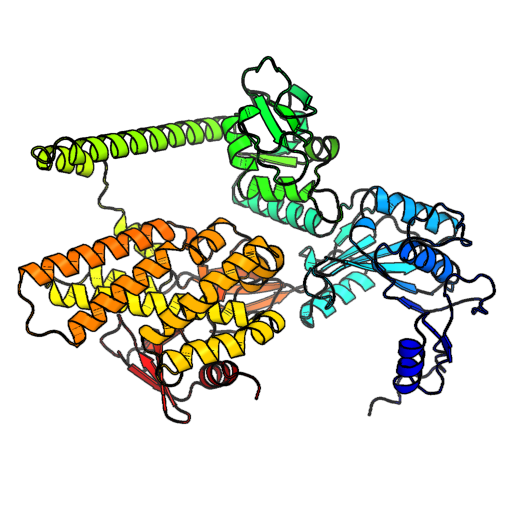? 6.049 1.620 -19.877 1.00 86.75 193 ARG A N 1
ATOM 1482 C CA . ARG A 1 193 ? 6.568 2.703 -19.016 1.00 86.75 193 ARG A CA 1
ATOM 1483 C C . ARG A 1 193 ? 7.127 2.201 -17.690 1.00 86.75 193 ARG A C 1
ATOM 1485 O O . ARG A 1 193 ? 7.601 2.998 -16.892 1.00 86.75 193 ARG A O 1
ATOM 1492 N N . GLY A 1 194 ? 7.137 0.888 -17.501 1.00 91.19 194 GLY A N 1
ATOM 1493 C CA . GLY A 1 194 ? 7.573 0.236 -16.279 1.00 91.19 194 GLY A CA 1
ATOM 1494 C C . GLY A 1 194 ? 6.435 -0.559 -15.660 1.00 91.19 194 GLY A C 1
ATOM 1495 O O . GLY A 1 194 ? 5.258 -0.336 -15.944 1.00 91.19 194 GLY A O 1
ATOM 1496 N N . PHE A 1 195 ? 6.808 -1.504 -14.811 1.00 92.06 195 PHE A N 1
ATOM 1497 C CA . PHE A 1 195 ? 5.882 -2.435 -14.191 1.00 92.06 195 PHE A CA 1
ATOM 1498 C C . PHE A 1 195 ? 4.883 -1.732 -13.266 1.00 92.06 195 PHE A C 1
ATOM 1500 O O . PHE A 1 195 ? 3.699 -2.032 -13.322 1.00 92.06 195 PHE A O 1
ATOM 1507 N N . LYS A 1 196 ? 5.326 -0.733 -12.491 1.00 87.94 196 LYS A N 1
ATOM 1508 C CA . LYS A 1 196 ? 4.444 0.061 -11.615 1.00 87.94 196 LYS A CA 1
ATOM 1509 C C . LYS A 1 196 ? 3.346 0.788 -12.396 1.00 87.94 196 LYS A C 1
ATOM 1511 O O . LYS A 1 196 ? 2.183 0.737 -12.013 1.00 87.94 196 LYS A O 1
ATOM 1516 N N . ALA A 1 197 ? 3.696 1.399 -13.529 1.00 90.56 197 ALA A N 1
ATOM 1517 C CA . ALA A 1 197 ? 2.730 2.077 -14.392 1.00 90.56 197 ALA A CA 1
ATOM 1518 C C . ALA A 1 197 ? 1.709 1.095 -14.999 1.00 90.56 197 ALA A C 1
ATOM 1520 O O . ALA A 1 197 ? 0.512 1.385 -15.038 1.00 90.56 197 ALA A O 1
ATOM 1521 N N . LEU A 1 198 ? 2.178 -0.084 -15.426 1.00 92.56 198 LEU A N 1
ATOM 1522 C CA . LEU A 1 198 ? 1.331 -1.178 -15.908 1.00 92.56 198 LEU A CA 1
ATOM 1523 C C . LEU A 1 198 ? 0.367 -1.660 -14.815 1.00 92.56 198 LEU A C 1
ATOM 1525 O O . LEU A 1 198 ? -0.840 -1.719 -15.037 1.00 92.56 198 LEU A O 1
ATOM 1529 N N . GLU A 1 199 ? 0.887 -1.958 -13.625 1.00 90.56 199 GLU A N 1
ATOM 1530 C CA . GLU A 1 199 ? 0.094 -2.430 -12.493 1.00 90.56 199 GLU A CA 1
ATOM 1531 C C . GLU A 1 199 ? -0.950 -1.387 -12.064 1.00 90.56 199 GLU A C 1
ATOM 1533 O O . GLU A 1 199 ? -2.120 -1.724 -11.881 1.00 90.56 199 GLU A O 1
ATOM 1538 N N . ALA A 1 200 ? -0.563 -0.112 -11.971 1.00 90.19 200 ALA A N 1
ATOM 1539 C CA . ALA A 1 200 ? -1.476 0.980 -11.648 1.00 90.19 200 ALA A CA 1
ATOM 1540 C C . ALA A 1 200 ? -2.603 1.123 -12.684 1.00 90.19 200 ALA A C 1
ATOM 1542 O O . ALA A 1 200 ? -3.753 1.344 -12.309 1.00 90.19 200 ALA A O 1
ATOM 1543 N N . SER A 1 201 ? -2.300 0.951 -13.975 1.00 91.62 201 SER A N 1
ATOM 1544 C CA . SER A 1 201 ? -3.300 0.987 -15.050 1.00 91.62 201 SER A CA 1
ATOM 1545 C C . SER A 1 201 ? -4.314 -0.161 -14.945 1.00 91.62 201 SER A C 1
ATOM 1547 O O . SER A 1 201 ? -5.526 0.058 -15.068 1.00 91.62 201 SER A O 1
ATOM 1549 N N . GLU A 1 202 ? -3.847 -1.380 -14.655 1.00 90.75 202 GLU A N 1
ATOM 1550 C CA . GLU A 1 202 ? -4.726 -2.538 -14.449 1.00 90.75 202 GLU A CA 1
ATOM 1551 C C . GLU A 1 202 ? -5.604 -2.367 -13.205 1.00 90.75 202 GLU A C 1
ATOM 1553 O O . GLU A 1 202 ? -6.822 -2.556 -13.283 1.00 90.75 202 GLU A O 1
ATOM 1558 N N . ARG A 1 203 ? -5.011 -1.945 -12.078 1.00 87.69 203 ARG A N 1
ATOM 1559 C CA . ARG A 1 203 ? -5.732 -1.653 -10.827 1.00 87.69 203 ARG A CA 1
ATOM 1560 C C . ARG A 1 203 ? -6.811 -0.598 -11.044 1.00 87.69 203 ARG A C 1
ATOM 1562 O O . ARG A 1 203 ? -7.971 -0.833 -10.709 1.00 87.69 203 ARG A O 1
ATOM 1569 N N . LEU A 1 204 ? -6.455 0.515 -11.687 1.00 91.25 204 LEU A N 1
ATOM 1570 C CA . LEU A 1 204 ? -7.378 1.598 -12.019 1.00 91.25 204 LEU A CA 1
ATOM 1571 C C . LEU A 1 204 ? -8.564 1.098 -12.850 1.00 91.25 204 LEU A C 1
ATOM 1573 O O . LEU A 1 204 ? -9.708 1.432 -12.552 1.00 91.25 204 LEU A O 1
ATOM 1577 N N . THR A 1 205 ? -8.307 0.265 -13.858 1.00 91.12 205 THR A N 1
ATOM 1578 C CA . THR A 1 205 ? -9.352 -0.281 -14.736 1.00 91.12 205 THR A CA 1
ATOM 1579 C C . THR A 1 205 ? -10.315 -1.194 -13.973 1.00 91.12 205 THR A C 1
ATOM 1581 O O . THR A 1 205 ? -11.535 -1.101 -14.135 1.00 91.12 205 THR A O 1
ATOM 1584 N N . VAL A 1 206 ? -9.789 -2.064 -13.104 1.00 87.56 206 VAL A N 1
ATOM 1585 C CA . VAL A 1 206 ? -10.610 -2.954 -12.267 1.00 87.56 206 VAL A CA 1
ATOM 1586 C C . VAL A 1 206 ? -11.448 -2.151 -11.272 1.00 87.56 206 VAL A C 1
ATOM 1588 O O . VAL A 1 206 ? -12.653 -2.399 -11.162 1.00 87.56 206 VAL A O 1
ATOM 1591 N N . HIS A 1 207 ? -10.840 -1.182 -10.584 1.00 85.62 207 HIS A N 1
ATOM 1592 C CA . HIS A 1 207 ? -11.532 -0.315 -9.633 1.00 85.62 207 HIS A CA 1
ATOM 1593 C C . HIS A 1 207 ? -12.635 0.492 -10.319 1.00 85.62 207 HIS A C 1
ATOM 1595 O O . HIS A 1 207 ? -13.788 0.449 -9.895 1.00 85.62 207 HIS A O 1
ATOM 1601 N N . ALA A 1 208 ? -12.315 1.166 -11.427 1.00 89.31 208 ALA A N 1
ATOM 1602 C CA . ALA A 1 208 ? -13.265 1.985 -12.168 1.00 89.31 208 ALA A CA 1
ATOM 1603 C C . ALA A 1 208 ? -14.503 1.190 -12.596 1.00 89.31 208 ALA A C 1
ATOM 1605 O O . ALA A 1 208 ? -15.628 1.662 -12.432 1.00 89.31 208 ALA A O 1
ATOM 1606 N N . LYS A 1 209 ? -14.314 -0.054 -13.057 1.00 87.06 209 LYS A N 1
ATOM 1607 C CA . LYS A 1 209 ? -15.421 -0.946 -13.418 1.00 87.06 209 LYS A CA 1
ATOM 1608 C C . LYS A 1 209 ? -16.309 -1.293 -12.219 1.00 87.06 209 LYS A C 1
ATOM 1610 O O . LYS A 1 209 ? -17.528 -1.311 -12.363 1.00 87.06 209 LYS A O 1
ATOM 1615 N N . ARG A 1 210 ? -15.722 -1.573 -11.049 1.00 83.12 210 ARG A N 1
ATOM 1616 C CA . ARG A 1 210 ? -16.474 -1.867 -9.812 1.00 83.12 210 ARG A CA 1
ATOM 1617 C C . ARG A 1 210 ? -17.223 -0.640 -9.293 1.00 83.12 210 ARG A C 1
ATOM 1619 O O . ARG A 1 210 ? -18.357 -0.767 -8.850 1.00 83.12 210 ARG A O 1
ATOM 1626 N N . ALA A 1 211 ? -16.596 0.529 -9.382 1.00 83.19 211 ALA A N 1
ATOM 1627 C CA . ALA A 1 211 ? -17.144 1.802 -8.930 1.00 83.19 211 ALA A CA 1
ATOM 1628 C C . ALA A 1 211 ? -18.141 2.437 -9.923 1.00 83.19 211 ALA A C 1
ATOM 1630 O O . ALA A 1 211 ? -18.710 3.485 -9.625 1.00 83.19 211 ALA A O 1
ATOM 1631 N N . GLY A 1 212 ? -18.359 1.831 -11.098 1.00 87.81 212 GLY A N 1
ATOM 1632 C CA . GLY A 1 212 ? -19.259 2.365 -12.125 1.00 87.81 212 GLY A CA 1
ATOM 1633 C C . GLY A 1 212 ? -18.765 3.672 -12.756 1.00 87.81 212 GLY A C 1
ATOM 1634 O O . GLY A 1 212 ? -19.576 4.495 -13.176 1.00 87.81 212 GLY A O 1
ATOM 1635 N N . LEU A 1 213 ? -17.448 3.890 -12.795 1.00 93.06 213 LEU A N 1
ATOM 1636 C CA . LEU A 1 213 ? -16.836 5.066 -13.414 1.00 93.06 213 LEU A CA 1
ATOM 1637 C C . LEU A 1 213 ? -16.711 4.877 -14.929 1.00 93.06 213 LEU A C 1
ATOM 1639 O O . LEU A 1 213 ? -16.441 3.777 -15.416 1.00 93.06 213 LEU A O 1
ATOM 1643 N N . LEU A 1 214 ? -16.864 5.968 -15.675 1.00 93.88 214 LEU A N 1
ATOM 1644 C CA . LEU A 1 214 ? -16.796 5.969 -17.130 1.00 93.88 214 LEU A CA 1
ATOM 1645 C C . LEU A 1 214 ? -15.379 6.315 -17.607 1.00 93.88 214 LEU A C 1
ATOM 1647 O O . LEU A 1 214 ? -14.791 7.271 -17.091 1.00 93.88 214 LEU A O 1
ATOM 1651 N N . PRO A 1 215 ? -14.826 5.570 -18.582 1.00 96.12 215 PRO A N 1
ATOM 1652 C CA . PRO A 1 215 ? -13.547 5.899 -19.194 1.00 96.12 215 PRO A CA 1
ATOM 1653 C C . PRO A 1 215 ? -13.682 7.101 -20.131 1.00 96.12 215 PRO A C 1
ATOM 1655 O O . PRO A 1 215 ? -14.614 7.178 -20.932 1.00 96.12 215 PRO A O 1
ATOM 1658 N N . ILE A 1 216 ? -12.702 7.997 -20.096 1.00 95.56 216 ILE A N 1
ATOM 1659 C CA . ILE A 1 216 ? -12.537 9.082 -21.064 1.00 95.56 216 ILE A CA 1
ATOM 1660 C C . ILE A 1 216 ? -11.049 9.347 -21.279 1.00 95.56 216 ILE A C 1
ATOM 1662 O O . ILE A 1 216 ? -10.259 9.255 -20.339 1.00 95.56 216 ILE A O 1
ATOM 1666 N N . ARG A 1 217 ? -10.626 9.687 -22.500 1.00 96.31 217 ARG A N 1
ATOM 1667 C CA . ARG A 1 217 ? -9.246 10.153 -22.683 1.00 96.31 217 ARG A CA 1
ATOM 1668 C C . ARG A 1 217 ? -9.115 11.529 -22.057 1.00 96.31 217 ARG A C 1
ATOM 1670 O O . ARG A 1 217 ? -9.965 12.389 -22.270 1.00 96.31 217 ARG A O 1
ATOM 1677 N N . MET A 1 218 ? -8.041 11.755 -21.312 1.00 95.81 218 MET A N 1
ATOM 1678 C CA . MET A 1 218 ? -7.820 13.035 -20.640 1.00 95.81 218 MET A CA 1
ATOM 1679 C C . MET A 1 218 ? -7.829 14.204 -21.639 1.00 95.81 218 MET A C 1
ATOM 1681 O O . MET A 1 218 ? -8.398 15.252 -21.359 1.00 95.81 218 MET A O 1
ATOM 1685 N N . ARG A 1 219 ? -7.297 13.997 -22.849 1.00 97.06 219 ARG A N 1
ATOM 1686 C CA . ARG A 1 219 ? -7.363 14.953 -23.963 1.00 97.06 219 ARG A CA 1
ATOM 1687 C C . ARG A 1 219 ? -8.793 15.361 -24.330 1.00 97.06 219 ARG A C 1
ATOM 1689 O O . ARG A 1 219 ? -9.016 16.532 -24.603 1.00 97.06 219 ARG A O 1
ATOM 1696 N N . ASP A 1 220 ? -9.751 14.438 -24.285 1.00 96.25 220 ASP A N 1
ATOM 1697 C CA . ASP A 1 220 ? -11.154 14.708 -24.631 1.00 96.25 220 ASP A CA 1
ATOM 1698 C C . ASP A 1 220 ? -11.875 15.508 -23.528 1.00 96.25 220 ASP A C 1
ATOM 1700 O O . ASP A 1 220 ? -12.875 16.179 -23.786 1.00 96.25 220 ASP A O 1
ATOM 1704 N N . LEU A 1 221 ? -11.349 15.484 -22.296 1.00 95.00 221 LEU A N 1
ATOM 1705 C CA . LEU A 1 221 ? -11.805 16.343 -21.199 1.00 95.00 221 LEU A CA 1
ATOM 1706 C C . LEU A 1 221 ? -11.279 17.776 -21.296 1.00 95.00 221 LEU A C 1
ATOM 1708 O O . LEU A 1 221 ? -11.795 18.645 -20.597 1.00 95.00 221 LEU A O 1
ATOM 1712 N N . ILE A 1 222 ? -10.252 18.034 -22.104 1.00 95.81 222 ILE A N 1
ATOM 1713 C CA . ILE A 1 222 ? -9.484 19.278 -22.067 1.00 95.81 222 ILE A CA 1
ATOM 1714 C C . ILE A 1 222 ? -9.774 20.110 -23.316 1.00 95.81 222 ILE A C 1
ATOM 1716 O O . ILE A 1 222 ? -9.499 19.702 -24.438 1.00 95.81 222 ILE A O 1
ATOM 1720 N N . VAL A 1 223 ? -10.281 21.326 -23.115 1.00 94.88 223 VAL A N 1
ATOM 1721 C CA . VAL A 1 223 ? -10.542 22.294 -24.195 1.00 94.88 223 VAL A CA 1
ATOM 1722 C C . VAL A 1 223 ? -9.269 23.058 -24.564 1.00 94.88 223 VAL A C 1
ATOM 1724 O O . VAL A 1 223 ? -9.062 23.419 -25.722 1.00 94.88 223 VAL A O 1
ATOM 1727 N N . LYS A 1 224 ? -8.400 23.312 -23.581 1.00 93.31 224 LYS A N 1
ATOM 1728 C CA . LYS A 1 224 ? -7.118 24.000 -23.764 1.00 93.31 224 LYS A CA 1
ATOM 1729 C C . LYS A 1 224 ? -6.124 23.544 -22.698 1.00 93.31 224 LYS A C 1
ATOM 1731 O O . LYS A 1 224 ? -6.503 23.361 -21.547 1.00 93.31 224 LYS A O 1
ATOM 1736 N N . HIS A 1 225 ? -4.848 23.412 -23.054 1.00 93.75 225 HIS A N 1
ATOM 1737 C CA . HIS A 1 225 ? -3.772 23.200 -22.087 1.00 93.75 225 HIS A CA 1
ATOM 1738 C C . HIS A 1 225 ? -2.559 24.087 -22.378 1.00 93.75 225 HIS A C 1
ATOM 1740 O O . HIS A 1 225 ? -2.288 24.431 -23.528 1.00 93.75 225 HIS A O 1
ATOM 1746 N N . GLU A 1 226 ? -1.803 24.427 -21.339 1.00 92.56 226 GLU A N 1
ATOM 1747 C CA . GLU A 1 226 ? -0.515 25.123 -21.436 1.00 92.56 226 GLU A CA 1
ATOM 1748 C C . GLU A 1 226 ? 0.429 24.672 -20.314 1.00 92.56 226 GLU A C 1
ATOM 1750 O O . GLU A 1 226 ? -0.012 24.167 -19.280 1.00 92.56 226 GLU A O 1
ATOM 1755 N N . VAL A 1 227 ? 1.740 24.820 -20.527 1.00 91.56 227 VAL A N 1
ATOM 1756 C CA . VAL A 1 227 ? 2.753 24.534 -19.502 1.00 91.56 227 VAL A CA 1
ATOM 1757 C C . VAL A 1 227 ? 3.288 25.851 -18.971 1.00 91.56 227 VAL A C 1
ATOM 1759 O O . VAL A 1 227 ? 3.946 26.591 -19.701 1.00 91.56 227 VAL A O 1
ATOM 1762 N N . LEU A 1 228 ? 3.036 26.105 -17.693 1.00 88.81 228 LEU A N 1
ATOM 1763 C CA . LEU A 1 228 ? 3.597 27.231 -16.965 1.00 88.81 228 LEU A CA 1
ATOM 1764 C C . LEU A 1 228 ? 4.977 26.858 -16.433 1.00 88.81 228 LEU A C 1
ATOM 1766 O O . LEU A 1 228 ? 5.198 25.726 -15.980 1.00 88.81 228 LEU A O 1
ATOM 1770 N N . LYS A 1 229 ? 5.917 27.808 -16.443 1.00 81.69 229 LYS A N 1
ATOM 1771 C CA . LYS A 1 229 ? 7.261 27.555 -15.891 1.00 81.69 229 LYS A CA 1
ATOM 1772 C C . LYS A 1 229 ? 7.237 27.397 -14.375 1.00 81.69 229 LYS A C 1
ATOM 1774 O O . LYS A 1 229 ? 8.074 26.677 -13.835 1.00 81.69 229 LYS A O 1
ATOM 1779 N N . ASN A 1 230 ? 6.336 28.114 -13.702 1.00 76.25 230 ASN A N 1
ATOM 1780 C CA . ASN A 1 230 ? 6.158 28.094 -12.254 1.00 76.25 230 ASN A CA 1
ATOM 1781 C C . ASN A 1 230 ? 4.831 28.751 -11.824 1.00 76.25 230 ASN A C 1
ATOM 1783 O O . ASN A 1 230 ? 4.098 29.296 -12.644 1.00 76.25 230 ASN A O 1
ATOM 1787 N N . SER A 1 231 ? 4.554 28.735 -10.516 1.00 73.62 231 SER A N 1
ATOM 1788 C CA . SER A 1 231 ? 3.334 29.278 -9.902 1.00 73.62 231 SER A CA 1
ATOM 1789 C C . SER A 1 231 ? 3.233 30.811 -9.864 1.00 73.62 231 SER A C 1
ATOM 1791 O O . SER A 1 231 ? 2.232 31.330 -9.382 1.00 73.62 231 SER A O 1
ATOM 1793 N N . SER A 1 232 ? 4.249 31.546 -10.335 1.00 68.44 232 SER A N 1
ATOM 1794 C CA . SER A 1 232 ? 4.253 33.020 -10.363 1.00 68.44 232 SER A CA 1
ATOM 1795 C C . SER A 1 232 ? 3.888 33.624 -11.721 1.00 68.44 232 SER A C 1
ATOM 1797 O O . SER A 1 232 ? 3.764 34.844 -11.826 1.00 68.44 232 SER A O 1
ATOM 1799 N N . GLU A 1 233 ? 3.710 32.800 -12.757 1.00 71.00 233 GLU A N 1
ATOM 1800 C CA . GLU A 1 233 ? 3.231 33.282 -14.053 1.00 71.00 233 GLU A CA 1
ATOM 1801 C C . GLU A 1 233 ? 1.788 33.787 -13.933 1.00 71.00 233 GLU A C 1
ATOM 1803 O O . GLU A 1 233 ? 0.932 33.152 -13.319 1.00 71.00 233 GLU A O 1
ATOM 1808 N N . THR A 1 234 ? 1.532 34.977 -14.482 1.00 64.38 234 THR A N 1
ATOM 1809 C CA . THR A 1 234 ? 0.213 35.611 -14.433 1.00 64.38 234 THR A CA 1
ATOM 1810 C C . THR A 1 234 ? -0.687 34.974 -15.477 1.00 64.38 234 THR A C 1
ATOM 1812 O O . THR A 1 234 ? -0.369 34.985 -16.666 1.00 64.38 234 THR A O 1
ATOM 1815 N N . VAL A 1 235 ? -1.818 34.440 -15.031 1.00 69.69 235 VAL A N 1
ATOM 1816 C CA . VAL A 1 235 ? -2.770 33.733 -15.881 1.00 69.69 235 VAL A CA 1
ATOM 1817 C C . VAL A 1 235 ? -4.136 34.398 -15.749 1.00 69.69 235 VAL A C 1
ATOM 1819 O O . VAL A 1 235 ? -4.574 34.711 -14.645 1.00 69.69 235 VAL A O 1
ATOM 1822 N N . ASN A 1 236 ? -4.814 34.627 -16.875 1.00 68.19 236 ASN A N 1
ATOM 1823 C CA . ASN A 1 236 ? -6.237 34.959 -16.857 1.00 68.19 236 ASN A CA 1
ATOM 1824 C C . ASN A 1 236 ? -7.008 33.656 -16.628 1.00 68.19 236 ASN A C 1
ATOM 1826 O O . ASN A 1 236 ? -7.181 32.890 -17.584 1.00 68.19 236 ASN A O 1
ATOM 1830 N N . ASP A 1 237 ? -7.394 33.390 -15.379 1.00 66.06 237 ASP A N 1
ATOM 1831 C CA . ASP A 1 237 ? -8.189 32.216 -15.009 1.00 66.06 237 ASP A CA 1
ATOM 1832 C C . ASP A 1 237 ? -9.489 32.187 -15.830 1.00 66.06 237 ASP A C 1
ATOM 1834 O O . ASP A 1 237 ? -10.226 33.175 -15.907 1.00 66.06 237 ASP A O 1
ATOM 1838 N N . LEU A 1 238 ? -9.741 31.054 -16.483 1.00 66.12 238 LEU A N 1
ATOM 1839 C CA . LEU A 1 238 ? -11.012 30.757 -17.138 1.00 66.12 238 LEU A CA 1
ATOM 1840 C C . LEU A 1 238 ? -11.918 30.017 -16.148 1.00 66.12 238 LEU A C 1
ATOM 1842 O O . LEU A 1 238 ? -11.464 29.501 -15.123 1.00 66.12 238 LEU A O 1
ATOM 1846 N N . SER A 1 239 ? -13.217 29.945 -16.445 1.00 75.75 239 SER A N 1
ATOM 1847 C CA . SER A 1 239 ? -14.080 29.022 -15.714 1.00 75.75 239 SER A CA 1
ATOM 1848 C C . SER A 1 239 ? -13.597 27.586 -15.962 1.00 75.75 239 SER A C 1
ATOM 1850 O O . SER A 1 239 ? -13.264 27.220 -17.087 1.00 75.75 239 SER A O 1
ATOM 1852 N N . ASN A 1 240 ? -13.543 26.780 -14.895 1.00 89.81 240 ASN A N 1
ATOM 1853 C CA . ASN A 1 240 ? -13.191 25.354 -14.946 1.00 89.81 240 ASN A CA 1
ATOM 1854 C C . ASN A 1 240 ? -11.699 25.018 -15.198 1.00 89.81 240 ASN A C 1
ATOM 1856 O O . ASN A 1 240 ? -11.380 23.985 -15.796 1.00 89.81 240 ASN A O 1
ATOM 1860 N N . ASP A 1 241 ? -10.790 25.862 -14.701 1.00 92.19 241 ASP A N 1
ATOM 1861 C CA . ASP A 1 241 ? -9.341 25.626 -14.726 1.00 92.19 241 ASP A CA 1
ATOM 1862 C C . ASP A 1 241 ? -8.855 24.633 -13.654 1.00 92.19 241 ASP A C 1
ATOM 1864 O O . ASP A 1 241 ? -9.354 24.579 -12.527 1.00 92.19 241 ASP A O 1
ATOM 1868 N N . LEU A 1 242 ? -7.823 23.867 -14.015 1.00 94.00 242 LEU A N 1
ATOM 1869 C CA . LEU A 1 242 ? -7.119 22.908 -13.168 1.00 94.00 242 LEU A CA 1
ATOM 1870 C C . LEU A 1 242 ? -5.603 23.044 -13.358 1.00 94.00 242 LEU A C 1
ATOM 1872 O O . LEU A 1 242 ? -5.117 23.108 -14.486 1.00 94.00 242 LEU A O 1
ATOM 1876 N N . TYR A 1 243 ? -4.840 22.994 -12.267 1.00 93.94 243 TYR A N 1
ATOM 1877 C CA . TYR A 1 243 ? -3.380 23.094 -12.287 1.00 93.94 243 TYR A CA 1
ATOM 1878 C C . TYR A 1 243 ? -2.732 21.849 -11.678 1.00 93.94 243 TYR A C 1
ATOM 1880 O O . TYR A 1 243 ? -3.092 21.433 -10.578 1.00 93.94 243 TYR A O 1
ATOM 1888 N N . LEU A 1 244 ? -1.750 21.263 -12.370 1.00 94.50 244 LEU A N 1
ATOM 1889 C CA . LEU A 1 244 ? -1.056 20.046 -11.940 1.00 94.50 244 LEU A CA 1
ATOM 1890 C C . LEU A 1 244 ? 0.471 20.186 -12.087 1.00 94.50 244 LEU A C 1
ATOM 1892 O O . LEU A 1 244 ? 0.967 20.306 -13.211 1.00 94.50 244 LEU A O 1
ATOM 1896 N N . PRO A 1 245 ? 1.249 20.118 -10.991 1.00 92.94 245 PRO A N 1
ATOM 1897 C CA . PRO A 1 245 ? 2.702 20.004 -11.065 1.00 92.94 245 PRO A CA 1
ATOM 1898 C C . PRO A 1 245 ? 3.123 18.717 -11.784 1.00 92.94 245 PRO A C 1
ATOM 1900 O O . PRO A 1 245 ? 2.696 17.623 -11.418 1.00 92.94 245 PRO A O 1
ATOM 1903 N N . LEU A 1 246 ? 4.016 18.829 -12.768 1.00 91.81 246 LEU A N 1
ATOM 1904 C CA . LEU A 1 246 ? 4.500 17.690 -13.563 1.00 91.81 246 LEU A CA 1
ATOM 1905 C C . LEU A 1 246 ? 5.750 17.014 -12.971 1.00 91.81 246 LEU A C 1
ATOM 1907 O O . LEU A 1 246 ? 6.295 16.080 -13.562 1.00 91.81 246 LEU A O 1
ATOM 1911 N N . ALA A 1 247 ? 6.227 17.482 -11.816 1.00 88.25 247 ALA A N 1
ATOM 1912 C CA . ALA A 1 247 ? 7.368 16.904 -11.115 1.00 88.25 247 ALA A CA 1
ATOM 1913 C C . ALA A 1 247 ? 7.197 16.951 -9.590 1.00 88.25 247 ALA A C 1
ATOM 1915 O O . ALA A 1 247 ? 6.673 17.920 -9.041 1.00 88.25 247 ALA A O 1
ATOM 1916 N N . GLY A 1 248 ? 7.709 15.926 -8.906 1.00 84.69 248 GLY A N 1
ATOM 1917 C CA . GLY A 1 248 ? 7.654 15.806 -7.450 1.00 84.69 248 GLY A CA 1
ATOM 1918 C C . GLY A 1 248 ? 6.260 15.433 -6.945 1.00 84.69 248 GLY A C 1
ATOM 1919 O O . GLY A 1 248 ? 5.678 14.445 -7.389 1.00 84.69 248 GLY A O 1
ATOM 1920 N N . ILE A 1 249 ? 5.740 16.209 -5.989 1.00 80.44 249 ILE A N 1
ATOM 1921 C CA . ILE A 1 249 ? 4.396 16.016 -5.433 1.00 80.44 249 ILE A CA 1
ATOM 1922 C C . ILE A 1 249 ? 3.377 16.576 -6.433 1.00 80.44 249 ILE A C 1
ATOM 1924 O O . ILE A 1 249 ? 3.077 17.769 -6.437 1.00 80.44 249 ILE A O 1
ATOM 1928 N N . CYS A 1 250 ? 2.854 15.707 -7.297 1.00 87.38 250 CYS A N 1
ATOM 1929 C CA . CYS A 1 250 ? 1.873 16.026 -8.339 1.00 87.38 250 CYS A CA 1
ATOM 1930 C C . CYS A 1 250 ? 0.460 16.254 -7.767 1.00 87.38 250 CYS A C 1
ATOM 1932 O O . CYS A 1 250 ? -0.477 15.540 -8.113 1.00 87.38 250 CYS A O 1
ATOM 1934 N N . ARG A 1 251 ? 0.305 17.223 -6.856 1.00 90.75 251 ARG A N 1
ATOM 1935 C CA . ARG A 1 251 ? -0.989 17.586 -6.262 1.00 90.75 251 ARG A CA 1
ATOM 1936 C C . ARG A 1 251 ? -1.735 18.556 -7.175 1.00 90.75 251 ARG A C 1
ATOM 1938 O O . ARG A 1 251 ? -1.243 19.652 -7.431 1.00 90.75 251 ARG A O 1
ATOM 1945 N N . ALA A 1 252 ? -2.921 18.167 -7.625 1.00 94.00 252 ALA A N 1
ATOM 1946 C CA . ALA A 1 252 ? -3.786 19.008 -8.437 1.00 94.00 252 ALA A CA 1
ATOM 1947 C C . ALA A 1 252 ? -4.446 20.107 -7.587 1.00 94.00 252 ALA A C 1
ATOM 1949 O O . ALA A 1 252 ? -4.897 19.839 -6.471 1.00 94.00 252 ALA A O 1
ATOM 1950 N N . VAL A 1 253 ? -4.525 21.331 -8.100 1.00 93.25 253 VAL A N 1
ATOM 1951 C CA . VAL A 1 253 ? -5.123 22.484 -7.407 1.00 93.25 253 VAL A CA 1
ATOM 1952 C C . VAL A 1 253 ? -5.971 23.318 -8.363 1.00 93.25 253 VAL A C 1
ATOM 1954 O O . VAL A 1 253 ? -5.847 23.192 -9.581 1.00 93.25 253 VAL A O 1
ATOM 1957 N N . LEU A 1 254 ? -6.837 24.168 -7.810 1.00 91.94 254 LEU A N 1
ATOM 1958 C CA . LEU A 1 254 ? -7.700 25.058 -8.595 1.00 91.94 254 LEU A CA 1
ATOM 1959 C C . LEU A 1 254 ? -7.054 26.420 -8.845 1.00 91.94 254 LEU A C 1
ATOM 1961 O O . LEU A 1 254 ? -7.360 27.057 -9.845 1.00 91.94 254 LEU A O 1
ATOM 1965 N N . HIS A 1 255 ? -6.121 26.830 -7.983 1.00 87.50 255 HIS A N 1
ATOM 1966 C CA . HIS A 1 255 ? -5.363 28.063 -8.157 1.00 87.50 255 HIS A CA 1
ATOM 1967 C C . HIS A 1 255 ? -3.855 27.799 -8.103 1.00 87.50 255 HIS A C 1
ATOM 1969 O O . HIS A 1 255 ? -3.380 27.110 -7.195 1.00 87.50 255 HIS A O 1
ATOM 1975 N N . PRO A 1 256 ? -3.054 28.390 -9.009 1.00 84.00 256 PRO A N 1
ATOM 1976 C CA . PRO A 1 256 ? -1.616 28.131 -9.075 1.00 84.00 256 PRO A CA 1
ATOM 1977 C C . PRO A 1 256 ? -0.877 28.569 -7.800 1.00 84.00 256 PRO A C 1
ATOM 1979 O O . PRO A 1 256 ? 0.149 27.985 -7.454 1.00 84.00 256 PRO A O 1
ATOM 1982 N N . GLY A 1 257 ? -1.419 29.544 -7.057 1.00 82.06 257 GLY A N 1
ATOM 1983 C CA . GLY A 1 257 ? -0.877 30.006 -5.774 1.00 82.06 257 GLY A CA 1
ATOM 1984 C C . GLY A 1 257 ? -0.894 28.958 -4.652 1.00 82.06 257 GLY A C 1
ATOM 1985 O O . GLY A 1 257 ? -0.159 29.103 -3.679 1.00 82.06 257 GLY A O 1
ATOM 1986 N N . GLU A 1 258 ? -1.675 27.883 -4.790 1.00 85.94 258 GLU A N 1
ATOM 1987 C CA . GLU A 1 258 ? -1.689 26.761 -3.840 1.00 85.94 258 GLU A CA 1
ATOM 1988 C C . GLU A 1 258 ? -0.487 25.812 -4.021 1.00 85.94 258 GLU A C 1
ATOM 1990 O O . GLU A 1 258 ? -0.226 24.955 -3.172 1.00 85.94 258 GLU A O 1
ATOM 1995 N N . ILE A 1 259 ? 0.268 25.952 -5.118 1.00 84.94 259 ILE A N 1
ATOM 1996 C CA . ILE A 1 259 ? 1.438 25.121 -5.409 1.00 84.94 259 ILE A CA 1
ATOM 1997 C C . ILE A 1 259 ? 2.640 25.654 -4.630 1.00 84.94 259 ILE A C 1
ATOM 1999 O O . ILE A 1 259 ? 3.170 26.734 -4.899 1.00 84.94 259 ILE A O 1
ATOM 2003 N N . THR A 1 260 ? 3.115 24.848 -3.681 1.00 77.75 260 THR A N 1
ATOM 2004 C CA . THR A 1 260 ? 4.234 25.198 -2.795 1.00 77.75 260 THR A CA 1
ATOM 2005 C C . THR A 1 260 ? 5.575 25.289 -3.526 1.00 77.75 260 THR A C 1
ATOM 2007 O O . THR A 1 260 ? 6.422 26.108 -3.168 1.00 77.75 260 THR A O 1
ATOM 2010 N N . SER A 1 261 ? 5.785 24.472 -4.562 1.00 76.25 261 SER A N 1
ATOM 2011 C CA . SER A 1 261 ? 7.037 24.442 -5.320 1.00 76.25 261 SER A CA 1
ATOM 2012 C C . SER A 1 261 ? 7.042 25.468 -6.455 1.00 76.25 261 SER A C 1
ATOM 2014 O O . SER A 1 261 ? 6.297 25.350 -7.425 1.00 76.25 261 SER A O 1
ATOM 2016 N N . LYS A 1 262 ? 7.929 26.463 -6.361 1.00 72.62 262 LYS A N 1
ATOM 2017 C CA . LYS A 1 262 ? 8.039 27.567 -7.334 1.00 72.62 262 LYS A CA 1
ATOM 2018 C C . LYS A 1 262 ? 8.935 27.269 -8.540 1.00 72.62 262 LYS A C 1
ATOM 2020 O O . LYS A 1 262 ? 9.185 28.163 -9.338 1.00 72.62 262 LYS A O 1
ATOM 2025 N N . THR A 1 263 ? 9.484 26.065 -8.661 1.00 80.69 263 THR A N 1
ATOM 2026 C CA . THR A 1 263 ? 10.484 25.738 -9.699 1.00 80.69 263 THR A CA 1
ATOM 2027 C C . THR A 1 263 ? 10.079 24.570 -10.589 1.00 80.69 263 THR A C 1
ATOM 2029 O O . THR A 1 263 ? 10.831 24.198 -11.490 1.00 80.69 263 THR A O 1
ATOM 2032 N N . VAL A 1 264 ? 8.911 23.976 -10.341 1.00 84.50 264 VAL A N 1
ATOM 2033 C CA . VAL A 1 264 ? 8.415 22.836 -11.112 1.00 84.50 264 VAL A CA 1
ATOM 2034 C C . VAL A 1 264 ? 7.522 23.307 -12.260 1.00 84.50 264 VAL A C 1
ATOM 2036 O O . VAL A 1 264 ? 6.734 24.233 -12.063 1.00 84.50 264 VAL A O 1
ATOM 2039 N N . PRO A 1 265 ? 7.608 22.667 -13.441 1.00 90.12 265 PRO A N 1
ATOM 2040 C CA . PRO A 1 265 ? 6.674 22.922 -14.527 1.00 90.12 265 PRO A CA 1
ATOM 2041 C C . PRO A 1 265 ? 5.262 22.491 -14.120 1.00 90.12 265 PRO A C 1
ATOM 2043 O O . PRO A 1 265 ? 5.079 21.435 -13.503 1.00 90.12 265 PRO A O 1
ATOM 2046 N N . ILE A 1 266 ? 4.270 23.303 -14.477 1.00 92.19 266 ILE A N 1
ATOM 2047 C CA . ILE A 1 266 ? 2.865 23.102 -14.106 1.00 92.19 266 ILE A CA 1
ATOM 2048 C C . ILE A 1 266 ? 2.038 23.011 -15.383 1.00 92.19 266 ILE A C 1
ATOM 2050 O O . ILE A 1 266 ? 2.095 23.904 -16.222 1.00 92.19 266 ILE A O 1
ATOM 2054 N N . ALA A 1 267 ? 1.255 21.948 -15.526 1.00 93.88 267 ALA A N 1
ATOM 2055 C CA . ALA A 1 267 ? 0.229 21.880 -16.553 1.00 93.88 267 ALA A CA 1
ATOM 2056 C C . ALA A 1 267 ? -1.006 22.650 -16.078 1.00 93.88 267 ALA A C 1
ATOM 2058 O O . ALA A 1 267 ? -1.581 22.304 -15.045 1.00 93.88 267 ALA A O 1
ATOM 2059 N N . ARG A 1 268 ? -1.417 23.671 -16.831 1.00 93.44 268 ARG A N 1
ATOM 2060 C CA . ARG A 1 268 ? -2.754 24.260 -16.730 1.00 93.44 268 ARG A CA 1
ATOM 2061 C C . ARG A 1 268 ? -3.652 23.558 -17.736 1.00 93.44 268 ARG A C 1
ATOM 2063 O O . ARG A 1 268 ? -3.330 23.517 -18.923 1.00 93.44 268 ARG A O 1
ATOM 2070 N N . LEU A 1 269 ? -4.767 23.025 -17.259 1.00 94.94 269 LEU A N 1
ATOM 2071 C CA . LEU A 1 269 ? -5.735 22.251 -18.023 1.00 94.94 269 LEU A CA 1
ATOM 2072 C C . LEU A 1 269 ? -7.106 22.920 -17.880 1.00 94.94 269 LEU A C 1
ATOM 2074 O O . LEU A 1 269 ? -7.646 22.994 -16.780 1.00 94.94 269 LEU A O 1
ATOM 2078 N N . VAL A 1 270 ? -7.660 23.405 -18.987 1.00 94.62 270 VAL A N 1
ATOM 2079 C CA . VAL A 1 270 ? -9.005 23.993 -19.048 1.00 94.62 270 VAL A CA 1
ATOM 2080 C C . VAL A 1 270 ? -9.980 22.881 -19.411 1.00 94.62 270 VAL A C 1
ATOM 2082 O O . VAL A 1 270 ? -9.897 22.329 -20.514 1.00 94.62 270 VAL A O 1
ATOM 2085 N N . LEU A 1 271 ? -10.875 22.516 -18.494 1.00 95.19 271 LEU A N 1
ATOM 2086 C CA . LEU A 1 271 ? -11.754 21.360 -18.671 1.00 95.19 271 LEU A CA 1
ATOM 2087 C C . LEU A 1 271 ? -13.057 21.711 -19.395 1.00 95.19 271 LEU A C 1
ATOM 2089 O O . LEU A 1 271 ? -13.649 22.768 -19.182 1.00 95.19 271 LEU A O 1
ATOM 2093 N N . ASN A 1 272 ? -13.562 20.774 -20.194 1.00 94.56 272 ASN A N 1
ATOM 2094 C CA . ASN A 1 272 ? -14.870 20.875 -20.828 1.00 94.56 272 ASN A CA 1
ATOM 2095 C C . ASN A 1 272 ? -15.980 20.782 -19.768 1.00 94.56 272 ASN A C 1
ATOM 2097 O O . ASN A 1 272 ? -16.253 19.708 -19.231 1.00 94.56 272 ASN A O 1
ATOM 2101 N N . GLU A 1 273 ? -16.649 21.907 -19.508 1.00 91.88 273 GLU A N 1
ATOM 2102 C CA . GLU A 1 273 ? -17.693 22.045 -18.482 1.00 91.88 273 GLU A CA 1
ATOM 2103 C C . GLU A 1 273 ? -18.875 21.082 -18.656 1.00 91.88 273 GLU A C 1
ATOM 2105 O O . GLU A 1 273 ? -19.516 20.713 -17.668 1.00 91.88 273 GLU A O 1
ATOM 2110 N N . SER A 1 274 ? -19.153 20.641 -19.889 1.00 92.06 274 SER A N 1
ATOM 2111 C CA . SER A 1 274 ? -20.220 19.669 -20.163 1.00 92.06 274 SER A CA 1
ATOM 2112 C C . SER A 1 274 ? -19.868 18.245 -19.716 1.00 92.06 274 SER A C 1
ATOM 2114 O O . SER A 1 274 ? -20.763 17.444 -19.456 1.00 92.06 274 SER A O 1
ATOM 2116 N N . LEU A 1 275 ? -18.574 17.935 -19.583 1.00 94.12 275 LEU A N 1
ATOM 2117 C CA . LEU A 1 275 ? -18.073 16.599 -19.254 1.00 94.12 275 LEU A CA 1
ATOM 2118 C C . LEU A 1 275 ? -17.568 16.504 -17.810 1.00 94.12 275 LEU A C 1
ATOM 2120 O O . LEU A 1 275 ? -17.779 15.482 -17.152 1.00 94.12 275 LEU A O 1
ATOM 2124 N N . ALA A 1 276 ? -16.923 17.558 -17.300 1.00 94.94 276 ALA A N 1
ATOM 2125 C CA . ALA A 1 276 ? -16.268 17.516 -15.998 1.00 94.94 276 ALA A CA 1
ATOM 2126 C C . ALA A 1 276 ? -16.304 18.841 -15.223 1.00 94.94 276 ALA A C 1
ATOM 2128 O O . ALA A 1 276 ? -16.173 19.923 -15.793 1.00 94.94 276 ALA A O 1
ATOM 2129 N N . ASP A 1 277 ? -16.408 18.734 -13.896 1.00 93.12 277 ASP A N 1
ATOM 2130 C CA . ASP A 1 277 ? -16.152 19.824 -12.946 1.00 93.12 277 ASP A CA 1
ATOM 2131 C C . ASP A 1 277 ? -14.679 19.828 -12.510 1.00 93.12 277 ASP A C 1
ATOM 2133 O O . ASP A 1 277 ? -14.185 18.824 -11.993 1.00 93.12 277 ASP A O 1
ATOM 2137 N N . ALA A 1 278 ? -13.980 20.955 -12.630 1.00 93.94 278 ALA A N 1
ATOM 2138 C CA . ALA A 1 278 ? -12.587 21.084 -12.208 1.00 93.94 278 ALA A CA 1
ATOM 2139 C C . ALA A 1 278 ? -12.395 20.818 -10.717 1.00 93.94 278 ALA A C 1
ATOM 2141 O O . ALA A 1 278 ? -11.402 20.199 -10.337 1.00 93.94 278 ALA A O 1
ATOM 2142 N N . ARG A 1 279 ? -13.369 21.175 -9.867 1.00 92.44 279 ARG A N 1
ATOM 2143 C CA . ARG A 1 279 ? -13.318 20.869 -8.427 1.00 92.44 279 ARG A CA 1
ATOM 2144 C C . ARG A 1 279 ? -13.341 19.364 -8.194 1.00 92.44 279 ARG A C 1
ATOM 2146 O O . ARG A 1 279 ? -12.589 18.860 -7.361 1.00 92.44 279 ARG A O 1
ATOM 2153 N N . PHE A 1 280 ? -14.174 18.652 -8.955 1.00 94.00 280 PHE A N 1
ATOM 2154 C CA . PHE A 1 280 ? -14.242 17.197 -8.900 1.00 94.00 280 PHE A CA 1
ATOM 2155 C C . PHE A 1 280 ? -12.938 16.569 -9.399 1.00 94.00 280 PHE A C 1
ATOM 2157 O O . PHE A 1 280 ? -12.360 15.741 -8.698 1.00 94.00 280 PHE A O 1
ATOM 2164 N N . VAL A 1 281 ? -12.445 16.971 -10.576 1.00 95.25 281 VAL A N 1
ATOM 2165 C CA . VAL A 1 281 ? -11.230 16.386 -11.166 1.00 95.25 281 VAL A CA 1
ATOM 2166 C C . VAL A 1 281 ? -10.002 16.673 -10.300 1.00 95.25 281 VAL A C 1
ATOM 2168 O O . VAL A 1 281 ? -9.237 15.749 -10.036 1.00 95.25 281 VAL A O 1
ATOM 2171 N N . ALA A 1 282 ? -9.849 17.890 -9.764 1.00 94.56 282 ALA A N 1
ATOM 2172 C CA . ALA A 1 282 ? -8.788 18.221 -8.809 1.00 94.56 282 ALA A CA 1
ATOM 2173 C C . ALA A 1 282 ? -8.846 17.327 -7.563 1.00 94.56 282 ALA A C 1
ATOM 2175 O O . ALA A 1 282 ? -7.839 16.751 -7.149 1.00 94.56 282 ALA A O 1
ATOM 2176 N N . ALA A 1 283 ? -10.034 17.183 -6.969 1.00 91.62 283 ALA A N 1
ATOM 2177 C CA . ALA A 1 283 ? -10.223 16.336 -5.798 1.00 91.62 283 ALA A CA 1
ATOM 2178 C C . ALA A 1 283 ? -9.950 14.854 -6.107 1.00 91.62 283 ALA A C 1
ATOM 2180 O O . ALA A 1 283 ? -9.333 14.175 -5.289 1.00 91.62 283 ALA A O 1
ATOM 2181 N N . SER A 1 284 ? -10.371 14.365 -7.277 1.00 92.56 284 SER A N 1
ATOM 2182 C CA . SER A 1 284 ? -10.157 12.984 -7.724 1.00 92.56 284 SER A CA 1
ATOM 2183 C C . SER A 1 284 ? -8.677 12.690 -7.969 1.00 92.56 284 SER A C 1
ATOM 2185 O O . SER A 1 284 ? -8.167 11.701 -7.448 1.00 92.56 284 SER A O 1
ATOM 2187 N N . LEU A 1 285 ? -7.961 13.585 -8.667 1.00 93.75 285 LEU A N 1
ATOM 2188 C CA . LEU A 1 285 ? -6.520 13.471 -8.938 1.00 93.75 285 LEU A CA 1
ATOM 2189 C C . LEU A 1 285 ? -5.677 13.370 -7.659 1.00 93.75 285 LEU A C 1
ATOM 2191 O O . LEU A 1 285 ? -4.637 12.718 -7.648 1.00 93.75 285 LEU A O 1
ATOM 2195 N N . ASN A 1 286 ? -6.151 13.975 -6.570 1.00 91.62 286 ASN A N 1
ATOM 2196 C CA . ASN A 1 286 ? -5.500 13.938 -5.262 1.00 91.62 286 ASN A CA 1
ATOM 2197 C C . ASN A 1 286 ? -5.873 12.713 -4.401 1.00 91.62 286 ASN A C 1
ATOM 2199 O O . ASN A 1 286 ? -5.335 12.554 -3.304 1.00 91.62 286 ASN A O 1
ATOM 2203 N N . ARG A 1 287 ? -6.789 11.858 -4.868 1.00 86.56 287 ARG A N 1
ATOM 2204 C CA . ARG A 1 287 ? -7.274 10.639 -4.192 1.00 86.56 287 ARG A CA 1
ATOM 2205 C C . ARG A 1 287 ? -6.850 9.385 -4.962 1.00 86.56 287 ARG A C 1
ATOM 2207 O O . ARG A 1 287 ? -6.147 9.492 -5.953 1.00 86.56 287 ARG A O 1
ATOM 2214 N N . GLU A 1 288 ? -7.239 8.197 -4.504 1.00 81.00 288 GLU A N 1
ATOM 2215 C CA . GLU A 1 288 ? -6.759 6.898 -5.021 1.00 81.00 288 GLU A CA 1
ATOM 2216 C C . GLU A 1 288 ? -6.864 6.734 -6.543 1.00 81.00 288 GLU A C 1
ATOM 2218 O O . GLU A 1 288 ? -5.844 6.507 -7.189 1.00 81.00 288 GLU A O 1
ATOM 2223 N N . VAL A 1 289 ? -8.053 6.934 -7.129 1.00 87.12 289 VAL A N 1
ATOM 2224 C CA . VAL A 1 289 ? -8.267 6.857 -8.591 1.00 87.12 289 VAL A CA 1
ATOM 2225 C C . VAL A 1 289 ? -7.294 7.775 -9.332 1.00 87.12 289 VAL A C 1
ATOM 2227 O O . VAL A 1 289 ? -6.643 7.372 -10.294 1.00 87.12 289 VAL A O 1
ATOM 2230 N N . GLY A 1 290 ? -7.150 9.003 -8.838 1.00 91.00 290 GLY A N 1
ATOM 2231 C CA . GLY A 1 290 ? -6.192 9.975 -9.330 1.00 91.00 290 GLY A CA 1
ATOM 2232 C C . GLY A 1 290 ? -4.740 9.559 -9.170 1.00 91.00 290 GLY A C 1
ATOM 2233 O O . GLY A 1 290 ? -3.963 9.682 -10.109 1.00 91.00 290 GLY A O 1
ATOM 2234 N N . LYS A 1 291 ? -4.370 9.035 -8.002 1.00 88.69 291 LYS A N 1
ATOM 2235 C CA . LYS A 1 291 ? -3.017 8.568 -7.697 1.00 88.69 291 LYS A CA 1
ATOM 2236 C C . LYS A 1 291 ? -2.621 7.425 -8.631 1.00 88.69 291 LYS A C 1
ATOM 2238 O O . LYS A 1 291 ? -1.539 7.509 -9.205 1.00 88.69 291 LYS A O 1
ATOM 2243 N N . TRP A 1 292 ? -3.485 6.428 -8.850 1.00 89.88 292 TRP A N 1
ATOM 2244 C CA . TRP A 1 292 ? -3.230 5.345 -9.811 1.00 89.88 292 TRP A CA 1
ATOM 2245 C C . TRP A 1 292 ? -3.190 5.841 -11.251 1.00 89.88 292 TRP A C 1
ATOM 2247 O O . TRP A 1 292 ? -2.311 5.433 -12.004 1.00 89.88 292 TRP A O 1
ATOM 2257 N N . PHE A 1 293 ? -4.080 6.760 -11.632 1.00 94.56 293 PHE A N 1
ATOM 2258 C CA . PHE A 1 293 ? -4.021 7.393 -12.947 1.00 94.56 293 PHE A CA 1
ATOM 2259 C C . PHE A 1 293 ? -2.680 8.097 -13.163 1.00 94.56 293 PHE A C 1
ATOM 2261 O O . PHE A 1 293 ? -1.977 7.802 -14.126 1.00 94.56 293 PHE A O 1
ATOM 2268 N N . LEU A 1 294 ? -2.278 8.960 -12.229 1.00 93.06 294 LEU A N 1
ATOM 2269 C CA . LEU A 1 294 ? -0.999 9.656 -12.285 1.00 93.06 294 LEU A CA 1
ATOM 2270 C C . LEU A 1 294 ? 0.176 8.667 -12.260 1.00 93.06 294 LEU A C 1
ATOM 2272 O O . LEU A 1 294 ? 1.206 8.948 -12.861 1.00 93.06 294 LEU A O 1
ATOM 2276 N N . GLU A 1 295 ? 0.067 7.539 -11.549 1.00 89.69 295 GLU A N 1
ATOM 2277 C CA . GLU A 1 295 ? 1.109 6.503 -11.490 1.00 89.69 295 GLU A CA 1
ATOM 2278 C C . GLU A 1 295 ? 1.243 5.765 -12.824 1.00 89.69 295 GLU A C 1
ATOM 2280 O O . GLU A 1 295 ? 2.355 5.537 -13.294 1.00 89.69 295 GLU A O 1
ATOM 2285 N N . SER A 1 296 ? 0.120 5.504 -13.498 1.00 92.19 296 SER A N 1
ATOM 2286 C CA . SER A 1 296 ? 0.091 4.890 -14.830 1.00 92.19 296 SER A CA 1
ATOM 2287 C C . SER A 1 296 ? 0.760 5.742 -15.917 1.00 92.19 296 SER A C 1
ATOM 2289 O O . SER A 1 296 ? 1.199 5.213 -16.937 1.00 92.19 296 SER A O 1
ATOM 2291 N N . VAL A 1 297 ? 0.888 7.055 -15.686 1.00 91.56 297 VAL A N 1
ATOM 2292 C CA . VAL A 1 297 ? 1.548 8.007 -16.598 1.00 91.56 297 VAL A CA 1
ATOM 2293 C C . VAL A 1 297 ? 2.883 8.536 -16.066 1.00 91.56 297 VAL A C 1
ATOM 2295 O O . VAL A 1 297 ? 3.514 9.382 -16.710 1.00 91.56 297 VAL A O 1
ATOM 2298 N N . THR A 1 298 ? 3.335 8.055 -14.902 1.00 89.19 298 THR A N 1
ATOM 2299 C CA . THR A 1 298 ? 4.643 8.408 -14.343 1.00 89.19 298 THR A CA 1
ATOM 2300 C C . THR A 1 298 ? 5.749 7.881 -15.264 1.00 89.19 298 THR A C 1
ATOM 2302 O O . THR A 1 298 ? 5.745 6.732 -15.705 1.00 89.19 298 THR A O 1
ATOM 2305 N N . LEU A 1 299 ? 6.735 8.729 -15.555 1.00 83.88 299 LEU A N 1
ATOM 2306 C CA . LEU A 1 299 ? 7.916 8.349 -16.319 1.00 83.88 299 LEU A CA 1
ATOM 2307 C C . LEU A 1 299 ? 8.892 7.545 -15.440 1.00 83.88 299 LEU A C 1
ATOM 2309 O O . LEU A 1 299 ? 9.125 7.932 -14.293 1.00 83.88 299 LEU A O 1
ATOM 2313 N N . PRO A 1 300 ? 9.547 6.500 -15.979 1.00 74.44 300 PRO A N 1
ATOM 2314 C CA . PRO A 1 300 ? 10.516 5.694 -15.240 1.00 74.44 300 PRO A CA 1
ATOM 2315 C C . PRO A 1 300 ? 11.829 6.472 -15.065 1.00 74.44 300 PRO A C 1
ATOM 2317 O O . PRO A 1 300 ? 12.764 6.385 -15.868 1.00 74.44 300 PRO A O 1
ATOM 2320 N N . THR A 1 301 ? 11.886 7.313 -14.033 1.00 70.19 301 THR A N 1
ATOM 2321 C CA . THR A 1 301 ? 13.034 8.173 -13.729 1.00 70.19 301 THR A CA 1
ATOM 2322 C C . THR A 1 301 ? 13.633 7.864 -12.370 1.00 70.19 301 THR A C 1
ATOM 2324 O O . THR A 1 301 ? 12.921 7.582 -11.417 1.00 70.19 301 THR A O 1
ATOM 2327 N N . PHE A 1 302 ? 14.954 8.001 -12.269 1.00 64.81 302 PHE A N 1
ATOM 2328 C CA . PHE A 1 302 ? 15.657 7.926 -10.996 1.00 64.81 302 PHE A CA 1
ATOM 2329 C C . PHE A 1 302 ? 15.283 9.109 -10.085 1.00 64.81 302 PHE A C 1
ATOM 2331 O O . PHE A 1 302 ? 15.446 10.268 -10.481 1.00 64.81 302 PHE A O 1
ATOM 2338 N N . GLY A 1 303 ? 14.826 8.821 -8.865 1.00 68.56 303 GLY A N 1
ATOM 2339 C CA . GLY A 1 303 ? 14.537 9.822 -7.839 1.00 68.56 303 GLY A CA 1
ATOM 2340 C C . GLY A 1 303 ? 13.180 10.511 -8.013 1.00 68.56 303 GLY A C 1
ATOM 2341 O O . GLY A 1 303 ? 12.141 9.934 -7.715 1.00 68.56 303 GLY A O 1
ATOM 2342 N N . ILE A 1 304 ? 13.184 11.782 -8.429 1.00 71.44 304 ILE A N 1
ATOM 2343 C CA . ILE A 1 304 ? 11.981 12.631 -8.424 1.00 71.44 304 ILE A CA 1
ATOM 2344 C C . ILE A 1 304 ? 10.975 12.143 -9.472 1.00 71.44 304 ILE A C 1
ATOM 2346 O O . ILE A 1 304 ? 11.300 12.098 -10.659 1.00 71.44 304 ILE A O 1
ATOM 2350 N N . ARG A 1 305 ? 9.733 11.888 -9.039 1.00 80.69 305 ARG A N 1
ATOM 2351 C CA . ARG A 1 305 ? 8.586 11.587 -9.908 1.00 80.69 305 ARG A CA 1
ATOM 2352 C C . ARG A 1 305 ? 8.433 12.634 -11.011 1.00 80.69 305 ARG A C 1
ATOM 2354 O O . ARG A 1 305 ? 8.476 13.834 -10.732 1.00 80.69 305 ARG A O 1
ATOM 2361 N N . ARG A 1 306 ? 8.207 12.192 -12.249 1.00 88.12 306 ARG A N 1
ATOM 2362 C CA . ARG A 1 306 ? 7.918 13.068 -13.393 1.00 88.12 306 ARG A CA 1
ATOM 2363 C C . ARG A 1 306 ? 6.760 12.532 -14.213 1.00 88.12 306 ARG A C 1
ATOM 2365 O O . ARG A 1 306 ? 6.700 11.336 -14.471 1.00 88.12 306 ARG A O 1
ATOM 2372 N N . ILE A 1 307 ? 5.899 13.430 -14.668 1.00 90.38 307 ILE A N 1
ATOM 2373 C CA . ILE A 1 307 ? 4.774 13.124 -15.551 1.00 90.38 307 ILE A CA 1
ATOM 2374 C C . ILE A 1 307 ? 4.999 13.868 -16.862 1.00 90.38 307 ILE A C 1
ATOM 2376 O O . ILE A 1 307 ? 5.256 15.073 -16.870 1.00 90.38 307 ILE A O 1
ATOM 2380 N N . GLY A 1 308 ? 4.943 13.146 -17.978 1.00 88.50 308 GLY A N 1
ATOM 2381 C CA . GLY A 1 308 ? 4.977 13.769 -19.295 1.00 88.50 308 GLY A CA 1
ATOM 2382 C C . GLY A 1 308 ? 3.584 14.253 -19.690 1.00 88.50 308 GLY A C 1
ATOM 2383 O O . GLY A 1 308 ? 2.610 13.521 -19.526 1.00 88.50 308 GLY A O 1
ATOM 2384 N N . LEU A 1 309 ? 3.479 15.487 -20.195 1.00 91.75 309 LEU A N 1
ATOM 2385 C CA . LEU A 1 309 ? 2.184 16.085 -20.536 1.00 91.75 309 LEU A CA 1
ATOM 2386 C C . LEU A 1 309 ? 1.441 15.273 -21.604 1.00 91.75 309 LEU A C 1
ATOM 2388 O O . LEU A 1 309 ? 0.273 14.972 -21.418 1.00 91.75 309 LEU A O 1
ATOM 2392 N N . GLU A 1 310 ? 2.106 14.863 -22.684 1.00 91.44 310 GLU A N 1
ATOM 2393 C CA . GLU A 1 310 ? 1.442 14.063 -23.726 1.00 91.44 310 GLU A CA 1
ATOM 2394 C C . GLU A 1 310 ? 0.957 12.713 -23.186 1.00 91.44 310 GLU A C 1
ATOM 2396 O O . GLU A 1 310 ? -0.153 12.292 -23.489 1.00 91.44 310 GLU A O 1
ATOM 2401 N N . GLN A 1 311 ? 1.732 12.070 -22.305 1.00 89.75 311 GLN A N 1
ATOM 2402 C CA . GLN A 1 311 ? 1.315 10.820 -21.662 1.00 89.75 311 GLN A CA 1
ATOM 2403 C C . GLN A 1 311 ? 0.095 11.028 -20.761 1.00 89.75 311 GLN A C 1
ATOM 2405 O O . GLN A 1 311 ? -0.806 10.197 -20.760 1.00 89.75 311 GLN A O 1
ATOM 2410 N N . LEU A 1 312 ? 0.050 12.142 -20.025 1.00 94.31 312 LEU A N 1
ATOM 2411 C CA . LEU A 1 312 ? -1.111 12.529 -19.229 1.00 94.31 312 LEU A CA 1
ATOM 2412 C C . LEU A 1 312 ? -2.350 12.725 -20.113 1.00 94.31 312 LEU A C 1
ATOM 2414 O O . LEU A 1 312 ? -3.421 12.247 -19.754 1.00 94.31 312 LEU A O 1
ATOM 2418 N N . LEU A 1 313 ? -2.206 13.420 -21.246 1.00 95.50 313 LEU A N 1
ATOM 2419 C CA . LEU A 1 313 ? -3.301 13.722 -22.172 1.00 95.50 313 LEU A CA 1
ATOM 2420 C C . LEU A 1 313 ? -3.830 12.466 -22.880 1.00 95.50 313 LEU A C 1
ATOM 2422 O O . LEU A 1 313 ? -5.040 12.316 -23.043 1.00 95.50 313 LEU A O 1
ATOM 2426 N N . ASP A 1 314 ? -2.947 11.558 -23.285 1.00 93.25 314 ASP A N 1
ATOM 2427 C CA . ASP A 1 314 ? -3.333 10.354 -24.028 1.00 93.25 314 ASP A CA 1
ATOM 2428 C C . ASP A 1 314 ? -3.881 9.238 -23.125 1.00 93.25 314 ASP A C 1
ATOM 2430 O O . ASP A 1 314 ? -4.534 8.308 -23.608 1.00 93.25 314 ASP A O 1
ATOM 2434 N N . ALA A 1 315 ? -3.651 9.324 -21.814 1.00 93.88 315 ALA A N 1
ATOM 2435 C CA . ALA A 1 315 ? -4.126 8.334 -20.862 1.00 93.88 315 ALA A CA 1
ATOM 2436 C C . ALA A 1 315 ? -5.646 8.384 -20.645 1.00 93.88 315 ALA A C 1
ATOM 2438 O O . ALA A 1 315 ? -6.311 9.414 -20.786 1.00 93.88 315 ALA A O 1
ATOM 2439 N N . THR A 1 316 ? -6.197 7.230 -20.262 1.00 95.50 316 THR A N 1
ATOM 2440 C CA . THR A 1 316 ? -7.617 7.093 -19.920 1.00 95.50 316 THR A CA 1
ATOM 2441 C C . THR A 1 316 ? -7.830 7.463 -18.459 1.00 95.50 316 THR A C 1
ATOM 2443 O O . THR A 1 316 ? -7.327 6.790 -17.560 1.00 95.50 316 THR A O 1
ATOM 2446 N N . PHE A 1 317 ? -8.581 8.534 -18.232 1.00 95.62 317 PHE A N 1
ATOM 2447 C CA . PHE A 1 317 ? -9.071 8.937 -16.924 1.00 95.62 317 PHE A CA 1
ATOM 2448 C C . PHE A 1 317 ? -10.469 8.355 -16.688 1.00 95.62 317 PHE A C 1
ATOM 2450 O O . PHE A 1 317 ? -11.210 8.090 -17.635 1.00 95.62 317 PHE A O 1
ATOM 2457 N N . TYR A 1 318 ? -10.837 8.160 -15.424 1.00 95.19 318 TYR A N 1
ATOM 2458 C CA . TYR A 1 318 ? -12.131 7.598 -15.048 1.00 95.19 318 TYR A CA 1
ATOM 2459 C C . TYR A 1 318 ? -12.870 8.544 -14.110 1.00 95.19 318 TYR A C 1
ATOM 2461 O O . TYR A 1 318 ? -12.324 9.001 -13.105 1.00 95.19 318 TYR A O 1
ATOM 2469 N N . LEU A 1 319 ? -14.126 8.831 -14.434 1.00 94.69 319 LEU A N 1
ATOM 2470 C CA . LEU A 1 319 ? -14.982 9.735 -13.673 1.00 94.69 319 LEU A CA 1
ATOM 2471 C C . LEU A 1 319 ? -16.458 9.325 -13.806 1.00 94.69 319 LEU A C 1
ATOM 2473 O O . LEU A 1 319 ? -16.821 8.668 -14.781 1.00 94.69 319 LEU A O 1
ATOM 2477 N N . PRO A 1 320 ? -17.328 9.676 -12.846 1.00 94.56 320 PRO A N 1
ATOM 2478 C CA . PRO A 1 320 ? -18.757 9.432 -12.979 1.00 94.56 320 PRO A CA 1
ATOM 2479 C C . PRO A 1 320 ? -19.384 10.438 -13.957 1.00 94.56 320 PRO A C 1
ATOM 2481 O O . PRO A 1 320 ? -18.770 11.445 -14.314 1.00 94.56 320 PRO A O 1
ATOM 2484 N N . GLU A 1 321 ? -20.633 10.209 -14.361 1.00 92.88 321 GLU A N 1
ATOM 2485 C CA . GLU A 1 321 ? -21.374 11.155 -15.207 1.00 92.88 321 GLU A CA 1
ATOM 2486 C C . GLU A 1 321 ? -21.471 12.558 -14.586 1.00 92.88 321 GLU A C 1
ATOM 2488 O O . GLU A 1 321 ? -21.498 12.718 -13.361 1.00 92.88 321 GLU A O 1
ATOM 2493 N N . ARG A 1 322 ? -21.598 13.588 -15.436 1.00 92.69 322 ARG A N 1
ATOM 2494 C CA . ARG A 1 322 ? -21.622 15.001 -15.018 1.00 92.69 322 ARG A CA 1
ATOM 2495 C C . ARG A 1 322 ? -22.632 15.282 -13.901 1.00 92.69 322 ARG A C 1
ATOM 2497 O O . ARG A 1 322 ? -22.293 15.951 -12.927 1.00 92.69 322 ARG A O 1
ATOM 2504 N N . SER A 1 323 ? -23.833 14.712 -13.995 1.00 91.38 323 SER A N 1
ATOM 2505 C CA . SER A 1 323 ? -24.898 14.894 -12.999 1.00 91.38 323 SER A CA 1
ATOM 2506 C C . SER A 1 323 ? -24.536 14.320 -11.619 1.00 91.38 323 SER A C 1
ATOM 2508 O O . SER A 1 323 ? -24.890 14.888 -10.585 1.00 91.38 323 SER A O 1
ATOM 2510 N N . ALA A 1 324 ? -23.800 13.206 -11.578 1.00 91.88 324 ALA A N 1
ATOM 2511 C CA . ALA A 1 324 ? -23.316 12.609 -10.339 1.00 91.88 324 ALA A CA 1
ATOM 2512 C C . ALA A 1 324 ? -22.184 13.447 -9.727 1.00 91.88 324 ALA A C 1
ATOM 2514 O O . ALA A 1 324 ? -22.166 13.641 -8.511 1.00 91.88 324 ALA A O 1
ATOM 2515 N N . GLN A 1 325 ? -21.297 14.011 -10.557 1.00 92.94 325 GLN A N 1
ATOM 2516 C CA . GLN A 1 325 ? -20.270 14.953 -10.099 1.00 92.94 325 GLN A CA 1
ATOM 2517 C C . GLN A 1 325 ? -20.904 16.186 -9.438 1.00 92.94 325 GLN A C 1
ATOM 2519 O O . GLN A 1 325 ? -20.494 16.574 -8.348 1.00 92.94 325 GLN A O 1
ATOM 2524 N N . GLU A 1 326 ? -21.937 16.776 -10.049 1.00 89.50 326 GLU A N 1
ATOM 2525 C CA . GLU A 1 326 ? -22.659 17.930 -9.489 1.00 89.50 326 GLU A CA 1
ATOM 2526 C C . GLU A 1 326 ? -23.332 17.599 -8.159 1.00 89.50 326 GLU A C 1
ATOM 2528 O O . GLU A 1 326 ? -23.204 18.356 -7.196 1.00 89.50 326 GLU A O 1
ATOM 2533 N N . LYS A 1 327 ? -24.006 16.445 -8.073 1.00 89.50 327 LYS A N 1
ATOM 2534 C CA . LYS A 1 327 ? -24.609 15.965 -6.822 1.00 89.50 327 LYS A CA 1
ATOM 2535 C C . LYS A 1 327 ? -23.563 15.772 -5.729 1.00 89.50 327 LYS A C 1
ATOM 2537 O O . LYS A 1 327 ? -23.808 16.164 -4.586 1.00 89.50 327 LYS A O 1
ATOM 2542 N N . LEU A 1 328 ? -22.407 15.198 -6.065 1.00 89.19 328 LEU A N 1
ATOM 2543 C CA . LEU A 1 328 ? -21.312 15.015 -5.118 1.00 89.19 328 LEU A CA 1
ATOM 2544 C C . LEU A 1 328 ? -20.765 16.366 -4.657 1.00 89.19 328 LEU A C 1
ATOM 2546 O O . LEU A 1 328 ? -20.671 16.596 -3.455 1.00 89.19 328 LEU A O 1
ATOM 2550 N N . MET A 1 329 ? -20.467 17.279 -5.583 1.00 90.25 329 MET A N 1
ATOM 2551 C CA . MET A 1 329 ? -19.955 18.609 -5.249 1.00 90.25 329 MET A CA 1
ATOM 2552 C C . MET A 1 329 ? -20.958 19.415 -4.421 1.00 90.25 329 MET A C 1
ATOM 2554 O O . MET A 1 329 ? -20.574 20.023 -3.425 1.00 90.25 329 MET A O 1
ATOM 2558 N N . GLY A 1 330 ? -22.248 19.355 -4.759 1.00 86.06 330 GLY A N 1
ATOM 2559 C CA . GLY A 1 330 ? -23.313 19.968 -3.968 1.00 86.06 330 GLY A CA 1
ATOM 2560 C C . GLY A 1 330 ? -23.429 19.363 -2.567 1.00 86.06 330 GLY A C 1
ATOM 2561 O O . GLY A 1 330 ? -23.616 20.089 -1.593 1.00 86.06 330 GLY A O 1
ATOM 2562 N N . SER A 1 331 ? -23.261 18.045 -2.435 1.00 87.00 331 SER A N 1
ATOM 2563 C CA . SER A 1 331 ? -23.234 17.370 -1.130 1.00 87.00 331 SER A CA 1
ATOM 2564 C C . SER A 1 331 ? -21.996 17.755 -0.319 1.00 87.00 331 SER A C 1
ATOM 2566 O O . SER A 1 331 ? -22.108 18.028 0.871 1.00 87.00 331 SER A O 1
ATOM 2568 N N . MET A 1 332 ? -20.832 17.879 -0.960 1.00 85.81 332 MET A N 1
ATOM 2569 C CA . MET A 1 332 ? -19.608 18.362 -0.318 1.00 85.81 332 MET A CA 1
ATOM 2570 C C . MET A 1 332 ? -19.748 19.805 0.171 1.00 85.81 332 MET A C 1
ATOM 2572 O O . MET A 1 332 ? -19.315 20.110 1.279 1.00 85.81 332 MET A O 1
ATOM 2576 N N . SER A 1 333 ? -20.406 20.684 -0.589 1.00 84.44 333 SER A N 1
ATOM 2577 C CA . SER A 1 333 ? -20.728 22.037 -0.121 1.00 84.44 333 SER A CA 1
ATOM 2578 C C . SER A 1 333 ? -21.638 22.021 1.109 1.00 84.44 333 SER A C 1
ATOM 2580 O O . SER A 1 333 ? -21.408 22.801 2.028 1.00 84.44 333 SER A O 1
ATOM 2582 N N . LYS A 1 334 ? -22.616 21.105 1.182 1.00 84.81 334 LYS A N 1
ATOM 2583 C CA . LYS A 1 334 ? -23.433 20.917 2.396 1.00 84.81 334 LYS A CA 1
ATOM 2584 C C . LYS A 1 334 ? -22.593 20.445 3.580 1.00 84.81 334 LYS A C 1
ATOM 2586 O O . LYS A 1 334 ? -22.776 20.952 4.676 1.00 84.81 334 LYS A O 1
ATOM 2591 N N . VAL A 1 335 ? -21.651 19.525 3.366 1.00 83.12 335 VAL A N 1
ATOM 2592 C CA . VAL A 1 335 ? -20.715 19.085 4.415 1.00 83.12 335 VAL A CA 1
ATOM 2593 C C . VAL A 1 335 ? -19.870 20.255 4.921 1.00 83.12 335 VAL A C 1
ATOM 2595 O O . VAL A 1 335 ? -19.694 20.397 6.126 1.00 83.12 335 VAL A O 1
ATOM 2598 N N . ILE A 1 336 ? -19.367 21.109 4.026 1.00 83.56 336 ILE A N 1
ATOM 2599 C CA . ILE A 1 336 ? -18.609 22.310 4.407 1.00 83.56 336 ILE A CA 1
ATOM 2600 C C . ILE A 1 336 ? -19.492 23.283 5.198 1.00 83.56 336 ILE A C 1
ATOM 2602 O O . ILE A 1 336 ? -19.047 23.794 6.219 1.00 83.56 336 ILE A O 1
ATOM 2606 N N . ALA A 1 337 ? -20.740 23.499 4.774 1.00 84.19 337 ALA A N 1
ATOM 2607 C CA . ALA A 1 337 ? -21.684 24.353 5.493 1.00 84.19 337 ALA A CA 1
ATOM 2608 C C . ALA A 1 337 ? -22.003 23.812 6.897 1.00 84.19 337 ALA A C 1
ATOM 2610 O O . ALA A 1 337 ? -21.977 24.571 7.856 1.00 84.19 337 ALA A O 1
ATOM 2611 N N . LEU A 1 338 ? -22.219 22.500 7.032 1.00 86.00 338 LEU A N 1
ATOM 2612 C CA . LEU A 1 338 ? -22.423 21.853 8.331 1.00 86.00 338 LEU A CA 1
ATOM 2613 C C . LEU A 1 338 ? -21.190 21.975 9.231 1.00 86.00 338 LEU A C 1
ATOM 2615 O O . LEU A 1 338 ? -21.335 22.185 10.428 1.00 86.00 338 LEU A O 1
ATOM 2619 N N . ARG A 1 339 ? -19.975 21.868 8.674 1.00 84.81 339 ARG A N 1
ATOM 2620 C CA . ARG A 1 339 ? -18.738 22.116 9.434 1.00 84.81 339 ARG A CA 1
ATOM 2621 C C . ARG A 1 339 ? -18.664 23.557 9.922 1.00 84.81 339 ARG A C 1
ATOM 2623 O O . ARG A 1 339 ? -18.406 23.756 11.095 1.00 84.81 339 ARG A O 1
ATOM 2630 N N . ALA A 1 340 ? -18.960 24.529 9.062 1.00 85.00 340 ALA A N 1
ATOM 2631 C CA . ALA A 1 340 ? -19.002 25.931 9.464 1.00 85.00 340 ALA A CA 1
ATOM 2632 C C . ALA A 1 340 ? -20.058 26.183 10.557 1.00 85.00 340 ALA A C 1
ATOM 2634 O O . ALA A 1 340 ? -19.772 26.880 11.521 1.00 85.00 340 ALA A O 1
ATOM 2635 N N . GLU A 1 341 ? -21.243 25.568 10.463 1.00 88.25 341 GLU A N 1
ATOM 2636 C CA . GLU A 1 341 ? -22.272 25.656 11.509 1.00 88.25 341 GLU A CA 1
ATOM 2637 C C . GLU A 1 341 ? -21.798 25.030 12.833 1.00 88.25 341 GLU A C 1
ATOM 2639 O O . GLU A 1 341 ? -22.037 25.587 13.903 1.00 88.25 341 GLU A O 1
ATOM 2644 N N . LEU A 1 342 ? -21.080 23.904 12.782 1.00 87.88 342 LEU A N 1
ATOM 2645 C CA . LEU A 1 342 ? -20.456 23.306 13.966 1.00 87.88 342 LEU A CA 1
ATOM 2646 C C . LEU A 1 342 ? -19.366 24.213 14.559 1.00 87.88 342 LEU A C 1
ATOM 2648 O O . LEU A 1 342 ? -19.351 24.398 15.775 1.00 87.88 342 LEU A O 1
ATOM 2652 N N . ASP A 1 343 ? -18.517 24.816 13.724 1.00 86.88 343 ASP A N 1
ATOM 2653 C CA . ASP A 1 343 ? -17.474 25.761 14.145 1.00 86.88 343 ASP A CA 1
ATOM 2654 C C . ASP A 1 343 ? -18.094 27.024 14.785 1.00 86.88 343 ASP A C 1
ATOM 2656 O O . ASP A 1 343 ? -17.573 27.571 15.763 1.00 86.88 343 ASP A O 1
ATOM 2660 N N . GLU A 1 344 ? -19.241 27.486 14.275 1.00 86.50 344 GLU A N 1
ATOM 2661 C CA . GLU A 1 344 ? -20.022 28.590 14.848 1.00 86.50 344 GLU A CA 1
ATOM 2662 C C . GLU A 1 344 ? -20.626 28.222 16.209 1.00 86.50 344 GLU A C 1
ATOM 2664 O O . GLU A 1 344 ? -20.531 29.011 17.155 1.00 86.50 344 GLU A O 1
ATOM 2669 N N . ILE A 1 345 ? -21.213 27.025 16.334 1.00 87.00 345 ILE A N 1
ATOM 2670 C CA . ILE A 1 345 ? -21.734 26.502 17.606 1.00 87.00 345 ILE A CA 1
ATOM 2671 C C . ILE A 1 345 ? -20.598 26.398 18.629 1.00 87.00 345 ILE A C 1
ATOM 2673 O O . ILE A 1 345 ? -20.750 26.871 19.757 1.00 87.00 345 ILE A O 1
ATOM 2677 N N . GLU A 1 346 ? -19.450 25.837 18.241 1.00 85.00 346 GLU A N 1
ATOM 2678 C CA . GLU A 1 346 ? -18.261 25.748 19.093 1.00 85.00 346 GLU A CA 1
ATOM 2679 C C . GLU A 1 346 ? -17.809 27.142 19.551 1.00 85.00 346 GLU A C 1
ATOM 2681 O O . GLU A 1 346 ? -17.663 27.396 20.751 1.00 85.00 346 GLU A O 1
ATOM 2686 N N . THR A 1 347 ? -17.674 28.086 18.617 1.00 87.56 347 THR A N 1
ATOM 2687 C CA . THR A 1 347 ? -17.302 29.473 18.924 1.00 87.56 347 THR A CA 1
ATOM 2688 C C . THR A 1 347 ? -18.318 30.136 19.866 1.00 87.56 347 THR A C 1
ATOM 2690 O O . THR A 1 347 ? -17.927 30.855 20.793 1.00 87.56 347 THR A O 1
ATOM 2693 N N . SER A 1 348 ? -19.621 29.884 19.692 1.00 86.38 348 SER A N 1
ATOM 2694 C CA . SER A 1 348 ? -20.689 30.390 20.570 1.00 86.38 348 SER A CA 1
ATOM 2695 C C . SER A 1 348 ? -20.614 29.796 21.978 1.00 86.38 348 SER A C 1
ATOM 2697 O O . SER A 1 348 ? -20.709 30.538 22.956 1.00 86.38 348 SER A O 1
ATOM 2699 N N . MET A 1 349 ? -20.371 28.487 22.111 1.00 87.25 349 MET A N 1
ATOM 2700 C CA . MET A 1 349 ? -20.216 27.826 23.413 1.00 87.25 349 MET A CA 1
ATOM 2701 C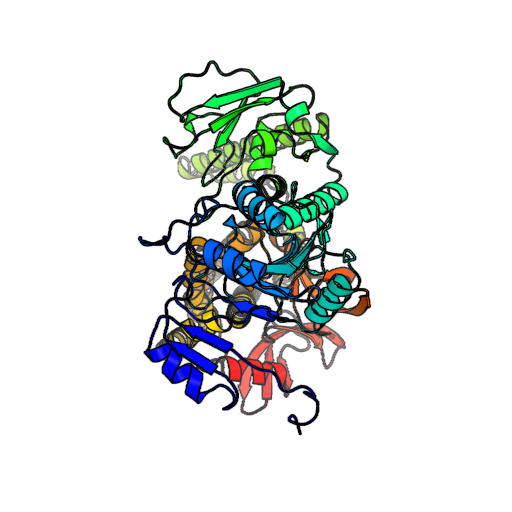 C . MET A 1 349 ? -19.052 28.422 24.217 1.00 87.25 349 MET A C 1
ATOM 2703 O O . MET A 1 349 ? -19.209 28.683 25.412 1.00 87.25 349 MET A O 1
ATOM 2707 N N . TRP A 1 350 ? -17.915 28.700 23.569 1.00 86.00 350 TRP A N 1
ATOM 2708 C CA . TRP A 1 350 ? -16.756 29.316 24.226 1.00 86.00 350 TRP A CA 1
ATOM 2709 C C . TRP A 1 350 ? -16.959 30.798 24.551 1.00 86.00 350 TRP A C 1
ATOM 2711 O O . TRP A 1 350 ? -16.556 31.260 25.618 1.00 86.00 350 TRP A O 1
ATOM 2721 N N . SER A 1 351 ? -17.590 31.552 23.649 1.00 86.12 351 SER A N 1
ATOM 2722 C CA . SER A 1 351 ? -17.810 32.996 23.821 1.00 86.12 351 SER A CA 1
ATOM 2723 C C . SER A 1 351 ? -18.983 33.328 24.750 1.00 86.12 351 SER A C 1
ATOM 2725 O O . SER A 1 351 ? -18.980 34.380 25.391 1.00 86.12 351 SER A O 1
ATOM 2727 N N . HIS A 1 352 ? -19.967 32.432 24.869 1.00 84.69 352 HIS A N 1
ATOM 2728 C CA . HIS A 1 352 ? -21.166 32.606 25.690 1.00 84.69 352 HIS A CA 1
ATOM 2729 C C . HIS A 1 352 ? -21.504 31.345 26.516 1.00 84.69 352 HIS A C 1
ATOM 2731 O O . HIS A 1 352 ? -22.581 30.765 26.334 1.00 84.69 352 HIS A O 1
ATOM 2737 N N . PRO A 1 353 ? -20.670 30.951 27.503 1.00 81.50 353 PRO A N 1
ATOM 2738 C CA . PRO A 1 353 ? -20.878 29.720 28.280 1.00 81.50 353 PRO A CA 1
ATOM 2739 C C . PRO A 1 353 ? -22.232 29.640 29.005 1.00 81.50 353 PRO A C 1
ATOM 2741 O O . PRO A 1 353 ? -22.751 28.559 29.267 1.00 81.50 353 PRO A O 1
ATOM 2744 N N . THR A 1 354 ? -22.858 30.782 29.301 1.00 85.00 354 THR A N 1
ATOM 2745 C CA . THR A 1 354 ? -24.183 30.856 29.939 1.00 85.00 354 THR A CA 1
ATOM 2746 C C . THR A 1 354 ? -25.343 30.461 29.016 1.00 85.00 354 THR A C 1
ATOM 2748 O O . THR A 1 354 ? -26.460 30.281 29.494 1.00 85.00 354 THR A O 1
ATOM 2751 N N . ARG A 1 355 ? -25.110 30.305 27.704 1.00 82.88 355 ARG A N 1
ATOM 2752 C CA . ARG A 1 355 ? -26.113 29.887 26.704 1.00 82.88 355 ARG A CA 1
ATOM 2753 C C . ARG A 1 355 ? -25.970 28.425 26.279 1.00 82.88 355 ARG A C 1
ATOM 2755 O O . ARG A 1 355 ? -26.627 28.007 25.326 1.00 82.88 355 ARG A O 1
ATOM 2762 N N . ILE A 1 356 ? -25.166 27.641 26.999 1.00 83.38 356 ILE A N 1
ATOM 2763 C CA . ILE A 1 356 ? -24.811 26.269 26.624 1.00 83.38 356 ILE A CA 1
ATOM 2764 C C . ILE A 1 356 ? -26.028 25.375 26.358 1.00 83.38 356 ILE A C 1
ATOM 2766 O O . ILE A 1 356 ? -26.016 24.601 25.410 1.00 83.38 356 ILE A O 1
ATOM 2770 N N . GLU A 1 357 ? -27.131 25.529 27.097 1.00 81.75 357 GLU A N 1
ATOM 2771 C CA . GLU A 1 357 ? -28.348 24.735 26.867 1.00 81.75 357 GLU A CA 1
ATOM 2772 C C . GLU A 1 357 ? -28.992 24.984 25.495 1.00 81.75 357 GLU A C 1
ATOM 2774 O O . GLU A 1 357 ? -29.551 24.065 24.889 1.00 81.75 357 GLU A O 1
ATOM 2779 N N . LYS A 1 358 ? -28.927 26.221 24.988 1.00 82.56 358 LYS A N 1
ATOM 2780 C CA . LYS A 1 358 ? -29.428 26.568 23.654 1.00 82.56 358 LYS A CA 1
ATOM 2781 C C . LYS A 1 358 ? -28.530 25.956 22.580 1.00 82.56 358 LYS A C 1
ATOM 2783 O O . LYS A 1 358 ? -29.047 25.343 21.647 1.00 82.56 358 LYS A O 1
ATOM 2788 N N . GLU A 1 359 ? -27.217 26.076 22.750 1.00 81.88 359 GLU A N 1
ATOM 2789 C CA . GLU A 1 359 ? -26.232 25.542 21.805 1.00 81.88 359 GLU A CA 1
ATOM 2790 C C . GLU A 1 359 ? -26.268 24.005 21.768 1.00 81.88 359 GLU A C 1
ATOM 2792 O O . GLU A 1 359 ? -26.297 23.408 20.696 1.00 81.88 359 GLU A O 1
ATOM 2797 N N . VAL A 1 360 ? -26.427 23.343 22.921 1.00 81.38 360 VAL A N 1
ATOM 2798 C CA . VAL A 1 360 ? -26.639 21.886 23.013 1.00 81.38 360 VAL A CA 1
ATOM 2799 C C . VAL A 1 360 ? -27.920 21.459 22.287 1.00 81.38 360 VAL A C 1
ATOM 2801 O O . VAL A 1 360 ? -27.935 20.422 21.624 1.00 81.38 360 VAL A O 1
ATOM 2804 N N . LYS A 1 361 ? -29.003 22.248 22.352 1.00 81.06 361 LYS A N 1
ATOM 2805 C CA . LYS A 1 361 ? -30.225 21.974 21.572 1.00 81.06 361 LYS A CA 1
ATOM 2806 C C . LYS A 1 361 ? -30.010 22.126 20.065 1.00 81.06 361 LYS A C 1
ATOM 2808 O O . LYS A 1 361 ? -30.628 21.376 19.316 1.00 81.06 361 LYS A O 1
ATOM 2813 N N . GLN A 1 362 ? -29.187 23.075 19.616 1.00 80.38 362 GLN A N 1
ATOM 2814 C CA . GLN A 1 362 ? -28.842 23.218 18.195 1.00 80.38 362 GLN A CA 1
ATOM 2815 C C . GLN A 1 362 ? -27.972 22.049 17.724 1.00 80.38 362 GLN A C 1
ATOM 2817 O O . GLN A 1 362 ? -28.315 21.409 16.734 1.00 80.38 362 GLN A O 1
ATOM 2822 N N . LEU A 1 363 ? -26.954 21.675 18.502 1.00 81.88 363 LEU A N 1
ATOM 2823 C CA . LEU A 1 363 ? -26.095 20.524 18.220 1.00 81.88 363 LEU A CA 1
ATOM 2824 C C . LEU A 1 363 ? -26.894 19.216 18.093 1.00 81.88 363 LEU A C 1
ATOM 2826 O O . LEU A 1 363 ? -26.670 18.434 17.173 1.00 81.88 363 LEU A O 1
ATOM 2830 N N . ARG A 1 364 ? -27.889 18.996 18.963 1.00 75.94 364 ARG A N 1
ATOM 2831 C CA . ARG A 1 364 ? -28.779 17.822 18.880 1.00 75.94 364 ARG A CA 1
ATOM 2832 C C . ARG A 1 364 ? -29.634 17.778 17.615 1.00 75.94 364 ARG A C 1
ATOM 2834 O O . ARG A 1 364 ? -30.000 16.693 17.196 1.00 75.94 364 ARG A O 1
ATOM 2841 N N . LYS A 1 365 ? -29.967 18.920 17.006 1.00 76.81 365 LYS A N 1
ATOM 2842 C CA . LYS A 1 365 ? -30.712 18.944 15.734 1.00 76.81 365 LYS A CA 1
ATOM 2843 C C . LYS A 1 365 ? -29.843 18.556 14.538 1.00 76.81 365 LYS A C 1
ATOM 2845 O O . LYS A 1 365 ? -30.386 18.108 13.536 1.00 76.81 365 LYS A O 1
ATOM 2850 N N . LEU A 1 366 ? -28.527 18.745 14.650 1.00 73.62 366 LEU A N 1
ATOM 2851 C CA . LEU A 1 366 ? -27.544 18.357 13.636 1.00 73.62 366 LEU A CA 1
ATOM 2852 C C . LEU A 1 366 ? -27.094 16.896 13.786 1.00 73.62 366 LEU A C 1
ATOM 2854 O O . LEU A 1 366 ? -26.628 16.293 12.822 1.00 73.62 366 LEU A O 1
ATOM 2858 N N . ASN A 1 367 ? -27.225 16.326 14.987 1.00 64.25 367 ASN A N 1
ATOM 2859 C CA . ASN A 1 367 ? -26.809 14.964 15.295 1.00 64.25 367 ASN A CA 1
ATOM 2860 C C . ASN A 1 367 ? -27.968 13.971 15.108 1.00 64.25 367 ASN A C 1
ATOM 2862 O O . ASN A 1 367 ? -28.967 14.038 15.820 1.00 64.25 367 ASN A O 1
ATOM 2866 N N . HIS A 1 368 ? -27.822 13.020 14.187 1.00 57.91 368 HIS A N 1
ATOM 2867 C CA . HIS A 1 368 ? -28.711 11.862 14.107 1.00 57.91 368 HIS A CA 1
ATOM 2868 C C . HIS A 1 368 ? -28.169 10.754 15.029 1.00 57.91 368 HIS A C 1
ATOM 2870 O O . HIS A 1 368 ? -27.026 10.320 14.877 1.00 57.91 368 HIS A O 1
ATOM 2876 N N . GLU A 1 369 ? -28.976 10.308 15.999 1.00 48.56 369 GLU A N 1
ATOM 2877 C CA . GLU A 1 369 ? -28.598 9.303 17.014 1.00 48.56 369 GLU A CA 1
ATOM 2878 C C . GLU A 1 369 ? -28.273 7.909 16.422 1.00 48.56 369 GLU A C 1
ATOM 2880 O O . GLU A 1 369 ? -27.605 7.117 17.078 1.00 48.56 369 GLU A O 1
ATOM 2885 N N . ASP A 1 370 ? -28.573 7.659 15.141 1.00 52.12 370 ASP A N 1
ATOM 2886 C CA . ASP A 1 370 ? -28.292 6.409 14.402 1.00 52.12 370 ASP A CA 1
ATOM 2887 C C . ASP A 1 370 ? -26.796 6.139 14.091 1.00 52.12 370 ASP A C 1
ATOM 2889 O O . ASP A 1 370 ? -26.454 5.263 13.296 1.00 52.12 370 ASP A O 1
ATOM 2893 N N . SER A 1 371 ? -25.862 6.903 14.667 1.00 72.25 371 SER A N 1
ATOM 2894 C CA . SER A 1 371 ? -24.476 6.944 14.182 1.00 72.25 371 SER A CA 1
ATOM 2895 C C . SER A 1 371 ? -23.500 5.991 14.899 1.00 72.25 371 SER A C 1
ATOM 2897 O O . SER A 1 371 ? -22.506 5.584 14.291 1.00 72.25 371 SER A O 1
ATOM 2899 N N . PHE A 1 372 ? -23.740 5.633 16.168 1.00 78.88 372 PHE A N 1
ATOM 2900 C CA . PHE A 1 372 ? -22.822 4.774 16.935 1.00 78.88 372 PHE A CA 1
ATOM 2901 C C . PHE A 1 372 ? -22.916 3.307 16.505 1.00 78.88 372 PHE A C 1
ATOM 2903 O O . PHE A 1 372 ? -21.895 2.723 16.153 1.00 78.88 372 PHE A O 1
ATOM 2910 N N . ASP A 1 373 ? -24.129 2.753 16.442 1.00 82.44 373 ASP A N 1
ATOM 2911 C CA . ASP A 1 373 ? -24.369 1.369 16.012 1.00 82.44 373 ASP A CA 1
ATOM 2912 C C . ASP A 1 373 ? -23.852 1.134 14.593 1.00 82.44 373 ASP A C 1
ATOM 2914 O O . ASP A 1 373 ? -23.130 0.173 14.338 1.00 82.44 373 ASP A O 1
ATOM 2918 N N . GLY A 1 374 ? -24.131 2.077 13.686 1.00 84.00 374 GLY A N 1
ATOM 2919 C CA . GLY A 1 374 ? -23.596 2.042 12.329 1.00 84.00 374 GLY A CA 1
ATOM 2920 C C . GLY A 1 374 ? -22.067 2.015 12.301 1.00 84.00 374 GLY A C 1
ATOM 2921 O O . GLY A 1 374 ? -21.493 1.278 11.512 1.00 84.00 374 GLY A O 1
ATOM 2922 N N . TRP A 1 375 ? -21.392 2.758 13.185 1.00 88.62 375 TRP A N 1
ATOM 2923 C CA . TRP A 1 375 ? -19.930 2.726 13.276 1.00 88.62 375 TRP A CA 1
ATOM 2924 C C . TRP A 1 375 ? -19.402 1.402 13.842 1.00 88.62 375 TRP A C 1
ATOM 2926 O O . TRP A 1 375 ? -18.443 0.859 13.294 1.00 88.62 375 TRP A O 1
ATOM 2936 N N . VAL A 1 376 ? -20.029 0.848 14.884 1.00 91.12 376 VAL A N 1
ATOM 2937 C CA . VAL A 1 376 ? -19.632 -0.444 15.476 1.00 91.12 376 VAL A CA 1
ATOM 2938 C C . VAL A 1 376 ? -19.656 -1.566 14.434 1.00 91.12 376 VAL A C 1
ATOM 2940 O O . VAL A 1 376 ? -18.764 -2.410 14.430 1.00 91.12 376 VAL A O 1
ATOM 2943 N N . GLU A 1 377 ? -20.604 -1.545 13.494 1.00 91.12 377 GLU A N 1
ATOM 2944 C CA . GLU A 1 377 ? -20.671 -2.537 12.411 1.00 91.12 377 GLU A CA 1
ATOM 2945 C C . GLU A 1 377 ? -19.551 -2.394 11.357 1.00 91.12 377 GLU A C 1
ATOM 2947 O O . GLU A 1 377 ? -19.330 -3.312 10.568 1.00 91.12 377 GLU A O 1
ATOM 2952 N N . THR A 1 378 ? -18.810 -1.278 11.347 1.00 91.44 378 THR A N 1
ATOM 2953 C CA . THR A 1 378 ? -17.720 -1.026 10.379 1.00 91.44 378 THR A CA 1
ATOM 2954 C C . THR A 1 378 ? -16.329 -1.415 10.878 1.00 91.44 378 THR A C 1
ATOM 2956 O O . THR A 1 378 ? -15.405 -1.503 10.071 1.00 91.44 378 THR A O 1
ATOM 2959 N N . ILE A 1 379 ? -16.144 -1.649 12.183 1.00 95.50 379 ILE A N 1
ATOM 2960 C CA . ILE A 1 379 ? -14.826 -1.958 12.765 1.00 95.50 379 ILE A CA 1
ATOM 2961 C C . ILE A 1 379 ? -14.618 -3.478 12.940 1.00 95.50 379 ILE A C 1
ATOM 2963 O O . ILE A 1 379 ? -15.588 -4.238 12.910 1.00 95.50 379 ILE A O 1
ATOM 2967 N N . PRO A 1 380 ? -13.374 -3.962 13.131 1.00 97.00 380 PRO A N 1
ATOM 2968 C CA . PRO A 1 380 ? -13.104 -5.387 13.322 1.00 97.00 380 PRO A CA 1
ATOM 2969 C C . PRO A 1 380 ? -13.830 -5.983 14.536 1.00 97.00 380 PRO A C 1
ATOM 2971 O O . PRO A 1 380 ? -13.879 -5.364 15.605 1.00 97.00 380 PRO A O 1
ATOM 2974 N N . PHE A 1 381 ? -14.321 -7.220 14.400 1.00 96.62 381 PHE A N 1
ATOM 2975 C CA . PHE A 1 381 ? -15.069 -7.934 15.449 1.00 96.62 381 PHE A CA 1
ATOM 2976 C C . PHE A 1 381 ? -14.399 -7.954 16.838 1.00 96.62 381 PHE A C 1
ATOM 2978 O O . PHE A 1 381 ? -15.117 -7.775 17.828 1.00 96.62 381 PHE A O 1
ATOM 2985 N N . PRO A 1 382 ? -13.057 -8.091 16.966 1.00 96.31 382 PRO A N 1
ATOM 2986 C CA . PRO A 1 382 ? -12.383 -8.016 18.265 1.00 96.31 382 PRO A CA 1
ATOM 2987 C C . PRO A 1 382 ? -12.691 -6.746 19.072 1.00 96.31 382 PRO A C 1
ATOM 2989 O O . PRO A 1 382 ? -12.729 -6.792 20.297 1.00 96.31 382 PRO A O 1
ATOM 2992 N N . LEU A 1 383 ? -12.931 -5.621 18.393 1.00 97.06 383 LEU A N 1
ATOM 2993 C CA . LEU A 1 383 ? -13.219 -4.327 19.012 1.00 97.06 383 LEU A CA 1
ATOM 2994 C C . LEU A 1 383 ? -14.722 -4.038 19.034 1.00 97.06 383 LEU A C 1
ATOM 2996 O O . LEU A 1 383 ? -15.250 -3.552 20.036 1.00 97.06 383 LEU A O 1
ATOM 3000 N N . ALA A 1 384 ? -15.413 -4.368 17.939 1.00 95.81 384 ALA A N 1
ATOM 3001 C CA . ALA A 1 384 ? -16.850 -4.160 17.798 1.00 95.81 384 ALA A CA 1
ATOM 3002 C C . ALA A 1 384 ? -17.642 -4.902 18.879 1.00 95.81 384 ALA A C 1
ATOM 3004 O O . ALA A 1 384 ? -18.563 -4.337 19.460 1.00 95.81 384 ALA A O 1
ATOM 3005 N N . SER A 1 385 ? -17.255 -6.142 19.193 1.00 94.62 385 SER A N 1
ATOM 3006 C CA . SER A 1 385 ? -17.940 -6.968 20.195 1.00 94.62 385 SER A CA 1
ATOM 3007 C C . SER A 1 385 ? -17.886 -6.367 21.608 1.00 94.62 385 SER A C 1
ATOM 3009 O O . SER A 1 385 ? -18.880 -6.417 22.331 1.00 94.62 385 SER A O 1
ATOM 3011 N N . ILE A 1 386 ? -16.779 -5.715 21.986 1.00 95.38 386 ILE A N 1
ATOM 3012 C CA . ILE A 1 386 ? -16.637 -5.041 23.289 1.00 95.38 386 ILE A CA 1
ATOM 3013 C C . ILE A 1 386 ? -17.483 -3.759 23.337 1.00 95.38 386 ILE A C 1
ATOM 3015 O O . ILE A 1 386 ? -18.180 -3.508 24.320 1.00 95.38 386 ILE A O 1
ATOM 3019 N N . LEU A 1 387 ? -17.473 -2.953 22.267 1.00 94.56 387 LEU A N 1
ATOM 3020 C CA . LEU A 1 387 ? -18.317 -1.752 22.182 1.00 94.56 387 LEU A CA 1
ATOM 3021 C C . LEU A 1 387 ? -19.809 -2.090 22.126 1.00 94.56 387 LEU A C 1
ATOM 3023 O O . LEU A 1 387 ? -20.630 -1.352 22.671 1.00 94.56 387 LEU A O 1
ATOM 3027 N N . TRP A 1 388 ? -20.160 -3.216 21.510 1.00 93.00 388 TRP A N 1
ATOM 3028 C CA . TRP A 1 388 ? -21.520 -3.731 21.529 1.00 93.00 388 TRP A CA 1
ATOM 3029 C C . TRP A 1 388 ? -21.944 -4.152 22.935 1.00 93.00 388 TRP A C 1
ATOM 3031 O O . TRP A 1 388 ? -23.030 -3.779 23.372 1.00 93.00 388 TRP A O 1
ATOM 3041 N N . LEU A 1 389 ? -21.076 -4.845 23.684 1.00 91.62 389 LEU A N 1
ATOM 3042 C CA . LEU A 1 389 ? -21.332 -5.149 25.094 1.00 91.62 389 LEU A CA 1
ATOM 3043 C C . LEU A 1 389 ? -21.533 -3.863 25.913 1.00 91.62 389 LEU A C 1
ATOM 3045 O O . LEU A 1 389 ? -22.464 -3.780 26.710 1.00 91.62 389 LEU A O 1
ATOM 3049 N N . PHE A 1 390 ? -20.719 -2.830 25.676 1.00 92.25 390 PHE A N 1
ATOM 3050 C CA . PHE A 1 390 ? -20.898 -1.518 26.304 1.00 92.25 390 PHE A CA 1
ATOM 3051 C C . PHE A 1 390 ? -22.272 -0.915 25.987 1.00 92.25 390 PHE A C 1
ATOM 3053 O O . PHE A 1 390 ? -22.962 -0.447 26.896 1.00 92.25 390 PHE A O 1
ATOM 3060 N N . HIS A 1 391 ? -22.685 -0.951 24.720 1.00 88.50 391 HIS A N 1
ATOM 3061 C CA . HIS A 1 391 ? -23.977 -0.430 24.288 1.00 88.50 391 HIS A CA 1
ATOM 3062 C C . HIS A 1 391 ? -25.152 -1.202 24.908 1.00 88.50 391 HIS A C 1
ATOM 3064 O O . HIS A 1 391 ? -26.095 -0.588 25.404 1.00 88.50 391 HIS A O 1
ATOM 3070 N N . ALA A 1 392 ? -25.059 -2.533 24.946 1.00 87.12 392 ALA A N 1
ATOM 3071 C CA . ALA A 1 392 ? -26.089 -3.422 25.480 1.00 87.12 392 ALA A CA 1
ATOM 3072 C C . ALA A 1 392 ? -26.133 -3.478 27.021 1.00 87.12 392 ALA A C 1
ATOM 3074 O O . ALA A 1 392 ? -27.128 -3.924 27.593 1.00 87.12 392 ALA A O 1
ATOM 3075 N N . SER A 1 393 ? -25.068 -3.049 27.704 1.00 85.94 393 SER A N 1
ATOM 3076 C CA . SER A 1 393 ? -24.995 -3.053 29.168 1.00 85.94 393 SER A CA 1
ATOM 3077 C C . SER A 1 393 ? -25.967 -2.052 29.815 1.00 85.94 393 SER A C 1
ATOM 3079 O O . SER A 1 393 ? -26.255 -0.978 29.273 1.00 85.94 393 SER A O 1
ATOM 3081 N N . GLY A 1 394 ? -26.465 -2.402 31.009 1.00 77.94 394 GLY A N 1
ATOM 3082 C CA . GLY A 1 394 ? -27.439 -1.609 31.769 1.00 77.94 394 GLY A CA 1
ATOM 3083 C C . GLY A 1 394 ? -26.935 -0.230 32.230 1.00 77.94 394 GLY A C 1
ATOM 3084 O O . GLY A 1 394 ? -25.870 0.252 31.849 1.00 77.94 394 GLY A O 1
ATOM 3085 N N . GLU A 1 395 ? -27.698 0.453 33.086 1.00 80.88 395 GLU A N 1
ATOM 3086 C CA . GLU A 1 395 ? -27.392 1.840 33.492 1.00 80.88 395 GLU A CA 1
ATOM 3087 C C . GLU A 1 395 ? -26.205 1.984 34.469 1.00 80.88 395 GLU A C 1
ATOM 3089 O O . GLU A 1 395 ? -25.782 3.102 34.775 1.00 80.88 395 GLU A O 1
ATOM 3094 N N . SER A 1 396 ? -25.630 0.874 34.943 1.00 87.94 396 SER A N 1
ATOM 3095 C CA . SER A 1 396 ? -24.493 0.878 35.870 1.00 87.94 396 SER A CA 1
ATOM 3096 C C . SER A 1 396 ? -23.252 1.512 35.238 1.00 87.94 396 SER A C 1
ATOM 3098 O O . SER A 1 396 ? -22.570 0.936 34.387 1.00 87.94 396 SER A O 1
ATOM 3100 N N . ARG A 1 397 ? -22.914 2.721 35.698 1.00 86.19 397 ARG A N 1
ATOM 3101 C CA . ARG A 1 397 ? -21.735 3.459 35.224 1.00 86.19 397 ARG A CA 1
ATOM 3102 C C . ARG A 1 397 ? -20.423 2.746 35.538 1.00 86.19 397 ARG A C 1
ATOM 3104 O O . ARG A 1 397 ? -19.493 2.843 34.748 1.00 86.19 397 ARG A O 1
ATOM 3111 N N . LYS A 1 398 ? -20.338 2.025 36.660 1.00 86.88 398 LYS A N 1
ATOM 3112 C CA . LYS A 1 398 ? -19.122 1.288 37.045 1.00 86.88 398 LYS A CA 1
ATOM 3113 C C . LYS A 1 398 ? -18.807 0.168 36.056 1.00 86.88 398 LYS A C 1
ATOM 3115 O O . LYS A 1 398 ? -17.666 0.080 35.601 1.00 86.88 398 LYS A O 1
ATOM 3120 N N . ASP A 1 399 ? -19.824 -0.602 35.685 1.00 88.81 399 ASP A N 1
ATOM 3121 C CA . ASP A 1 399 ? -19.687 -1.720 34.748 1.00 88.81 399 ASP A CA 1
ATOM 3122 C C . ASP A 1 399 ? -19.345 -1.185 33.356 1.00 88.81 399 ASP A C 1
ATOM 3124 O O . ASP A 1 399 ? -18.407 -1.646 32.712 1.00 88.81 399 ASP A O 1
ATOM 3128 N N . LYS A 1 400 ? -19.997 -0.093 32.939 1.00 92.25 400 LYS A N 1
ATOM 3129 C CA . LYS A 1 400 ? -19.661 0.587 31.685 1.00 92.25 400 LYS A CA 1
ATOM 3130 C C . LYS A 1 400 ? -18.226 1.113 31.632 1.00 92.25 400 LYS A C 1
ATOM 3132 O O . LYS A 1 400 ? -17.575 0.965 30.603 1.00 92.25 400 LYS A O 1
ATOM 3137 N N . ILE A 1 401 ? -17.711 1.705 32.714 1.00 92.81 401 ILE A N 1
ATOM 3138 C CA . ILE A 1 401 ? -16.295 2.112 32.790 1.00 92.81 401 ILE A CA 1
ATOM 3139 C C . ILE A 1 401 ? -15.392 0.889 32.611 1.00 92.81 401 ILE A C 1
ATOM 3141 O O . ILE A 1 401 ? -14.376 0.984 31.937 1.00 92.81 401 ILE A O 1
ATOM 3145 N N . GLU A 1 402 ? -15.732 -0.248 33.215 1.00 92.31 402 GLU A N 1
ATOM 3146 C CA . GLU A 1 402 ? -14.937 -1.474 33.096 1.00 92.31 402 GLU A CA 1
ATOM 3147 C C . GLU A 1 402 ? -14.884 -1.993 31.663 1.00 92.31 402 GLU A C 1
ATOM 3149 O O . GLU A 1 402 ? -13.793 -2.204 31.137 1.00 92.31 402 GLU A O 1
ATOM 3154 N N . ILE A 1 403 ? -16.037 -2.070 30.998 1.00 94.75 403 ILE A N 1
ATOM 3155 C CA . ILE A 1 403 ? -16.118 -2.477 29.593 1.00 94.75 403 ILE A CA 1
ATOM 3156 C C . ILE A 1 403 ? -15.327 -1.510 28.699 1.00 94.75 403 ILE A C 1
ATOM 3158 O O . ILE A 1 403 ? -14.601 -1.950 27.810 1.00 94.75 403 ILE A O 1
ATOM 3162 N N . LEU A 1 404 ? -15.398 -0.195 28.945 1.00 96.12 404 LEU A N 1
ATOM 3163 C CA . LEU A 1 404 ? -14.604 0.784 28.193 1.00 96.12 404 LEU A CA 1
ATOM 3164 C C . LEU A 1 404 ? -13.095 0.622 28.427 1.00 96.12 404 LEU A C 1
ATOM 3166 O O . LEU A 1 404 ? -12.316 0.759 27.487 1.00 96.12 404 LEU A O 1
ATOM 3170 N N . LEU A 1 405 ? -12.658 0.310 29.650 1.00 95.69 405 LEU A N 1
ATOM 3171 C CA . LEU A 1 405 ? -11.247 0.018 29.918 1.00 95.69 405 LEU A CA 1
ATOM 3172 C C . LEU A 1 405 ? -10.791 -1.255 29.190 1.00 95.69 405 LEU A C 1
ATOM 3174 O O . LEU A 1 405 ? -9.714 -1.238 28.596 1.00 95.69 405 LEU A O 1
ATOM 3178 N N . HIS A 1 406 ? -11.618 -2.305 29.164 1.00 95.56 406 HIS A N 1
ATOM 3179 C CA . HIS A 1 406 ? -11.358 -3.506 28.364 1.00 95.56 406 HIS A CA 1
ATOM 3180 C C . HIS A 1 406 ? -11.314 -3.208 26.862 1.00 95.56 406 HIS A C 1
ATOM 3182 O O . HIS A 1 406 ? -10.458 -3.743 26.162 1.00 95.56 406 HIS A O 1
ATOM 3188 N N . PHE A 1 407 ? -12.171 -2.313 26.359 1.00 97.44 407 PHE A N 1
ATOM 3189 C CA . PHE A 1 407 ? -12.105 -1.863 24.968 1.00 97.44 407 PHE A CA 1
ATOM 3190 C C . PHE A 1 407 ? -10.741 -1.245 24.646 1.00 97.44 407 PHE A C 1
ATOM 3192 O O . PHE A 1 407 ? -10.155 -1.577 23.621 1.00 97.44 407 PHE A O 1
ATOM 3199 N N . PHE A 1 408 ? -10.204 -0.383 25.515 1.00 98.12 408 PHE A N 1
ATOM 3200 C CA . PHE A 1 408 ? -8.889 0.222 25.281 1.00 98.12 408 PHE A CA 1
ATOM 3201 C C . PHE A 1 408 ? -7.725 -0.766 25.427 1.00 98.12 408 PHE A C 1
ATOM 3203 O O . PHE A 1 408 ? -6.731 -0.622 24.715 1.00 98.12 408 PHE A O 1
ATOM 3210 N N . GLU A 1 409 ? -7.840 -1.765 26.305 1.00 97.19 409 GLU A N 1
ATOM 3211 C CA . GLU A 1 409 ? -6.850 -2.842 26.423 1.00 97.19 409 GLU A CA 1
ATOM 3212 C C . GLU A 1 409 ? -6.847 -3.716 25.156 1.00 97.19 409 GLU A C 1
ATOM 3214 O O . GLU A 1 409 ? -5.814 -3.819 24.492 1.00 97.19 409 GLU A O 1
ATOM 3219 N N . GLY A 1 410 ? -8.021 -4.189 24.721 1.00 97.44 410 GLY A N 1
ATOM 3220 C CA . GLY A 1 410 ? -8.183 -4.924 23.462 1.00 97.44 410 GLY A CA 1
ATOM 3221 C C . GLY A 1 410 ? -7.788 -4.104 22.226 1.00 97.44 410 GLY A C 1
ATOM 3222 O O . GLY A 1 410 ? -7.215 -4.639 21.276 1.00 97.44 410 GLY A O 1
ATOM 3223 N N . LEU A 1 411 ? -8.011 -2.784 22.238 1.00 98.19 411 LEU A N 1
ATOM 3224 C CA . LEU A 1 411 ? -7.530 -1.872 21.197 1.00 98.19 411 LEU A CA 1
ATOM 3225 C C . LEU A 1 411 ? -6.006 -1.835 21.135 1.00 98.19 411 LEU A C 1
ATOM 3227 O O . LEU A 1 411 ? -5.446 -1.930 20.043 1.00 98.19 411 LEU A O 1
ATOM 3231 N N . ALA A 1 412 ? -5.332 -1.709 22.278 1.00 98.12 412 ALA A N 1
ATOM 3232 C CA . ALA A 1 412 ? -3.876 -1.708 22.327 1.00 98.12 412 ALA A CA 1
ATOM 3233 C C . ALA A 1 412 ? -3.293 -3.040 21.848 1.00 98.12 412 ALA A C 1
ATOM 3235 O O . ALA A 1 412 ? -2.340 -3.044 21.073 1.00 98.12 412 ALA A O 1
ATOM 3236 N N . GLU A 1 413 ? -3.887 -4.154 22.265 1.00 98.12 413 GLU A N 1
ATOM 3237 C CA . GLU A 1 413 ? -3.504 -5.509 21.869 1.00 98.12 413 GLU A CA 1
ATOM 3238 C C . GLU A 1 413 ? -3.652 -5.742 20.372 1.00 98.12 413 GLU A C 1
ATOM 3240 O O . GLU A 1 413 ? -2.706 -6.167 19.700 1.00 98.12 413 GLU A O 1
ATOM 3245 N N . PHE A 1 414 ? -4.821 -5.405 19.828 1.00 98.25 414 PHE A N 1
ATOM 3246 C CA . PHE A 1 414 ? -5.099 -5.545 18.407 1.00 98.25 414 PHE A CA 1
ATOM 3247 C C . PHE A 1 414 ? -4.137 -4.690 17.576 1.00 98.25 414 PHE A C 1
ATOM 3249 O O . PHE A 1 414 ? -3.488 -5.195 16.661 1.00 98.25 414 PHE A O 1
ATOM 3256 N N . TRP A 1 415 ? -3.953 -3.415 17.932 1.00 98.00 415 TRP A N 1
ATOM 3257 C CA . TRP A 1 415 ? -3.059 -2.521 17.189 1.00 98.00 415 TRP A CA 1
ATOM 3258 C C . TRP A 1 415 ? -1.585 -2.924 17.308 1.00 98.00 415 TRP A C 1
ATOM 3260 O O . TRP A 1 415 ? -0.842 -2.871 16.325 1.00 98.00 415 TRP A O 1
ATOM 3270 N N . ALA A 1 416 ? -1.142 -3.356 18.493 1.00 98.19 416 ALA A N 1
ATOM 3271 C CA . ALA A 1 416 ? 0.220 -3.840 18.697 1.00 98.19 416 ALA A CA 1
ATOM 3272 C C . ALA A 1 416 ? 0.478 -5.114 17.887 1.00 98.19 416 ALA A C 1
ATOM 3274 O O . ALA A 1 416 ? 1.556 -5.266 17.310 1.00 98.19 416 ALA A O 1
ATOM 3275 N N . THR A 1 417 ? -0.526 -5.988 17.779 1.00 98.44 417 THR A N 1
ATOM 3276 C CA . THR A 1 417 ? -0.478 -7.177 16.924 1.00 98.44 417 THR A CA 1
ATOM 3277 C C . THR A 1 417 ? -0.265 -6.787 15.466 1.00 98.44 417 THR A C 1
ATOM 3279 O O . THR A 1 417 ? 0.623 -7.347 14.827 1.00 98.44 417 THR A O 1
ATOM 3282 N N . ILE A 1 418 ? -0.984 -5.785 14.948 1.00 98.44 418 ILE A N 1
ATOM 3283 C CA . ILE A 1 418 ? -0.786 -5.271 13.579 1.00 98.44 418 ILE A CA 1
ATOM 3284 C C . ILE A 1 418 ? 0.659 -4.803 13.381 1.00 98.44 418 ILE A C 1
ATOM 3286 O O . ILE A 1 418 ? 1.320 -5.210 12.428 1.00 98.44 418 ILE A O 1
ATOM 3290 N N . TYR A 1 419 ? 1.176 -3.988 14.299 1.00 98.31 419 TYR A N 1
ATOM 32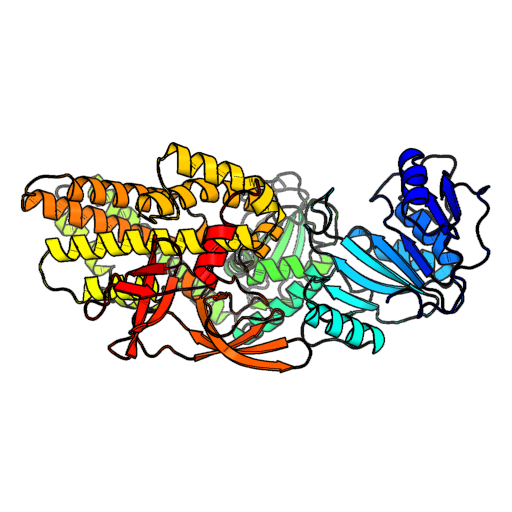91 C CA . TYR A 1 419 ? 2.534 -3.450 14.211 1.00 98.31 419 TYR A CA 1
ATOM 3292 C C . TYR A 1 419 ? 3.615 -4.528 14.271 1.00 98.31 419 TYR A C 1
ATOM 3294 O O . TYR A 1 419 ? 4.549 -4.500 13.471 1.00 98.31 419 TYR A O 1
ATOM 3302 N N . LEU A 1 420 ? 3.494 -5.486 15.191 1.00 98.19 420 LEU A N 1
ATOM 3303 C CA . LEU A 1 420 ? 4.432 -6.603 15.288 1.00 98.19 420 LEU A CA 1
ATOM 3304 C C . LEU A 1 420 ? 4.377 -7.482 14.040 1.00 98.19 420 LEU A C 1
ATOM 3306 O O . LEU A 1 420 ? 5.420 -7.918 13.561 1.00 98.19 420 LEU A O 1
ATOM 3310 N N . SER A 1 421 ? 3.182 -7.695 13.489 1.00 98.12 421 SER A N 1
ATOM 3311 C CA . SER A 1 421 ? 2.985 -8.459 12.256 1.00 98.12 421 SER A CA 1
ATOM 3312 C C . SER A 1 421 ? 3.661 -7.784 11.067 1.00 98.12 421 SER A C 1
ATOM 3314 O O . SER A 1 421 ? 4.434 -8.426 10.361 1.00 98.12 421 SER A O 1
ATOM 3316 N N . ALA A 1 422 ? 3.452 -6.474 10.897 1.00 97.12 422 ALA A N 1
ATOM 3317 C CA . ALA A 1 422 ? 4.087 -5.701 9.835 1.00 97.12 422 ALA A CA 1
ATOM 3318 C C . ALA A 1 422 ? 5.614 -5.672 9.997 1.00 97.12 422 ALA A C 1
ATOM 3320 O O . ALA A 1 422 ? 6.343 -5.893 9.034 1.00 97.12 422 ALA A O 1
ATOM 3321 N N . ALA A 1 423 ? 6.114 -5.473 11.223 1.00 96.50 423 ALA A N 1
ATOM 3322 C CA . ALA A 1 423 ? 7.547 -5.521 11.509 1.00 96.50 423 ALA A CA 1
ATOM 3323 C C . ALA A 1 423 ? 8.147 -6.895 11.178 1.00 96.50 423 ALA A C 1
ATOM 3325 O O . ALA A 1 423 ? 9.238 -6.963 10.626 1.00 96.50 423 ALA A O 1
ATOM 3326 N N . LYS A 1 424 ? 7.436 -7.986 11.488 1.00 93.75 424 LYS A N 1
ATOM 3327 C CA . LYS A 1 424 ? 7.874 -9.361 11.214 1.00 93.75 424 LYS A CA 1
ATOM 3328 C C . LYS A 1 424 ? 7.781 -9.772 9.750 1.00 93.75 424 LYS A C 1
ATOM 3330 O O . LYS A 1 424 ? 8.523 -10.668 9.348 1.00 93.75 424 LYS A O 1
ATOM 3335 N N . ALA A 1 425 ? 6.916 -9.131 8.969 1.00 90.56 425 ALA A N 1
ATOM 3336 C CA . ALA A 1 425 ? 6.818 -9.360 7.532 1.00 90.56 425 ALA A CA 1
ATOM 3337 C C . ALA A 1 425 ? 8.102 -8.949 6.783 1.00 90.56 425 ALA A C 1
ATOM 3339 O O . ALA A 1 425 ? 8.371 -9.473 5.704 1.00 90.56 425 ALA A O 1
ATOM 3340 N N . ASP A 1 426 ? 8.924 -8.070 7.368 1.00 89.56 426 ASP A N 1
ATOM 3341 C CA . ASP A 1 426 ? 10.192 -7.615 6.800 1.00 89.56 426 ASP A CA 1
ATOM 3342 C C . ASP A 1 426 ? 11.373 -7.977 7.715 1.00 89.56 426 ASP A C 1
ATOM 3344 O O . ASP A 1 426 ? 11.563 -7.423 8.800 1.00 89.56 426 ASP A O 1
ATOM 3348 N N . ARG A 1 427 ? 12.190 -8.937 7.266 1.00 88.12 427 ARG A N 1
ATOM 3349 C CA . ARG A 1 427 ? 13.294 -9.493 8.065 1.00 88.12 427 ARG A CA 1
ATOM 3350 C C . ARG A 1 427 ? 14.360 -8.460 8.423 1.00 88.12 427 ARG A C 1
ATOM 3352 O O . ARG A 1 427 ? 14.908 -8.535 9.518 1.00 88.12 427 ARG A O 1
ATOM 3359 N N . GLU A 1 428 ? 14.667 -7.536 7.518 1.00 86.38 428 GLU A N 1
ATOM 3360 C CA . GLU A 1 428 ? 15.702 -6.524 7.740 1.00 86.38 428 GLU A CA 1
ATOM 3361 C C . GLU A 1 428 ? 15.185 -5.443 8.694 1.00 86.38 428 GLU A C 1
ATOM 3363 O O . GLU A 1 428 ? 15.850 -5.124 9.676 1.00 86.38 428 GLU A O 1
ATOM 3368 N N . PHE A 1 429 ? 13.949 -4.973 8.501 1.00 90.81 429 PHE A N 1
ATOM 3369 C CA . PHE A 1 429 ? 13.328 -4.031 9.425 1.00 90.81 429 PHE A CA 1
ATOM 3370 C C . PHE A 1 429 ? 13.245 -4.626 10.833 1.00 90.81 429 PHE A C 1
ATOM 3372 O O . PHE A 1 429 ? 13.544 -3.934 11.808 1.00 90.81 429 PHE A O 1
ATOM 3379 N N . TRP A 1 430 ? 12.871 -5.904 10.957 1.00 93.12 430 TRP A N 1
ATOM 3380 C CA . TRP A 1 430 ? 12.880 -6.595 12.243 1.00 93.12 430 TRP A CA 1
ATOM 3381 C C . TRP A 1 430 ? 14.286 -6.663 12.846 1.00 93.12 430 TRP A C 1
ATOM 3383 O O . TRP A 1 430 ? 14.445 -6.334 14.021 1.00 93.12 430 TRP A O 1
ATOM 3393 N N . ALA A 1 431 ? 15.299 -7.057 12.070 1.00 89.62 431 ALA A N 1
ATOM 3394 C CA . ALA A 1 431 ? 16.679 -7.162 12.546 1.00 89.62 431 ALA A CA 1
ATOM 3395 C C . ALA A 1 431 ? 17.203 -5.829 13.111 1.00 89.62 431 ALA A C 1
ATOM 3397 O O . ALA A 1 431 ? 17.804 -5.817 14.185 1.00 89.62 431 ALA A O 1
ATOM 3398 N N . ASP A 1 432 ? 16.885 -4.713 12.454 1.00 91.12 432 ASP A N 1
ATOM 3399 C CA . ASP A 1 432 ? 17.299 -3.370 12.874 1.00 91.12 432 ASP A CA 1
ATOM 3400 C C . ASP A 1 432 ? 16.629 -2.895 14.177 1.00 91.12 432 ASP A C 1
ATOM 3402 O O . ASP A 1 432 ? 17.161 -2.036 14.887 1.00 91.12 432 ASP A O 1
ATOM 3406 N N . HIS A 1 433 ? 15.443 -3.420 14.498 1.00 94.50 433 HIS A N 1
ATOM 3407 C CA . HIS A 1 433 ? 14.579 -2.867 15.546 1.00 94.50 433 HIS A CA 1
ATOM 3408 C C . HIS A 1 433 ? 14.310 -3.821 16.721 1.00 94.50 433 HIS A C 1
ATOM 3410 O O . HIS A 1 433 ? 13.927 -3.362 17.801 1.00 94.50 433 HIS A O 1
ATOM 3416 N N . ALA A 1 434 ? 14.537 -5.128 16.569 1.00 93.25 434 ALA A N 1
ATOM 3417 C CA . ALA A 1 434 ? 14.227 -6.134 17.589 1.00 93.25 434 ALA A CA 1
ATOM 3418 C C . ALA A 1 434 ? 14.930 -5.860 18.929 1.00 93.25 434 ALA A C 1
ATOM 3420 O O . ALA A 1 434 ? 14.285 -5.842 19.980 1.00 93.25 434 ALA A O 1
ATOM 3421 N N . SER A 1 435 ? 16.237 -5.582 18.900 1.00 92.44 435 SER A N 1
ATOM 3422 C CA . SER A 1 435 ? 17.022 -5.301 20.110 1.00 92.44 435 SER A CA 1
ATOM 3423 C C . SER A 1 435 ? 16.559 -4.019 20.806 1.00 92.44 435 SER A C 1
ATOM 3425 O O . SER A 1 435 ? 16.414 -3.989 22.026 1.00 92.44 435 SER A O 1
ATOM 3427 N N . GLY A 1 436 ? 16.232 -2.976 20.036 1.00 95.12 436 GLY A N 1
ATOM 3428 C CA . GLY A 1 436 ? 15.717 -1.722 20.589 1.00 95.12 436 GLY A CA 1
ATOM 3429 C C . GLY A 1 436 ? 14.341 -1.880 21.244 1.00 95.12 436 GLY A C 1
ATOM 3430 O O . GLY A 1 436 ? 14.098 -1.300 22.307 1.00 95.12 436 GLY A O 1
ATOM 3431 N N . LEU A 1 437 ? 13.452 -2.690 20.659 1.00 95.44 437 LEU A N 1
ATOM 3432 C CA . LEU A 1 437 ? 12.181 -3.051 21.289 1.00 95.44 437 LEU A CA 1
ATOM 3433 C C . LEU A 1 437 ? 12.428 -3.805 22.600 1.00 95.44 437 LEU A C 1
ATOM 3435 O O . LEU A 1 437 ? 11.847 -3.455 23.628 1.00 95.44 437 LEU A O 1
ATOM 3439 N N . HIS A 1 438 ? 13.313 -4.805 22.575 1.00 93.62 438 HIS A N 1
ATOM 3440 C CA . HIS A 1 438 ? 13.642 -5.619 23.742 1.00 93.62 438 HIS A CA 1
ATOM 3441 C C . HIS A 1 438 ? 14.164 -4.770 24.907 1.00 93.62 438 HIS A C 1
ATOM 3443 O O . HIS A 1 438 ? 13.649 -4.869 26.021 1.00 93.62 438 HIS A O 1
ATOM 3449 N N . GLU A 1 439 ? 15.112 -3.868 24.647 1.00 94.12 439 GLU A N 1
ATOM 3450 C CA . GLU A 1 439 ? 15.608 -2.927 25.652 1.00 94.12 439 GLU A CA 1
ATOM 3451 C C . GLU A 1 439 ? 14.501 -2.033 26.218 1.00 94.12 439 GLU A C 1
ATOM 3453 O O . GLU A 1 439 ? 14.476 -1.762 27.419 1.00 94.12 439 GLU A O 1
ATOM 3458 N N . THR A 1 440 ? 13.593 -1.551 25.365 1.00 94.69 440 THR A N 1
ATOM 3459 C CA . THR A 1 440 ? 12.489 -0.673 25.781 1.00 94.69 440 THR A CA 1
ATOM 3460 C C . THR A 1 440 ? 11.533 -1.419 26.717 1.00 94.69 440 THR A C 1
ATOM 3462 O O . THR A 1 440 ? 11.183 -0.911 27.784 1.00 94.69 440 THR A O 1
ATOM 3465 N N . VAL A 1 441 ? 11.173 -2.656 26.363 1.00 94.06 441 VAL A N 1
ATOM 3466 C CA . VAL A 1 441 ? 10.320 -3.542 27.168 1.00 94.06 441 VAL A CA 1
ATOM 3467 C C . VAL A 1 441 ? 10.982 -3.880 28.510 1.00 94.06 441 VAL A C 1
ATOM 3469 O O . VAL A 1 441 ? 10.343 -3.752 29.557 1.00 94.06 441 VAL A O 1
ATOM 3472 N N . GLN A 1 442 ? 12.277 -4.214 28.509 1.00 93.44 442 GLN A N 1
ATOM 3473 C CA . GLN A 1 442 ? 13.035 -4.493 29.733 1.00 93.44 442 GLN A CA 1
ATOM 3474 C C . GLN A 1 442 ? 13.152 -3.271 30.652 1.00 93.44 442 GLN A C 1
ATOM 3476 O O . GLN A 1 442 ? 12.920 -3.388 31.857 1.00 93.44 442 GLN A O 1
ATOM 3481 N N . LYS A 1 443 ? 13.467 -2.086 30.106 1.00 94.50 443 LYS A N 1
ATOM 3482 C CA . LYS A 1 443 ? 13.548 -0.826 30.872 1.00 94.50 443 LYS A CA 1
ATOM 3483 C C . LYS A 1 443 ? 12.219 -0.497 31.557 1.00 94.50 443 LYS A C 1
ATOM 3485 O O . LYS A 1 443 ? 12.218 0.001 32.680 1.00 94.50 443 LYS A O 1
ATOM 3490 N N . ALA A 1 444 ? 11.100 -0.829 30.916 1.00 91.88 444 ALA A N 1
ATOM 3491 C CA . ALA A 1 444 ? 9.760 -0.683 31.478 1.00 91.88 444 ALA A CA 1
ATOM 3492 C C . ALA A 1 444 ? 9.359 -1.806 32.461 1.00 91.88 444 ALA A C 1
ATOM 3494 O O . ALA A 1 444 ? 8.277 -1.734 33.038 1.00 91.88 444 ALA A O 1
ATOM 3495 N N . LYS A 1 445 ? 10.218 -2.816 32.682 1.00 94.50 445 LYS A N 1
ATOM 3496 C CA . LYS A 1 445 ? 9.954 -4.015 33.503 1.00 94.50 445 LYS A CA 1
ATOM 3497 C C . LYS A 1 445 ? 8.733 -4.816 33.031 1.00 94.50 445 LYS A C 1
ATOM 3499 O O . LYS A 1 445 ? 7.973 -5.342 33.842 1.00 94.50 445 LYS A O 1
ATOM 3504 N N . LEU A 1 446 ? 8.546 -4.894 31.717 1.00 94.44 446 LEU A N 1
ATOM 3505 C CA . LEU A 1 446 ? 7.462 -5.630 31.067 1.00 94.44 446 LEU A CA 1
ATOM 3506 C C . LEU A 1 446 ? 8.021 -6.898 30.403 1.00 94.44 446 LEU A C 1
ATOM 3508 O O . LEU A 1 446 ? 9.227 -7.014 30.190 1.00 94.44 446 LEU A O 1
ATOM 3512 N N . SER A 1 447 ? 7.158 -7.862 30.081 1.00 93.00 447 SER A N 1
ATOM 3513 C CA . SER A 1 447 ? 7.557 -9.099 29.400 1.00 93.00 447 SER A CA 1
ATOM 3514 C C . SER A 1 447 ? 6.426 -9.631 28.533 1.00 93.00 447 SER A C 1
ATOM 3516 O O . SER A 1 447 ? 5.275 -9.586 28.946 1.00 93.00 447 SER A O 1
ATOM 3518 N N . PHE A 1 448 ? 6.753 -10.216 27.379 1.00 92.44 448 PHE A N 1
ATOM 3519 C CA . PHE A 1 448 ? 5.788 -10.963 26.565 1.00 92.44 448 PHE A CA 1
ATOM 3520 C C . PHE A 1 448 ? 5.288 -12.249 27.242 1.00 92.44 448 PHE A C 1
ATOM 3522 O O . PHE A 1 448 ? 4.278 -12.797 26.819 1.00 92.44 448 PHE A O 1
ATOM 3529 N N . ASP A 1 449 ? 5.930 -12.715 28.318 1.00 92.62 449 ASP A N 1
ATOM 3530 C CA . ASP A 1 449 ? 5.387 -13.808 29.139 1.00 92.62 449 ASP A CA 1
ATOM 3531 C C . ASP A 1 449 ? 4.175 -13.362 29.980 1.00 92.62 449 ASP A C 1
ATOM 3533 O O . ASP A 1 449 ? 3.372 -14.197 30.393 1.00 92.62 449 ASP A O 1
ATOM 3537 N N . LEU A 1 450 ? 4.021 -12.050 30.209 1.00 92.88 450 LEU A N 1
ATOM 3538 C CA . LEU A 1 450 ? 2.877 -11.435 30.885 1.00 92.88 450 LEU A CA 1
ATOM 3539 C C . LEU A 1 450 ? 2.438 -10.171 30.129 1.00 92.88 450 LEU A C 1
ATOM 3541 O O . LEU A 1 450 ? 2.893 -9.052 30.395 1.00 92.88 450 LEU A O 1
ATOM 3545 N N . ALA A 1 451 ? 1.530 -10.362 29.185 1.00 93.12 451 ALA A N 1
ATOM 3546 C CA . ALA A 1 451 ? 1.100 -9.371 28.220 1.00 93.12 451 ALA A CA 1
ATOM 3547 C C . ALA A 1 451 ? 0.026 -8.424 28.768 1.00 93.12 451 ALA A C 1
ATOM 3549 O O . ALA A 1 451 ? -1.142 -8.475 28.414 1.00 93.12 451 ALA A O 1
ATOM 3550 N N . THR A 1 452 ? 0.448 -7.535 29.663 1.00 93.81 452 THR A N 1
ATOM 3551 C CA . THR A 1 452 ? -0.419 -6.481 30.217 1.00 93.81 452 THR A CA 1
ATOM 3552 C C . THR A 1 452 ? -0.717 -5.373 29.200 1.00 93.81 452 THR A C 1
ATOM 3554 O O . THR A 1 452 ? 0.099 -5.122 28.311 1.00 93.81 452 THR A O 1
ATOM 3557 N N . PHE A 1 453 ? -1.773 -4.578 29.427 1.00 94.69 453 PHE A N 1
ATOM 3558 C CA . PHE A 1 453 ? -1.996 -3.305 28.715 1.00 94.69 453 PHE A CA 1
ATOM 3559 C C . PHE A 1 453 ? -0.709 -2.457 28.562 1.00 94.69 453 PHE A C 1
ATOM 3561 O O . PHE A 1 453 ? -0.389 -1.945 27.486 1.00 94.69 453 PHE A O 1
ATOM 3568 N N . GLY A 1 454 ? 0.102 -2.353 2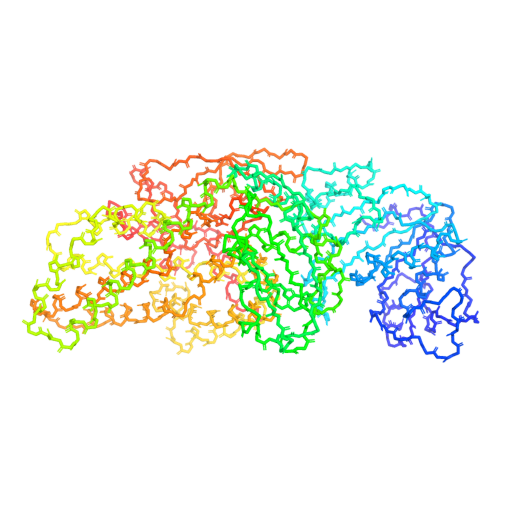9.622 1.00 94.50 454 GLY A N 1
ATOM 3569 C CA . GLY A 1 454 ? 1.363 -1.610 29.592 1.00 94.50 454 GLY A CA 1
ATOM 3570 C C . GLY A 1 454 ? 2.358 -2.118 28.539 1.00 94.50 454 GLY A C 1
ATOM 3571 O O . GLY A 1 454 ? 3.029 -1.299 27.906 1.00 94.50 454 GLY A O 1
ATOM 3572 N N . LEU A 1 455 ? 2.430 -3.439 28.321 1.00 95.50 455 LEU A N 1
ATOM 3573 C CA . LEU A 1 455 ? 3.284 -4.063 27.302 1.00 95.50 455 LEU A CA 1
ATOM 3574 C C . LEU A 1 455 ? 2.854 -3.646 25.900 1.00 95.50 455 LEU A C 1
ATOM 3576 O O . LEU A 1 455 ? 3.671 -3.137 25.135 1.00 95.50 455 LEU A O 1
ATOM 3580 N N . TRP A 1 456 ? 1.578 -3.823 25.573 1.00 97.12 456 TRP A N 1
ATOM 3581 C CA . TRP A 1 456 ? 1.057 -3.527 24.241 1.00 97.12 456 TRP A CA 1
ATOM 3582 C C . TRP A 1 456 ? 1.172 -2.043 23.904 1.00 97.12 456 TRP A C 1
ATOM 3584 O O . TRP A 1 456 ? 1.628 -1.677 22.820 1.00 97.12 456 TRP A O 1
ATOM 3594 N N . LYS A 1 457 ? 0.901 -1.174 24.883 1.00 95.81 457 LYS A N 1
ATOM 3595 C CA . LYS A 1 457 ? 1.168 0.263 24.769 1.00 95.81 457 LYS A CA 1
ATOM 3596 C C . LYS A 1 457 ? 2.653 0.547 24.494 1.00 95.81 457 LYS A C 1
ATOM 3598 O O . LYS A 1 457 ? 2.958 1.360 23.629 1.00 95.81 457 LYS A O 1
ATOM 3603 N N . CYS A 1 458 ? 3.578 -0.120 25.189 1.00 95.94 458 CYS A N 1
ATOM 3604 C CA . CYS A 1 458 ? 5.025 0.041 24.984 1.00 95.94 458 CYS A CA 1
ATOM 3605 C C . CYS A 1 458 ? 5.462 -0.357 23.559 1.00 95.94 458 CYS A C 1
ATOM 3607 O O . CYS A 1 458 ? 6.207 0.376 22.905 1.00 95.94 458 CYS A O 1
ATOM 3609 N N . VAL A 1 459 ? 4.935 -1.470 23.036 1.00 96.75 459 VAL A N 1
ATOM 3610 C CA . VAL A 1 459 ? 5.155 -1.901 21.643 1.00 96.75 459 VAL A CA 1
ATOM 3611 C C . VAL A 1 459 ? 4.695 -0.820 20.659 1.00 96.75 459 VAL A C 1
ATOM 3613 O O . VAL A 1 459 ? 5.428 -0.461 19.733 1.00 96.75 459 VAL A O 1
ATOM 3616 N N . LEU A 1 460 ? 3.504 -0.257 20.880 1.00 96.69 460 LEU A N 1
ATOM 3617 C CA . LEU A 1 460 ? 2.962 0.816 20.048 1.00 96.69 460 LEU A CA 1
ATOM 3618 C C . LEU A 1 460 ? 3.795 2.096 20.123 1.00 96.69 460 LEU A C 1
ATOM 3620 O O . LEU A 1 460 ? 4.044 2.705 19.083 1.00 96.69 460 LEU A O 1
ATOM 3624 N N . GLU A 1 461 ? 4.250 2.500 21.310 1.00 95.12 461 GLU A N 1
ATOM 3625 C CA . GLU A 1 461 ? 5.129 3.664 21.503 1.00 95.12 461 GLU A CA 1
ATOM 3626 C C . GLU A 1 461 ? 6.417 3.528 20.689 1.00 95.12 461 GLU A C 1
ATOM 3628 O O . GLU A 1 461 ? 6.808 4.463 19.982 1.00 95.12 461 GLU A O 1
ATOM 3633 N N . TYR A 1 462 ? 7.034 2.346 20.743 1.00 96.56 462 TYR A N 1
ATOM 3634 C CA . TYR A 1 462 ? 8.271 2.051 20.034 1.00 96.56 462 TYR A CA 1
ATOM 3635 C C . TYR A 1 462 ? 8.085 2.110 18.509 1.00 96.56 462 TYR A C 1
ATOM 3637 O O . TYR A 1 462 ? 8.755 2.889 17.821 1.00 96.56 462 TYR A O 1
ATOM 3645 N N . PHE A 1 463 ? 7.140 1.339 17.965 1.00 97.44 463 PHE A N 1
ATOM 3646 C CA . PHE A 1 463 ? 6.986 1.201 16.515 1.00 97.44 463 PHE A CA 1
ATOM 3647 C C . PHE A 1 463 ? 6.267 2.373 15.840 1.00 97.44 463 PHE A C 1
ATOM 3649 O O . PHE A 1 463 ? 6.567 2.671 14.685 1.00 97.44 463 PHE A O 1
ATOM 3656 N N . SER A 1 464 ? 5.385 3.101 16.539 1.00 94.12 464 SER A N 1
ATOM 3657 C CA . SER A 1 464 ? 4.643 4.230 15.947 1.00 94.12 464 SER A CA 1
ATOM 3658 C C . SER A 1 464 ? 5.566 5.267 15.310 1.00 94.12 464 SER A C 1
ATOM 3660 O O . SER A 1 464 ? 5.261 5.820 14.256 1.00 94.12 464 SER A O 1
ATOM 3662 N N . LYS A 1 465 ? 6.699 5.570 15.956 1.00 93.25 465 LYS A N 1
ATOM 3663 C CA . LYS A 1 465 ? 7.681 6.509 15.403 1.00 93.25 465 LYS A CA 1
ATOM 3664 C C . LYS A 1 465 ? 8.391 5.912 14.186 1.00 93.25 465 LYS A C 1
ATOM 3666 O O . LYS A 1 465 ? 8.497 6.589 13.169 1.00 93.25 465 LYS A O 1
ATOM 3671 N N . LYS A 1 466 ? 8.811 4.650 14.278 1.00 96.19 466 LYS A N 1
ATOM 3672 C CA . LYS A 1 466 ? 9.574 3.950 13.236 1.00 96.19 466 LYS A CA 1
ATOM 3673 C C . LYS A 1 466 ? 8.789 3.765 11.949 1.00 96.19 466 LYS A C 1
ATOM 3675 O O . LYS A 1 466 ? 9.327 4.019 10.880 1.00 96.19 466 LYS A O 1
ATOM 3680 N N . PHE A 1 467 ? 7.510 3.414 12.039 1.00 96.75 467 PHE A N 1
ATOM 3681 C CA . PHE A 1 467 ? 6.676 3.287 10.848 1.00 96.75 467 PHE A CA 1
ATOM 3682 C C . PHE A 1 467 ? 6.364 4.626 10.183 1.00 96.75 467 PHE A C 1
ATOM 3684 O O . PHE A 1 467 ? 6.342 4.689 8.959 1.00 96.75 467 PHE A O 1
ATOM 3691 N N . ARG A 1 468 ? 6.211 5.717 10.947 1.00 94.25 468 ARG A N 1
ATOM 3692 C CA . ARG A 1 468 ? 6.086 7.060 10.353 1.00 94.25 468 ARG A CA 1
ATOM 3693 C C . ARG A 1 468 ? 7.355 7.480 9.612 1.00 94.25 468 ARG A C 1
ATOM 3695 O O . ARG A 1 468 ? 7.262 7.929 8.478 1.00 94.25 468 ARG A O 1
ATOM 3702 N N . GLU A 1 469 ? 8.522 7.281 10.227 1.00 92.38 469 GLU A N 1
ATOM 3703 C CA . GLU A 1 469 ? 9.820 7.543 9.587 1.00 92.38 469 GLU A CA 1
ATOM 3704 C C . GLU A 1 469 ? 10.006 6.679 8.329 1.00 92.38 469 GLU A C 1
ATOM 3706 O O . GLU A 1 469 ? 10.448 7.179 7.296 1.00 92.38 469 GLU A O 1
ATOM 3711 N N . LEU A 1 470 ? 9.623 5.397 8.387 1.00 91.31 470 LEU A N 1
ATOM 3712 C CA . LEU A 1 470 ? 9.673 4.500 7.236 1.00 91.31 470 LEU A CA 1
ATOM 3713 C C . LEU A 1 470 ? 8.730 4.960 6.124 1.00 91.31 470 LEU A C 1
ATOM 3715 O O . LEU A 1 470 ? 9.155 5.011 4.982 1.00 91.31 470 LEU A O 1
ATOM 3719 N N . ARG A 1 471 ? 7.488 5.338 6.438 1.00 90.38 471 ARG A N 1
ATOM 3720 C CA . ARG A 1 471 ? 6.520 5.829 5.447 1.00 90.38 471 ARG A CA 1
ATOM 3721 C C . ARG A 1 471 ? 7.026 7.065 4.701 1.00 90.38 471 ARG A C 1
ATOM 3723 O O . ARG A 1 471 ? 6.754 7.206 3.516 1.00 90.38 471 ARG A O 1
ATOM 3730 N N . GLU A 1 472 ? 7.743 7.955 5.382 1.00 85.00 472 GLU A N 1
ATOM 3731 C CA . GLU A 1 472 ? 8.334 9.148 4.763 1.00 85.00 472 GLU A CA 1
ATOM 3732 C C . GLU A 1 472 ? 9.578 8.814 3.925 1.00 85.00 472 GLU A C 1
ATOM 3734 O O . GLU A 1 472 ? 9.764 9.376 2.846 1.00 85.00 472 GLU A O 1
ATOM 3739 N N . ARG A 1 473 ? 10.432 7.904 4.411 1.00 83.19 473 ARG A N 1
ATOM 3740 C CA . ARG A 1 473 ? 11.709 7.544 3.772 1.00 83.19 473 ARG A CA 1
ATOM 3741 C C . ARG A 1 473 ? 11.554 6.553 2.614 1.00 83.19 473 ARG A C 1
ATOM 3743 O O . ARG A 1 473 ? 12.254 6.676 1.616 1.00 83.19 473 ARG A O 1
ATOM 3750 N N . ASP A 1 474 ? 10.699 5.555 2.794 1.00 79.75 474 ASP A N 1
ATOM 3751 C CA . ASP A 1 474 ? 10.465 4.416 1.904 1.00 79.75 474 ASP A CA 1
ATOM 3752 C C . ASP A 1 474 ? 8.981 3.974 1.989 1.00 79.75 474 ASP A C 1
ATOM 3754 O O . ASP A 1 474 ? 8.631 2.986 2.653 1.00 79.75 474 ASP A O 1
ATOM 3758 N N . PRO A 1 475 ? 8.068 4.742 1.361 1.00 81.31 475 PRO A N 1
ATOM 3759 C CA . PRO A 1 475 ? 6.629 4.474 1.405 1.00 81.31 475 PRO A CA 1
ATOM 3760 C C . PRO A 1 475 ? 6.249 3.125 0.784 1.00 81.31 475 PRO A C 1
ATOM 3762 O O . PRO A 1 475 ? 5.237 2.537 1.170 1.00 81.31 475 PRO A O 1
ATOM 3765 N N . GLU A 1 476 ? 7.046 2.619 -0.159 1.00 77.94 476 GLU A N 1
ATOM 3766 C CA . GLU A 1 476 ? 6.789 1.354 -0.851 1.00 77.94 476 GLU A CA 1
ATOM 3767 C C . GLU A 1 476 ? 7.033 0.168 0.070 1.00 77.94 476 GLU A C 1
ATOM 3769 O O . GLU A 1 476 ? 6.154 -0.683 0.227 1.00 77.94 476 GLU A O 1
ATOM 3774 N N . ARG A 1 477 ? 8.189 0.153 0.740 1.00 85.06 477 ARG A N 1
ATOM 3775 C CA . ARG A 1 477 ? 8.495 -0.855 1.752 1.00 85.06 477 ARG A CA 1
ATOM 3776 C C . ARG A 1 477 ? 7.486 -0.816 2.893 1.00 85.06 477 ARG A C 1
ATOM 3778 O O . ARG A 1 477 ? 7.003 -1.864 3.313 1.00 85.06 477 ARG A O 1
ATOM 3785 N N . CYS A 1 478 ? 7.092 0.380 3.338 1.00 90.56 478 CYS A N 1
ATOM 3786 C CA . CYS A 1 478 ? 6.032 0.532 4.335 1.00 90.56 478 CYS A CA 1
ATOM 3787 C C . CYS A 1 478 ? 4.712 -0.102 3.859 1.00 90.56 478 CYS A C 1
ATOM 3789 O O . CYS A 1 478 ? 4.150 -0.945 4.552 1.00 90.56 478 CYS A O 1
ATOM 3791 N N . SER A 1 479 ? 4.256 0.225 2.648 1.00 89.00 479 SER A N 1
ATOM 3792 C CA . SER A 1 479 ? 3.027 -0.342 2.072 1.00 89.00 479 SER A CA 1
ATOM 3793 C C . SER A 1 479 ? 3.100 -1.869 1.943 1.00 89.00 479 SER A C 1
ATOM 3795 O O . SER A 1 479 ? 2.130 -2.577 2.215 1.00 89.00 479 SER A O 1
ATOM 3797 N N . ALA A 1 480 ? 4.270 -2.400 1.572 1.00 86.25 480 ALA A N 1
ATOM 3798 C CA . ALA A 1 480 ? 4.506 -3.835 1.478 1.00 86.25 480 ALA A CA 1
ATOM 3799 C C . ALA A 1 480 ? 4.385 -4.544 2.834 1.00 86.25 480 ALA A C 1
ATOM 3801 O O . ALA A 1 480 ? 3.721 -5.575 2.911 1.00 86.25 480 ALA A O 1
ATOM 3802 N N . MET A 1 481 ? 4.964 -3.969 3.892 1.00 92.50 481 MET A N 1
ATOM 3803 C CA . MET A 1 481 ? 4.899 -4.509 5.254 1.00 92.50 481 MET A CA 1
ATOM 3804 C C . MET A 1 481 ? 3.476 -4.559 5.810 1.00 92.50 481 MET A C 1
ATOM 3806 O O . MET A 1 481 ? 3.145 -5.484 6.542 1.00 92.50 481 MET A O 1
ATOM 3810 N N . PHE A 1 482 ? 2.637 -3.579 5.470 1.00 94.88 482 PHE A N 1
ATOM 3811 C CA . PHE A 1 482 ? 1.245 -3.517 5.927 1.00 94.88 482 PHE A CA 1
ATOM 3812 C C . PHE A 1 482 ? 0.254 -4.195 4.974 1.00 94.88 482 PHE A C 1
ATOM 3814 O O . PHE A 1 482 ? -0.926 -4.286 5.295 1.00 94.88 482 PHE A O 1
ATOM 3821 N N . GLY A 1 483 ? 0.703 -4.680 3.814 1.00 91.00 483 GLY A N 1
ATOM 3822 C CA . GLY A 1 483 ? -0.166 -5.331 2.834 1.00 91.00 483 GLY A CA 1
ATOM 3823 C C . GLY A 1 483 ? -1.190 -4.397 2.175 1.00 91.00 483 GLY A C 1
ATOM 3824 O O . GLY A 1 483 ? -2.162 -4.887 1.613 1.00 91.00 483 GLY A O 1
ATOM 3825 N N . THR A 1 484 ? -0.991 -3.076 2.226 1.00 90.31 484 THR A N 1
ATOM 3826 C CA . THR A 1 484 ? -1.870 -2.084 1.582 1.00 90.31 484 THR A CA 1
ATOM 3827 C C . THR A 1 484 ? -1.088 -0.852 1.142 1.00 90.31 484 THR A C 1
ATOM 3829 O O . THR A 1 484 ? -0.181 -0.402 1.843 1.00 90.31 484 THR A O 1
ATOM 3832 N N . SER A 1 485 ? -1.439 -0.299 -0.023 1.00 84.69 485 SER A N 1
ATOM 3833 C CA . SER A 1 485 ? -0.955 1.008 -0.486 1.00 84.69 485 SER A CA 1
ATOM 3834 C C . SER A 1 485 ? -1.914 2.163 -0.162 1.00 84.69 485 SER A C 1
ATOM 3836 O O . SER A 1 485 ? -1.635 3.311 -0.522 1.00 84.69 485 SER A O 1
ATOM 3838 N N . SER A 1 486 ? -3.033 1.891 0.524 1.00 84.88 486 SER A N 1
ATOM 3839 C CA . SER A 1 486 ? -4.028 2.914 0.843 1.00 84.88 486 SER A CA 1
ATOM 3840 C C . SER A 1 486 ? -3.487 3.912 1.869 1.00 84.88 486 SER A C 1
ATOM 3842 O O . SER A 1 486 ? -3.200 3.604 3.028 1.00 84.88 486 SER A O 1
ATOM 3844 N N . ASP A 1 487 ? -3.377 5.159 1.422 1.00 84.00 487 ASP A N 1
ATOM 3845 C CA . ASP A 1 487 ? -2.877 6.281 2.213 1.00 84.00 487 ASP A CA 1
ATOM 3846 C C . ASP A 1 487 ? -3.771 6.575 3.426 1.00 84.00 487 ASP A C 1
ATOM 3848 O O . ASP A 1 487 ? -3.263 6.922 4.492 1.00 84.00 487 ASP A O 1
ATOM 3852 N N . ASP A 1 488 ? -5.086 6.381 3.274 1.00 85.50 488 ASP A N 1
ATOM 3853 C CA . ASP A 1 488 ? -6.076 6.566 4.337 1.00 85.50 488 ASP A CA 1
ATOM 3854 C C . ASP A 1 488 ? -5.882 5.517 5.444 1.00 85.50 488 ASP A C 1
ATOM 3856 O O . ASP A 1 488 ? -5.847 5.863 6.628 1.00 85.50 488 ASP A O 1
ATOM 3860 N N . VAL A 1 489 ? -5.645 4.253 5.069 1.00 93.38 489 VAL A N 1
ATOM 3861 C CA . VAL A 1 489 ? -5.362 3.164 6.018 1.00 93.38 489 VAL A CA 1
ATOM 3862 C C . VAL A 1 489 ? -4.062 3.427 6.773 1.00 93.38 489 VAL A C 1
ATOM 3864 O O . VAL A 1 489 ? -4.040 3.383 8.003 1.00 93.38 489 VAL A O 1
ATOM 3867 N N . LEU A 1 490 ? -2.980 3.771 6.069 1.00 94.06 490 LEU A N 1
ATOM 3868 C CA . LEU A 1 490 ? -1.697 4.077 6.708 1.00 94.06 490 LEU A CA 1
ATOM 3869 C C . LEU A 1 490 ? -1.773 5.346 7.579 1.00 94.06 490 LEU A C 1
ATOM 3871 O O . LEU A 1 490 ? -1.100 5.437 8.605 1.00 94.06 490 LEU A O 1
ATOM 3875 N N . CYS A 1 491 ? -2.587 6.339 7.205 1.00 92.19 491 CYS A N 1
ATOM 3876 C CA . CYS A 1 491 ? -2.882 7.503 8.047 1.00 92.19 491 CYS A CA 1
ATOM 3877 C C . CYS A 1 491 ? -3.597 7.107 9.338 1.00 92.19 491 CYS A C 1
ATOM 3879 O O . CYS A 1 491 ? -3.150 7.519 10.407 1.00 92.19 491 CYS A O 1
ATOM 3881 N N . MET A 1 492 ? -4.650 6.290 9.248 1.00 95.38 492 MET A N 1
ATOM 3882 C CA . MET A 1 492 ? -5.374 5.777 10.412 1.00 95.38 492 MET A CA 1
ATOM 3883 C C . MET A 1 492 ? -4.438 4.999 11.342 1.00 95.38 492 MET A C 1
ATOM 3885 O O . MET A 1 492 ? -4.402 5.266 12.543 1.00 95.38 492 MET A O 1
ATOM 3889 N N . LEU A 1 493 ? -3.662 4.056 10.797 1.00 96.69 493 LEU A N 1
ATOM 3890 C CA . LEU A 1 493 ? -2.773 3.202 11.586 1.00 96.69 493 LEU A CA 1
ATOM 3891 C C . LEU A 1 493 ? -1.711 4.007 12.337 1.00 96.69 493 LEU A C 1
ATOM 3893 O O . LEU A 1 493 ? -1.403 3.658 13.474 1.00 96.69 493 LEU A O 1
ATOM 3897 N N . PHE A 1 494 ? -1.185 5.083 11.739 1.00 95.88 494 PHE A N 1
ATOM 3898 C CA . PHE A 1 494 ? -0.074 5.867 12.291 1.00 95.88 494 PHE A CA 1
ATOM 3899 C C . PHE A 1 494 ? -0.481 7.177 12.982 1.00 95.88 494 PHE A C 1
ATOM 3901 O O . PHE A 1 494 ? 0.407 7.961 13.364 1.00 95.88 494 PHE A O 1
ATOM 3908 N N . ASP A 1 495 ? -1.784 7.425 13.156 1.00 94.94 495 ASP A N 1
ATOM 3909 C CA . ASP A 1 495 ? -2.298 8.643 13.782 1.00 94.94 495 ASP A CA 1
ATOM 3910 C C . ASP A 1 495 ? -1.739 8.793 15.207 1.00 94.94 495 ASP A C 1
ATOM 3912 O O . ASP A 1 495 ? -1.867 7.924 16.073 1.00 94.94 495 ASP A O 1
ATOM 3916 N N . ARG A 1 496 ? -1.089 9.933 15.464 1.00 94.00 496 ARG A N 1
ATOM 3917 C CA . ARG A 1 496 ? -0.430 10.211 16.748 1.00 94.00 496 ARG A CA 1
ATOM 3918 C C . ARG A 1 496 ? -1.423 10.280 17.907 1.00 94.00 496 ARG A C 1
ATOM 3920 O O . ARG A 1 496 ? -1.037 9.974 19.034 1.00 94.00 496 ARG A O 1
ATOM 3927 N N . ARG A 1 497 ? -2.678 10.655 17.639 1.00 95.38 497 ARG A N 1
ATOM 3928 C CA . ARG A 1 497 ? -3.736 10.782 18.649 1.00 95.38 497 ARG A CA 1
ATOM 3929 C C . ARG A 1 497 ? -4.088 9.435 19.272 1.00 95.38 497 ARG A C 1
ATOM 3931 O O . ARG A 1 497 ? -4.411 9.401 20.454 1.00 95.38 497 ARG A O 1
ATOM 3938 N N . LEU A 1 498 ? -3.962 8.330 18.529 1.00 95.19 498 LEU A N 1
ATOM 3939 C CA . LEU A 1 498 ? -4.237 6.991 19.056 1.00 95.19 498 LEU A CA 1
ATOM 3940 C C . LEU A 1 498 ? -3.335 6.664 20.249 1.00 95.19 498 LEU A C 1
ATOM 3942 O O . LEU A 1 498 ? -3.798 6.143 21.261 1.00 95.19 498 LEU A O 1
ATOM 3946 N N . LEU A 1 499 ? -2.052 7.019 20.164 1.00 93.88 499 LEU A N 1
ATOM 3947 C CA . LEU A 1 499 ? -1.126 6.768 21.259 1.00 93.88 499 LEU A CA 1
ATOM 3948 C C . LEU A 1 499 ? -1.509 7.565 22.514 1.00 93.88 499 LEU A C 1
ATOM 3950 O O . LEU A 1 499 ? -1.489 7.022 23.617 1.00 93.88 499 LEU A O 1
ATOM 3954 N N . THR A 1 500 ? -1.912 8.825 22.342 1.00 95.25 500 THR A N 1
ATOM 3955 C CA . THR A 1 500 ? -2.419 9.662 23.437 1.00 95.25 500 THR A CA 1
ATOM 3956 C C . THR A 1 500 ? -3.675 9.062 24.068 1.00 95.25 500 THR A C 1
ATOM 3958 O O . THR A 1 500 ? -3.789 9.041 25.292 1.00 95.25 500 THR A O 1
ATOM 3961 N N . VAL A 1 501 ? -4.592 8.520 23.259 1.00 96.94 501 VAL A N 1
ATOM 3962 C CA . VAL A 1 501 ? -5.784 7.818 23.756 1.00 96.94 501 VAL A CA 1
ATOM 3963 C C . VAL A 1 501 ? -5.397 6.631 24.642 1.00 96.94 501 VAL A C 1
ATOM 3965 O O . VAL A 1 501 ? -5.864 6.536 25.777 1.00 96.94 501 VAL A O 1
ATOM 3968 N N . LEU A 1 502 ? -4.497 5.765 24.171 1.00 96.81 502 LEU A N 1
ATOM 3969 C CA . LEU A 1 502 ? -4.080 4.573 24.916 1.00 96.81 502 LEU A CA 1
ATOM 3970 C C . LEU A 1 502 ? -3.305 4.920 26.196 1.00 96.81 502 LEU A C 1
ATOM 3972 O O . LEU A 1 502 ? -3.489 4.272 27.225 1.00 96.81 502 LEU A O 1
ATOM 3976 N N . GLN A 1 503 ? -2.475 5.965 26.171 1.00 94.56 503 GLN A N 1
ATOM 3977 C CA . GLN A 1 503 ? -1.786 6.472 27.363 1.00 94.56 503 GLN A CA 1
ATOM 3978 C C . GLN A 1 503 ? -2.773 6.981 28.422 1.00 94.56 503 GLN A C 1
ATOM 3980 O O . GLN A 1 503 ? -2.635 6.641 29.603 1.00 94.56 503 GLN A O 1
ATOM 3985 N N . SER A 1 504 ? -3.781 7.753 28.008 1.00 95.06 504 SER A N 1
ATOM 3986 C CA . SER A 1 504 ? -4.830 8.264 28.896 1.00 95.06 504 SER A CA 1
ATOM 3987 C C . SER A 1 504 ? -5.666 7.132 29.493 1.00 95.06 504 SER A C 1
ATOM 3989 O O . SER A 1 504 ? -5.850 7.081 30.710 1.00 95.06 504 SER A O 1
ATOM 3991 N N . ALA A 1 505 ? -6.103 6.177 28.667 1.00 95.56 505 ALA A N 1
ATOM 3992 C CA . ALA A 1 505 ? -6.889 5.030 29.117 1.00 95.56 505 ALA A CA 1
ATOM 3993 C C . ALA A 1 505 ? -6.106 4.123 30.082 1.00 95.56 505 ALA A C 1
ATOM 3995 O O . ALA A 1 505 ? -6.620 3.753 31.137 1.00 95.56 505 ALA A O 1
ATOM 3996 N N . ASN A 1 506 ? -4.836 3.825 29.784 1.00 93.44 506 ASN A N 1
ATOM 3997 C CA . ASN A 1 506 ? -3.975 3.039 30.671 1.00 93.44 506 ASN A CA 1
ATOM 3998 C C . ASN A 1 506 ? -3.743 3.748 32.018 1.00 93.44 506 ASN A C 1
ATOM 4000 O O . ASN A 1 506 ? -3.733 3.113 33.071 1.00 93.44 506 ASN A O 1
ATOM 4004 N N . SER A 1 507 ? -3.611 5.078 32.005 1.00 91.31 507 SER A N 1
ATOM 4005 C CA . SER A 1 507 ? -3.502 5.873 33.235 1.00 91.31 507 SER A CA 1
ATOM 4006 C C . SER A 1 507 ? -4.788 5.803 34.064 1.00 91.31 507 SER A C 1
ATOM 4008 O O . SER A 1 507 ? -4.726 5.567 35.270 1.00 91.31 507 SER A O 1
ATOM 4010 N N . ALA A 1 508 ? -5.958 5.925 33.425 1.00 89.50 508 ALA A N 1
ATOM 4011 C CA . ALA A 1 508 ? -7.253 5.764 34.087 1.00 89.50 508 ALA A CA 1
ATOM 4012 C C . ALA A 1 508 ? -7.421 4.358 34.695 1.00 89.50 508 ALA A C 1
ATOM 4014 O O . ALA A 1 508 ? -7.855 4.227 35.841 1.00 89.50 508 ALA A O 1
ATOM 4015 N N . ARG A 1 509 ? -7.004 3.313 33.969 1.00 89.19 509 ARG A N 1
ATOM 4016 C CA . ARG A 1 509 ? -7.014 1.916 34.430 1.00 89.19 509 ARG A CA 1
ATOM 4017 C C . ARG A 1 509 ? -6.139 1.709 35.662 1.00 89.19 509 ARG A C 1
ATOM 4019 O O . ARG A 1 509 ? -6.603 1.144 36.648 1.00 89.19 509 ARG A O 1
ATOM 4026 N N . ASN A 1 510 ? -4.901 2.203 35.634 1.00 86.94 510 ASN A N 1
ATOM 4027 C CA . ASN A 1 510 ? -3.970 2.080 36.758 1.00 86.94 510 ASN A CA 1
ATOM 4028 C C . ASN A 1 510 ? -4.457 2.853 37.989 1.00 86.94 510 ASN A C 1
ATOM 4030 O O . ASN A 1 510 ? -4.409 2.329 39.100 1.00 86.94 510 ASN A O 1
ATOM 4034 N N . ASN A 1 511 ? -4.996 4.060 37.798 1.00 83.69 511 ASN A N 1
ATOM 4035 C CA . ASN A 1 511 ? -5.572 4.847 38.889 1.00 83.69 511 ASN A CA 1
ATOM 4036 C C . ASN A 1 511 ? -6.786 4.153 39.520 1.00 83.69 511 ASN A C 1
ATOM 4038 O O . ASN A 1 511 ? -6.952 4.216 40.734 1.00 83.69 511 ASN A O 1
ATOM 4042 N N . ARG A 1 512 ? -7.615 3.459 38.728 1.00 78.81 512 ARG A N 1
ATOM 4043 C CA . ARG A 1 512 ? -8.742 2.666 39.243 1.00 78.81 512 ARG A CA 1
ATOM 4044 C C . ARG A 1 512 ? -8.274 1.401 39.969 1.00 78.81 512 ARG A C 1
ATOM 4046 O O . ARG A 1 512 ? -8.811 1.092 41.025 1.00 78.81 512 ARG A O 1
ATOM 4053 N N . ALA A 1 513 ? -7.281 0.691 39.434 1.00 73.69 513 ALA A N 1
ATOM 4054 C CA . ALA A 1 513 ? -6.750 -0.536 40.034 1.00 73.69 513 ALA A CA 1
ATOM 4055 C C . ALA A 1 513 ? -6.004 -0.291 41.361 1.00 73.69 513 ALA A C 1
ATOM 4057 O O . ALA A 1 513 ? -5.965 -1.171 42.218 1.00 73.69 513 ALA A O 1
ATOM 4058 N N . HIS A 1 514 ? -5.421 0.899 41.536 1.00 65.25 514 HIS A N 1
ATOM 4059 C CA . HIS A 1 514 ? -4.669 1.285 42.735 1.00 65.25 514 HIS A CA 1
ATOM 4060 C C . HIS A 1 514 ? -5.390 2.318 43.624 1.00 65.25 514 HIS A C 1
ATOM 4062 O O . HIS A 1 514 ? -4.848 2.720 44.654 1.00 65.25 514 HIS A O 1
ATOM 4068 N N . GLY A 1 515 ? -6.587 2.764 43.237 1.00 60.84 515 GLY A N 1
ATOM 4069 C CA . GLY A 1 515 ? -7.376 3.777 43.941 1.00 60.84 515 GLY A CA 1
ATOM 4070 C C . GLY A 1 515 ? -8.323 3.196 44.997 1.00 60.84 515 GLY A C 1
ATOM 4071 O O . GLY A 1 515 ? -8.722 2.036 44.931 1.00 60.84 515 GLY A O 1
ATOM 4072 N N . GLY A 1 516 ? -8.691 4.018 45.987 1.00 66.00 516 GLY A N 1
ATOM 4073 C CA . GLY A 1 516 ? -9.706 3.685 46.996 1.00 66.00 516 GLY A CA 1
ATOM 4074 C C . GLY A 1 516 ? -11.147 3.770 46.467 1.00 66.00 516 GLY A C 1
ATOM 4075 O O . GLY A 1 516 ? -11.387 3.850 45.265 1.00 66.00 516 GLY A O 1
ATOM 4076 N N . VAL A 1 517 ? -12.133 3.769 47.372 1.00 68.94 517 VAL A N 1
ATOM 4077 C CA . VAL A 1 517 ? -13.558 3.883 47.007 1.00 68.94 517 VAL A CA 1
ATOM 4078 C C . VAL A 1 517 ? -13.825 5.208 46.283 1.00 68.94 517 VAL A C 1
ATOM 4080 O O . VAL A 1 517 ? -13.668 6.279 46.861 1.00 68.94 517 VAL A O 1
ATOM 4083 N N . ILE A 1 518 ? -14.263 5.109 45.029 1.00 75.38 518 ILE A N 1
ATOM 4084 C CA . ILE A 1 518 ? -14.537 6.234 44.127 1.00 75.38 518 ILE A CA 1
ATOM 4085 C C . ILE A 1 518 ? -15.964 6.752 44.369 1.00 75.38 518 ILE A C 1
ATOM 4087 O O . ILE A 1 518 ? -16.907 5.953 44.442 1.00 75.38 518 ILE A O 1
ATOM 4091 N N . ASN A 1 519 ? -16.149 8.071 44.483 1.00 80.62 519 ASN A N 1
ATOM 4092 C CA . ASN A 1 519 ? -17.480 8.669 44.668 1.00 80.62 519 ASN A CA 1
ATOM 4093 C C . ASN A 1 519 ? -18.248 8.825 43.334 1.00 80.62 519 ASN A C 1
ATOM 4095 O O . ASN A 1 519 ? -17.683 8.711 42.248 1.00 80.62 519 ASN A O 1
ATOM 4099 N N . ALA A 1 520 ? -19.557 9.098 43.398 1.00 81.38 520 ALA A N 1
ATOM 4100 C CA . ALA A 1 520 ? -20.411 9.189 42.206 1.00 81.38 520 ALA A CA 1
ATOM 4101 C C . ALA A 1 520 ? -19.968 10.274 41.204 1.00 81.38 520 ALA A C 1
ATOM 4103 O O . ALA A 1 520 ? -20.088 10.086 39.997 1.00 81.38 520 ALA A O 1
ATOM 4104 N N . ARG A 1 521 ? -19.416 11.394 41.689 1.00 82.44 521 ARG A N 1
ATOM 4105 C CA . ARG A 1 521 ? -18.942 12.488 40.829 1.00 82.44 521 ARG A CA 1
ATOM 4106 C C . ARG A 1 521 ? -17.683 12.090 40.062 1.00 82.44 521 ARG A C 1
ATOM 4108 O O . ARG A 1 521 ? -17.574 12.381 38.878 1.00 82.44 521 ARG A O 1
ATOM 4115 N N . GLU A 1 522 ? -16.750 11.417 40.724 1.00 83.12 522 GLU A N 1
ATOM 4116 C CA . GLU A 1 522 ? -15.538 10.881 40.098 1.00 83.12 522 GLU A CA 1
ATOM 4117 C C . GLU A 1 522 ? -15.861 9.799 39.061 1.00 83.12 522 GLU A C 1
ATOM 4119 O O . GLU A 1 522 ? -15.250 9.784 37.995 1.00 83.12 522 GLU A O 1
ATOM 4124 N N . ILE A 1 523 ? -16.859 8.946 39.323 1.00 85.81 523 ILE A N 1
ATOM 4125 C CA . ILE A 1 523 ? -17.357 7.957 38.352 1.00 85.81 523 ILE A CA 1
ATOM 4126 C C . ILE A 1 523 ? -17.848 8.652 37.075 1.00 85.81 523 ILE A C 1
ATOM 4128 O O . ILE A 1 523 ? -17.457 8.249 35.983 1.00 85.81 523 ILE A O 1
ATOM 4132 N N . GLU A 1 524 ? -18.648 9.715 37.192 1.00 86.50 524 GLU A N 1
ATOM 4133 C CA . GLU A 1 524 ? -19.128 10.472 36.027 1.00 86.50 524 GLU A CA 1
ATOM 4134 C C . GLU A 1 524 ? -17.990 11.145 35.248 1.00 86.50 524 GLU A C 1
ATOM 4136 O O . GLU A 1 524 ? -17.977 11.098 34.018 1.00 86.50 524 GLU A O 1
ATOM 4141 N N . VAL A 1 525 ? -17.000 11.716 35.943 1.00 86.94 525 VAL A N 1
ATOM 4142 C CA . VAL A 1 525 ? -15.830 12.340 35.301 1.00 86.94 525 VAL A CA 1
ATOM 4143 C C . VAL A 1 525 ? -15.007 11.309 34.528 1.00 86.94 525 VAL A C 1
ATOM 4145 O O . VAL A 1 525 ? -14.675 11.542 33.367 1.00 86.94 525 VAL A O 1
ATOM 4148 N N . ILE A 1 526 ? -14.702 10.159 35.139 1.00 88.38 526 ILE A N 1
ATOM 4149 C CA . ILE A 1 526 ? -13.948 9.082 34.481 1.00 88.38 526 ILE A CA 1
ATOM 4150 C C . ILE A 1 526 ? -14.735 8.542 33.288 1.00 88.38 526 ILE A C 1
ATOM 4152 O O . ILE A 1 526 ? -14.171 8.360 32.213 1.00 88.38 526 ILE A O 1
ATOM 4156 N N . PHE A 1 527 ? -16.036 8.306 33.461 1.00 90.62 527 PHE A N 1
ATOM 4157 C CA . PHE A 1 527 ? -16.889 7.812 32.389 1.00 90.62 527 PHE A CA 1
ATOM 4158 C C . PHE A 1 527 ? -16.930 8.775 31.197 1.00 90.62 527 PHE A C 1
ATOM 4160 O O . PHE A 1 527 ? -16.736 8.338 30.065 1.00 90.62 527 PHE A O 1
ATOM 4167 N N . SER A 1 528 ? -17.133 10.075 31.444 1.00 87.94 528 SER A N 1
ATOM 4168 C CA . SER A 1 528 ? -17.123 11.093 30.388 1.00 87.94 528 SER A CA 1
ATOM 4169 C C . SER A 1 528 ? -15.780 11.119 29.663 1.00 87.94 528 SER A C 1
ATOM 4171 O O . SER A 1 528 ? -15.750 11.077 28.439 1.00 87.94 528 SER A O 1
ATOM 4173 N N . ALA A 1 529 ? -14.670 11.089 30.408 1.00 90.31 529 ALA A N 1
ATOM 4174 C CA . ALA A 1 529 ? -13.337 11.077 29.817 1.00 90.31 529 ALA A CA 1
ATOM 4175 C C . ALA A 1 529 ? -13.104 9.840 28.931 1.00 90.31 529 ALA A C 1
ATOM 4177 O O . ALA A 1 529 ? -12.570 9.964 27.833 1.00 90.31 529 ALA A O 1
ATOM 4178 N N . LEU A 1 530 ? -13.524 8.645 29.363 1.00 94.44 530 LEU A N 1
ATOM 4179 C CA . LEU A 1 530 ? -13.408 7.431 28.546 1.00 94.44 530 LEU A CA 1
ATOM 4180 C C . LEU A 1 530 ? -14.293 7.490 27.292 1.00 94.44 530 LEU A C 1
ATOM 4182 O O . LEU A 1 530 ? -13.865 7.031 26.235 1.00 94.44 530 LEU A O 1
ATOM 4186 N N . LEU A 1 531 ? -15.489 8.080 27.371 1.00 92.81 531 LEU A N 1
ATOM 4187 C CA . LEU A 1 531 ? -16.329 8.309 26.191 1.00 92.81 531 LEU A CA 1
ATOM 4188 C C . LEU A 1 531 ? -15.675 9.263 25.187 1.00 92.81 531 LEU A C 1
ATOM 4190 O O . LEU A 1 531 ? -15.703 8.985 23.988 1.00 92.81 531 LEU A O 1
ATOM 4194 N N . ASP A 1 532 ? -15.042 10.338 25.654 1.00 90.44 532 ASP A N 1
ATOM 4195 C CA . ASP A 1 532 ? -14.316 11.274 24.787 1.00 90.44 532 ASP A CA 1
ATOM 4196 C C . ASP A 1 532 ? -13.151 10.576 24.065 1.00 90.44 532 ASP A C 1
ATOM 4198 O O . ASP A 1 532 ? -12.893 10.806 22.876 1.00 90.44 532 ASP A O 1
ATOM 4202 N N . LEU A 1 533 ? -12.480 9.646 24.752 1.00 96.75 533 LEU A N 1
ATOM 4203 C CA . LEU A 1 533 ? -11.465 8.787 24.147 1.00 96.75 533 LEU A CA 1
ATOM 4204 C C . LEU A 1 533 ? -12.059 7.861 23.066 1.00 96.75 533 LEU A C 1
ATOM 4206 O O . LEU A 1 533 ? -11.456 7.720 22.000 1.00 96.75 533 LEU A O 1
ATOM 4210 N N . VAL A 1 534 ? -13.255 7.289 23.274 1.00 95.00 534 VAL A N 1
ATOM 4211 C CA . VAL A 1 534 ? -13.960 6.489 22.247 1.00 95.00 534 VAL A CA 1
ATOM 4212 C C . VAL A 1 534 ? -14.324 7.346 21.032 1.00 95.00 534 VAL A C 1
ATOM 4214 O O . VAL A 1 534 ? -14.110 6.919 19.898 1.00 95.00 534 VAL A O 1
ATOM 4217 N N . GLN A 1 535 ? -14.814 8.573 21.233 1.00 90.88 535 GLN A N 1
ATOM 4218 C CA . GLN A 1 535 ? -15.099 9.489 20.120 1.00 90.88 535 GLN A CA 1
ATOM 4219 C C . GLN A 1 535 ? -13.826 9.868 19.358 1.00 90.88 535 GLN A C 1
ATOM 4221 O O . GLN A 1 535 ? -13.828 9.947 18.128 1.00 90.88 535 GLN A O 1
ATOM 4226 N N . THR A 1 536 ? -12.708 10.021 20.068 1.00 93.38 536 THR A N 1
ATOM 4227 C CA . THR A 1 536 ? -11.406 10.236 19.434 1.00 93.38 536 THR A CA 1
ATOM 4228 C C . THR A 1 536 ? -11.025 9.040 18.561 1.00 93.38 536 THR A C 1
ATOM 4230 O O . THR A 1 536 ? -10.694 9.242 17.391 1.00 93.38 536 THR A O 1
ATOM 4233 N N . CYS A 1 537 ? -11.152 7.803 19.063 1.00 94.50 537 CYS A N 1
ATOM 4234 C CA . CYS A 1 537 ? -10.963 6.582 18.268 1.00 94.50 537 CYS A CA 1
ATOM 4235 C C . CYS A 1 537 ? -11.853 6.568 17.022 1.00 94.50 537 CYS A C 1
ATOM 4237 O O . CYS A 1 537 ? -11.359 6.327 15.921 1.00 94.50 537 CYS A O 1
ATOM 4239 N N . ARG A 1 538 ? -13.137 6.904 17.167 1.00 92.00 538 ARG A N 1
ATOM 4240 C CA . ARG A 1 538 ? -14.077 7.005 16.047 1.00 92.00 538 ARG A CA 1
ATOM 4241 C C . ARG A 1 538 ? -13.635 8.026 15.000 1.00 92.00 538 ARG A C 1
ATOM 4243 O O . ARG A 1 538 ? -13.724 7.739 13.812 1.00 92.00 538 ARG A O 1
ATOM 4250 N N . SER A 1 539 ? -13.109 9.178 15.414 1.00 88.62 539 SER A N 1
ATOM 4251 C CA . SER A 1 539 ? -12.593 10.203 14.493 1.00 88.62 539 SER A CA 1
ATOM 4252 C C . SER A 1 539 ? -11.317 9.784 13.750 1.00 88.62 539 SER A C 1
ATOM 4254 O O . SER A 1 539 ? -11.052 10.290 12.663 1.00 88.62 539 SER A O 1
ATOM 4256 N N . ILE A 1 540 ? -10.511 8.896 14.345 1.00 92.19 540 ILE A N 1
ATOM 4257 C CA . ILE A 1 540 ? -9.291 8.350 13.735 1.00 92.19 540 ILE A CA 1
ATOM 4258 C C . ILE A 1 540 ? -9.660 7.257 12.731 1.00 92.19 540 ILE A C 1
ATOM 4260 O O . ILE A 1 540 ? -9.151 7.244 11.616 1.00 92.19 540 ILE A O 1
ATOM 4264 N N . MET A 1 541 ? -10.542 6.340 13.134 1.00 91.56 541 MET A N 1
ATOM 4265 C CA . MET A 1 541 ? -10.899 5.166 12.339 1.00 91.56 541 MET A CA 1
ATOM 4266 C C . MET A 1 541 ? -11.886 5.503 11.220 1.00 91.56 541 MET A C 1
ATOM 4268 O O . MET A 1 541 ? -11.732 5.022 10.098 1.00 91.56 541 MET A O 1
ATOM 4272 N N . GLY A 1 542 ? -12.897 6.329 11.505 1.00 85.19 542 GLY A N 1
ATOM 4273 C CA . GLY A 1 542 ? -14.002 6.592 10.587 1.00 85.19 542 GLY A CA 1
ATOM 4274 C C . GLY A 1 542 ? -14.614 5.285 10.082 1.00 85.19 542 GLY A C 1
ATOM 4275 O O . GLY A 1 542 ? -14.883 4.380 10.870 1.00 85.19 542 GLY A O 1
ATOM 4276 N N . THR A 1 543 ? -14.767 5.179 8.763 1.00 84.44 543 THR A N 1
ATOM 4277 C CA . THR A 1 543 ? -15.159 3.947 8.060 1.00 84.44 543 THR A CA 1
ATOM 4278 C C . THR A 1 543 ? -13.978 3.273 7.349 1.00 84.44 543 THR A C 1
ATOM 4280 O O . THR A 1 543 ? -14.159 2.390 6.517 1.00 84.44 543 THR A O 1
ATOM 4283 N N . THR A 1 544 ? -12.739 3.668 7.664 1.00 89.56 544 THR A N 1
ATOM 4284 C CA . THR A 1 544 ? -11.520 3.201 6.975 1.00 89.56 544 THR A CA 1
ATOM 4285 C C . THR A 1 544 ? -11.344 1.682 7.067 1.00 89.56 544 THR A C 1
ATOM 4287 O O . THR A 1 544 ? -10.828 1.058 6.145 1.00 89.56 544 THR A O 1
ATOM 4290 N N . TRP A 1 545 ? -11.834 1.066 8.144 1.00 93.62 545 TRP A N 1
ATOM 4291 C CA . TRP A 1 545 ? -11.825 -0.385 8.338 1.00 93.62 545 TRP A CA 1
ATOM 4292 C C . TRP A 1 545 ? -12.627 -1.171 7.291 1.00 93.62 545 TRP A C 1
ATOM 4294 O O . TRP A 1 545 ? -12.290 -2.321 7.025 1.00 93.62 545 TRP A O 1
ATOM 4304 N N . GLU A 1 546 ? -13.614 -0.561 6.628 1.00 87.06 546 GLU A N 1
ATOM 4305 C CA . GLU A 1 546 ? -14.322 -1.194 5.504 1.00 87.06 546 GLU A CA 1
ATOM 4306 C C . GLU A 1 546 ? -13.402 -1.438 4.298 1.00 87.06 546 GLU A C 1
ATOM 4308 O O . GLU A 1 546 ? -13.691 -2.284 3.454 1.00 87.06 546 GLU A O 1
ATOM 4313 N N . ARG A 1 547 ? -12.288 -0.701 4.218 1.00 85.06 547 ARG A N 1
ATOM 4314 C CA . ARG A 1 547 ? -11.261 -0.845 3.181 1.00 85.06 547 ARG A CA 1
ATOM 4315 C C . ARG A 1 547 ? -10.099 -1.731 3.603 1.00 85.06 547 ARG A C 1
ATOM 4317 O O . ARG A 1 547 ? -9.343 -2.152 2.743 1.00 85.06 547 ARG A O 1
ATOM 4324 N N . PHE A 1 548 ? -9.939 -2.009 4.894 1.00 94.62 548 PHE A N 1
ATOM 4325 C CA . PHE A 1 548 ? -8.848 -2.829 5.420 1.00 94.62 548 PHE A CA 1
ATOM 4326 C C . PHE A 1 548 ? -9.402 -3.876 6.377 1.00 94.62 548 PHE A C 1
ATOM 4328 O O . PHE A 1 548 ? -9.243 -3.812 7.593 1.00 94.62 548 PHE A O 1
ATOM 4335 N N . GLU A 1 549 ? -10.142 -4.810 5.802 1.00 95.44 549 GLU A N 1
ATOM 4336 C CA . GLU A 1 549 ? -11.004 -5.721 6.534 1.00 95.44 549 GLU A CA 1
ATOM 4337 C C . GLU A 1 549 ? -10.191 -6.789 7.264 1.00 95.44 549 GLU A C 1
ATOM 4339 O O . GLU A 1 549 ? -9.257 -7.370 6.707 1.00 95.44 549 GLU A O 1
ATOM 4344 N N . LEU A 1 550 ? -10.610 -7.121 8.485 1.00 97.62 550 LEU A N 1
ATOM 4345 C CA . LEU A 1 550 ? -10.182 -8.340 9.153 1.00 97.62 550 LEU A CA 1
ATOM 4346 C C . LEU A 1 550 ? -10.928 -9.529 8.552 1.00 97.62 550 LEU A C 1
ATOM 4348 O O . LEU A 1 550 ? -12.161 -9.580 8.548 1.00 97.62 550 LEU A O 1
ATOM 4352 N N . VAL A 1 551 ? -10.176 -10.504 8.057 1.00 96.50 551 VAL A N 1
ATOM 4353 C CA . VAL A 1 551 ? -10.727 -11.718 7.466 1.00 96.50 551 VAL A CA 1
ATOM 4354 C C . VAL A 1 551 ? -10.079 -12.969 8.039 1.00 96.50 551 VAL A C 1
ATOM 4356 O O . VAL A 1 551 ? -8.950 -12.946 8.528 1.00 96.50 551 VAL A O 1
ATOM 4359 N N . GLN A 1 552 ? -10.795 -14.080 7.908 1.00 95.44 552 GLN A N 1
ATOM 4360 C CA . GLN A 1 552 ? -10.289 -15.419 8.182 1.00 95.44 552 GLN A CA 1
ATOM 4361 C C . GLN A 1 552 ? -10.508 -16.284 6.930 1.00 95.44 552 GLN A C 1
ATOM 4363 O O . GLN A 1 552 ? -11.654 -16.434 6.486 1.00 95.44 552 GLN A O 1
ATOM 4368 N N . PRO A 1 553 ? -9.449 -16.812 6.296 1.00 94.25 553 PRO A N 1
ATOM 4369 C CA . PRO A 1 553 ? -9.564 -17.602 5.083 1.00 94.25 553 PRO A CA 1
ATOM 4370 C C . PRO A 1 553 ? -10.108 -18.997 5.399 1.00 94.25 553 PRO A C 1
ATOM 4372 O O . PRO A 1 553 ? -9.642 -19.673 6.318 1.00 94.25 553 PRO A O 1
ATOM 4375 N N . GLY A 1 554 ? -11.099 -19.412 4.612 1.00 90.88 554 GLY A N 1
ATOM 4376 C CA . GLY A 1 554 ? -11.619 -20.772 4.592 1.00 90.88 554 GLY A CA 1
ATOM 4377 C C . GLY A 1 554 ? -11.073 -21.542 3.392 1.00 90.88 554 GLY A C 1
ATOM 4378 O O . GLY A 1 554 ? -9.878 -21.506 3.098 1.00 90.88 554 GLY A O 1
ATOM 4379 N N . GLU A 1 555 ? -11.965 -22.228 2.680 1.00 87.31 555 GLU A N 1
ATOM 4380 C CA . GLU A 1 555 ? -11.620 -22.967 1.464 1.00 87.31 555 GLU A CA 1
ATOM 4381 C C . GLU A 1 555 ? -10.979 -22.066 0.403 1.00 87.31 555 GLU A C 1
ATOM 4383 O O . GLU A 1 555 ? -11.407 -20.928 0.165 1.00 87.31 555 GLU A O 1
ATOM 4388 N N . SER A 1 556 ? -9.974 -22.616 -0.277 1.00 91.19 556 SER A N 1
ATOM 4389 C CA . SER A 1 556 ? -9.295 -21.954 -1.378 1.00 91.19 556 SER A CA 1
ATOM 4390 C C . SER A 1 556 ? -9.206 -22.852 -2.604 1.00 91.19 556 SER A C 1
ATOM 4392 O O . SER A 1 556 ? -9.220 -24.081 -2.523 1.00 91.19 556 SER A O 1
ATOM 4394 N N . ARG A 1 557 ? -9.131 -22.218 -3.772 1.00 89.56 557 ARG A N 1
ATOM 4395 C CA . ARG A 1 557 ? -8.756 -22.865 -5.027 1.00 89.56 557 ARG A CA 1
ATOM 4396 C C . ARG A 1 557 ? -7.582 -22.106 -5.606 1.00 89.56 557 ARG A C 1
ATOM 4398 O O . ARG A 1 557 ? -7.659 -20.890 -5.765 1.00 89.56 557 ARG A O 1
ATOM 4405 N N . PHE A 1 558 ? -6.514 -22.820 -5.925 1.00 83.19 558 PHE A N 1
ATOM 4406 C CA . PHE A 1 558 ? -5.382 -22.249 -6.635 1.00 83.19 558 PHE A CA 1
ATOM 4407 C C . PHE A 1 558 ? -5.554 -22.513 -8.128 1.00 83.19 558 PHE A C 1
ATOM 4409 O O . PHE A 1 558 ? -5.643 -23.666 -8.551 1.00 83.19 558 PHE A O 1
ATOM 4416 N N . LEU A 1 559 ? -5.669 -21.447 -8.916 1.00 78.94 559 LEU A N 1
ATOM 4417 C CA . LEU A 1 559 ? -5.856 -21.531 -10.359 1.00 78.94 559 LEU A CA 1
ATOM 4418 C C . LEU A 1 559 ? -4.957 -20.496 -11.032 1.00 78.94 559 LEU A C 1
ATOM 4420 O O . LEU A 1 559 ? -5.078 -19.307 -10.742 1.00 78.94 559 LEU A O 1
ATOM 4424 N N . ASN A 1 560 ? -4.078 -20.945 -11.932 1.00 72.06 560 ASN A N 1
ATOM 4425 C CA . ASN A 1 560 ? -3.177 -20.083 -12.709 1.00 72.06 560 ASN A CA 1
ATOM 4426 C C . ASN A 1 560 ? -2.420 -19.075 -11.824 1.00 72.06 560 ASN A C 1
ATOM 4428 O O . ASN A 1 560 ? -2.530 -17.866 -12.031 1.00 72.06 560 ASN A O 1
ATOM 4432 N N . GLY A 1 561 ? -1.762 -19.546 -10.761 1.00 67.69 561 GLY A N 1
ATOM 4433 C CA . GLY A 1 561 ? -0.996 -18.686 -9.856 1.00 67.69 561 GLY A CA 1
ATOM 4434 C C . GLY A 1 561 ? -1.807 -17.762 -8.938 1.00 67.69 561 GLY A C 1
ATOM 4435 O O . GLY A 1 561 ? -1.203 -16.929 -8.266 1.00 67.69 561 GLY A O 1
ATOM 4436 N N . ILE A 1 562 ? -3.144 -17.818 -8.953 1.00 80.19 562 ILE A N 1
ATOM 4437 C CA . ILE A 1 562 ? -4.014 -17.003 -8.093 1.00 80.19 562 ILE A CA 1
ATOM 4438 C C . ILE A 1 562 ? -4.720 -17.898 -7.093 1.00 80.19 562 ILE A C 1
ATOM 4440 O O . ILE A 1 562 ? -5.338 -18.904 -7.450 1.00 80.19 562 ILE A O 1
ATOM 4444 N N . PHE A 1 563 ? -4.710 -17.469 -5.838 1.00 87.25 563 PHE A N 1
ATOM 4445 C CA . PHE A 1 563 ? -5.557 -18.054 -4.820 1.00 87.25 563 PHE A CA 1
ATOM 4446 C C . PHE A 1 563 ? -6.928 -17.383 -4.816 1.00 87.25 563 PHE A C 1
ATOM 4448 O O . PHE A 1 563 ? -7.056 -16.178 -4.592 1.00 87.25 563 PHE A O 1
ATOM 4455 N N . HIS A 1 564 ? -7.959 -18.186 -5.039 1.00 91.12 564 HIS A N 1
ATOM 4456 C CA . HIS A 1 564 ? -9.356 -17.815 -4.891 1.00 91.12 564 HIS A CA 1
ATOM 4457 C C . HIS A 1 564 ? -9.843 -18.310 -3.533 1.00 91.12 564 HIS A C 1
ATOM 4459 O O . HIS A 1 564 ? -10.057 -19.508 -3.363 1.00 91.12 564 HIS A O 1
ATOM 4465 N N . TYR A 1 565 ? -10.008 -17.401 -2.578 1.00 92.50 565 TYR A N 1
ATOM 4466 C CA . TYR A 1 565 ? -10.481 -17.719 -1.235 1.00 92.50 565 TYR A CA 1
ATOM 4467 C C . TYR A 1 565 ? -11.961 -17.411 -1.084 1.00 92.50 565 TYR A C 1
ATOM 4469 O O . TYR A 1 565 ? -12.425 -16.342 -1.489 1.00 92.50 565 TYR A O 1
ATOM 4477 N N . LYS A 1 566 ? -12.667 -18.296 -0.381 1.00 93.81 566 LYS A N 1
ATOM 4478 C CA . LYS A 1 566 ? -13.858 -17.918 0.371 1.00 93.81 566 LYS A CA 1
ATOM 4479 C C . LYS A 1 566 ? -13.407 -17.538 1.779 1.00 93.81 566 LYS A C 1
ATOM 4481 O O . LYS A 1 566 ? -12.937 -18.386 2.533 1.00 93.81 566 LYS A O 1
ATOM 4486 N N . VAL A 1 567 ? -13.511 -16.258 2.118 1.00 94.50 567 VAL A N 1
ATOM 4487 C CA . VAL A 1 567 ? -13.107 -15.732 3.427 1.00 94.50 567 VAL A CA 1
ATOM 4488 C C . VAL A 1 567 ? -14.330 -15.404 4.272 1.00 94.50 567 VAL A C 1
ATOM 4490 O O . VAL A 1 567 ? -15.358 -14.973 3.751 1.00 94.50 567 VAL A O 1
ATOM 4493 N N . SER A 1 568 ? -14.206 -15.582 5.580 1.00 94.88 568 SER A N 1
ATOM 4494 C CA . SER A 1 568 ? -15.107 -15.012 6.576 1.00 94.88 568 SER A CA 1
ATOM 4495 C C . SER A 1 568 ? -14.700 -13.557 6.835 1.00 94.88 568 SER A C 1
ATOM 4497 O O . SER A 1 568 ? -13.528 -13.300 7.111 1.00 94.88 568 SER A O 1
ATOM 4499 N N . ARG A 1 569 ? -15.629 -12.601 6.718 1.00 94.75 569 ARG A N 1
ATOM 4500 C CA . ARG A 1 569 ? -15.404 -11.183 7.052 1.00 94.75 569 ARG A CA 1
ATOM 4501 C C . ARG A 1 569 ? -15.640 -10.985 8.546 1.00 94.75 569 ARG A C 1
ATOM 4503 O O . ARG A 1 569 ? -16.783 -10.898 8.988 1.00 94.75 569 ARG A O 1
ATOM 4510 N N . VAL A 1 570 ? -14.553 -10.908 9.307 1.00 95.94 570 VAL A N 1
ATOM 4511 C CA . VAL A 1 570 ? -14.521 -10.836 10.777 1.00 95.94 570 VAL A CA 1
ATOM 4512 C C . VAL A 1 570 ? -14.699 -9.375 11.226 1.00 95.94 570 VAL A C 1
ATOM 4514 O O . VAL A 1 570 ? -13.860 -8.780 11.903 1.00 95.94 570 VAL A O 1
ATOM 4517 N N . MET A 1 571 ? -15.804 -8.779 10.780 1.00 94.69 571 MET A N 1
ATOM 4518 C CA . MET A 1 571 ? -16.152 -7.362 10.922 1.00 94.69 571 MET A CA 1
ATOM 4519 C C . MET A 1 571 ? -17.499 -7.208 11.633 1.00 94.69 571 MET A C 1
ATOM 4521 O O . MET A 1 571 ? -18.350 -8.094 11.539 1.00 94.69 571 MET A O 1
ATOM 4525 N N . GLY A 1 572 ? -17.698 -6.068 12.293 1.00 93.81 572 GLY A N 1
ATOM 4526 C CA . GLY A 1 572 ? -18.917 -5.753 13.036 1.00 93.81 572 GLY A CA 1
ATOM 4527 C C . GLY A 1 572 ? -19.078 -6.587 14.303 1.00 93.81 572 GLY A C 1
ATOM 4528 O O . GLY A 1 572 ? -18.195 -7.359 14.665 1.00 93.81 572 GLY A O 1
ATOM 4529 N N . ALA A 1 573 ? -20.192 -6.419 15.014 1.00 89.62 573 ALA A N 1
ATOM 4530 C CA . ALA A 1 573 ? -20.410 -7.076 16.311 1.00 89.62 573 ALA A CA 1
ATOM 4531 C C . ALA A 1 573 ? -21.147 -8.423 16.207 1.00 89.62 573 ALA A C 1
ATOM 4533 O O . ALA A 1 573 ? -21.302 -9.128 17.205 1.00 89.62 573 ALA A O 1
ATOM 4534 N N . ARG A 1 574 ? -21.633 -8.780 15.013 1.00 84.31 574 ARG A N 1
ATOM 4535 C CA . ARG A 1 574 ? -22.570 -9.893 14.816 1.00 84.31 574 ARG A CA 1
ATOM 4536 C C . ARG A 1 574 ? -21.875 -11.163 14.345 1.00 84.31 574 ARG A C 1
ATOM 4538 O O . ARG A 1 574 ? -21.013 -11.135 13.471 1.00 84.31 574 ARG A O 1
ATOM 4545 N N . THR A 1 575 ? -22.348 -12.290 14.864 1.00 83.88 575 THR A N 1
ATOM 4546 C CA . THR A 1 575 ? -22.041 -13.634 14.368 1.00 83.88 575 THR A CA 1
ATOM 4547 C C . THR A 1 575 ? -23.350 -14.336 13.958 1.00 83.88 575 THR A C 1
ATOM 4549 O O . THR A 1 575 ? -24.398 -14.042 14.538 1.00 83.88 575 THR A O 1
ATOM 4552 N N . PRO A 1 576 ? -23.347 -15.234 12.948 1.00 86.31 576 PRO A N 1
ATOM 4553 C CA . PRO A 1 576 ? -22.212 -15.660 12.125 1.00 86.31 576 PRO A CA 1
ATOM 4554 C C . PRO A 1 576 ? -21.732 -14.575 11.149 1.00 86.31 576 PRO A C 1
ATOM 4556 O O . PRO A 1 576 ? -22.494 -13.709 10.723 1.00 86.31 576 PRO A O 1
ATOM 4559 N N . PHE A 1 577 ? -20.453 -14.641 10.784 1.00 91.88 577 PHE A N 1
ATOM 4560 C CA . PHE A 1 577 ? -19.826 -13.679 9.881 1.00 91.88 577 PHE A CA 1
ATOM 4561 C C . PHE A 1 577 ? -20.260 -13.874 8.426 1.00 91.88 577 PHE A C 1
ATOM 4563 O O . PHE A 1 577 ? -20.460 -14.995 7.952 1.00 91.88 577 PHE A O 1
ATOM 4570 N N . THR A 1 578 ? -20.350 -12.766 7.688 1.00 90.69 578 THR A N 1
ATOM 4571 C CA . THR A 1 578 ? -20.602 -12.811 6.241 1.00 90.69 578 THR A CA 1
ATOM 4572 C C . THR A 1 578 ? -19.401 -13.392 5.498 1.00 90.69 578 THR A C 1
ATOM 4574 O O . THR A 1 578 ? -18.254 -13.143 5.860 1.00 90.69 578 THR A O 1
ATOM 4577 N N . THR A 1 579 ? -19.648 -14.152 4.431 1.00 92.00 579 THR A N 1
ATOM 4578 C CA . THR A 1 579 ? -18.574 -14.677 3.578 1.00 92.00 579 THR A CA 1
ATOM 4579 C C . THR A 1 579 ? -18.366 -13.797 2.356 1.00 92.00 579 THR A C 1
ATOM 4581 O O . THR A 1 579 ? -19.342 -13.328 1.771 1.00 92.00 579 THR A O 1
ATOM 4584 N N . ALA A 1 580 ? -17.122 -13.642 1.914 1.00 90.69 580 ALA A N 1
ATOM 4585 C CA . ALA A 1 580 ? -16.793 -12.947 0.678 1.00 90.69 580 ALA A CA 1
ATOM 4586 C C . ALA A 1 580 ? -15.724 -13.689 -0.129 1.00 90.69 580 ALA A C 1
ATOM 4588 O O . ALA A 1 580 ? -14.947 -14.473 0.412 1.00 90.69 580 ALA A O 1
ATOM 4589 N N . GLU A 1 581 ? -15.680 -13.431 -1.434 1.00 91.25 581 GLU A N 1
ATOM 4590 C CA . GLU A 1 581 ? -14.628 -13.958 -2.302 1.00 91.25 581 GLU A CA 1
ATOM 4591 C C . GLU A 1 581 ? -13.444 -12.992 -2.365 1.00 91.25 581 GLU A C 1
ATOM 4593 O O . GLU A 1 581 ? -13.619 -11.778 -2.524 1.00 91.25 581 GLU A O 1
ATOM 4598 N N . ARG A 1 582 ? -12.224 -13.522 -2.251 1.00 90.25 582 ARG A N 1
ATOM 4599 C CA . ARG A 1 582 ? -10.978 -12.754 -2.381 1.00 90.25 582 ARG A CA 1
ATOM 4600 C C . ARG A 1 582 ? -10.030 -13.444 -3.352 1.00 90.25 582 ARG A C 1
ATOM 4602 O O . ARG A 1 582 ? -9.976 -14.671 -3.408 1.00 90.25 582 ARG A O 1
ATOM 4609 N N . LYS A 1 583 ? -9.300 -12.639 -4.124 1.00 87.25 583 LYS A N 1
ATOM 4610 C CA . LYS A 1 583 ? -8.278 -13.098 -5.071 1.00 87.25 583 LYS A CA 1
ATOM 4611 C C . LYS A 1 583 ? -6.941 -12.513 -4.657 1.00 87.25 583 LYS A C 1
ATOM 4613 O O . LYS A 1 583 ? -6.833 -11.295 -4.583 1.00 87.25 583 LYS A O 1
ATOM 4618 N N . LEU A 1 584 ? -5.957 -13.365 -4.401 1.00 85.25 584 LEU A N 1
ATOM 4619 C CA . LEU A 1 584 ? -4.633 -12.944 -3.949 1.00 85.25 584 LEU A CA 1
ATOM 4620 C C . LEU A 1 584 ? -3.546 -13.637 -4.765 1.00 85.25 584 LEU A C 1
ATOM 4622 O O . LEU A 1 584 ? -3.707 -14.786 -5.182 1.00 85.25 584 LEU A O 1
ATOM 4626 N N . GLY A 1 585 ? -2.445 -12.920 -4.987 1.00 77.00 585 GLY A N 1
ATOM 4627 C CA . GLY A 1 585 ? -1.237 -13.473 -5.598 1.00 77.00 585 GLY A CA 1
ATOM 4628 C C . GLY A 1 585 ? -0.390 -14.277 -4.610 1.00 77.00 585 GLY A C 1
ATOM 4629 O O . GLY A 1 585 ? 0.389 -15.118 -5.033 1.00 77.00 585 GLY A O 1
ATOM 4630 N N . THR A 1 586 ? -0.567 -14.047 -3.307 1.00 80.56 586 THR A N 1
ATOM 4631 C CA . THR A 1 586 ? 0.123 -14.768 -2.227 1.00 80.56 586 THR A CA 1
ATOM 4632 C C . THR A 1 586 ? -0.843 -15.660 -1.454 1.00 80.56 586 THR A C 1
ATOM 4634 O O . THR A 1 586 ? -2.004 -15.295 -1.238 1.00 80.56 586 THR A O 1
ATOM 4637 N N . GLY A 1 587 ? -0.357 -16.816 -1.001 1.00 85.12 587 GLY A N 1
ATOM 4638 C CA . GLY A 1 587 ? -1.135 -17.743 -0.181 1.00 85.12 587 GLY A CA 1
ATOM 4639 C C . GLY A 1 587 ? -1.527 -17.158 1.182 1.00 85.12 587 GLY A C 1
ATOM 4640 O O . GLY A 1 587 ? -0.771 -16.403 1.791 1.00 85.12 587 GLY A O 1
ATOM 4641 N N . MET A 1 588 ? -2.708 -17.531 1.673 1.00 91.19 588 MET A N 1
ATOM 4642 C CA . MET A 1 588 ? -3.146 -17.320 3.048 1.00 91.19 588 MET A CA 1
ATOM 4643 C C . MET A 1 588 ? -3.342 -18.677 3.714 1.00 91.19 588 MET A C 1
ATOM 4645 O O . MET A 1 588 ? -3.890 -19.603 3.115 1.00 91.19 588 MET A O 1
ATOM 4649 N N . ASN A 1 589 ? -2.927 -18.785 4.966 1.00 89.50 589 ASN A N 1
ATOM 4650 C CA . ASN A 1 589 ? -3.075 -20.006 5.735 1.00 89.50 589 ASN A CA 1
ATOM 4651 C C . ASN A 1 589 ? -4.483 -20.103 6.313 1.00 89.50 589 ASN A C 1
ATOM 4653 O O . ASN A 1 589 ? -4.982 -19.153 6.916 1.00 89.50 589 ASN A O 1
ATOM 4657 N N . TYR A 1 590 ? -5.089 -21.277 6.164 1.00 88.81 590 TYR A N 1
ATOM 4658 C CA . TYR A 1 590 ? -6.425 -21.581 6.662 1.00 88.81 590 TYR A CA 1
ATOM 4659 C C . TYR A 1 590 ? -6.588 -21.234 8.150 1.00 88.81 590 TYR A C 1
ATOM 4661 O O . TYR A 1 590 ? -5.754 -21.605 8.974 1.00 88.81 590 TYR A O 1
ATOM 4669 N N . GLY A 1 591 ? -7.686 -20.556 8.495 1.00 85.31 591 GLY A N 1
ATOM 4670 C CA . GLY A 1 591 ? -8.061 -20.272 9.884 1.00 85.31 591 GLY A CA 1
ATOM 4671 C C . GLY A 1 591 ? -7.252 -19.176 10.593 1.00 85.31 591 GLY A C 1
ATOM 4672 O O . GLY A 1 591 ? -7.656 -18.750 11.674 1.00 85.31 591 GLY A O 1
ATOM 4673 N N . GLU A 1 592 ? -6.165 -18.673 10.008 1.00 93.19 592 GLU A N 1
ATOM 4674 C CA . GLU A 1 592 ? -5.405 -17.547 10.567 1.00 93.19 592 GLU A CA 1
ATOM 4675 C C . GLU A 1 592 ? -6.060 -16.194 10.238 1.00 93.19 592 GLU A C 1
ATOM 4677 O O . GLU A 1 592 ? -6.869 -16.079 9.321 1.00 93.19 592 GLU A O 1
ATOM 4682 N N . LEU A 1 593 ? -5.729 -15.141 10.987 1.00 97.19 593 LEU A N 1
ATOM 4683 C CA . LEU A 1 593 ? -6.290 -13.809 10.750 1.00 97.19 593 LEU A CA 1
ATOM 4684 C C . LEU A 1 593 ? -5.418 -12.998 9.792 1.00 97.19 593 LEU A C 1
ATOM 4686 O O . LEU A 1 593 ? -4.197 -12.942 9.936 1.00 97.19 593 LEU A O 1
ATOM 4690 N N . TYR A 1 594 ? -6.066 -12.322 8.847 1.00 97.38 594 TYR A N 1
ATOM 4691 C CA . TYR A 1 594 ? -5.424 -11.427 7.890 1.00 97.38 594 TYR A CA 1
ATOM 4692 C C . TYR A 1 594 ? -6.143 -10.083 7.857 1.00 97.38 594 TYR A C 1
ATOM 4694 O O . TYR A 1 594 ? -7.371 -10.038 7.914 1.00 97.38 594 TYR A O 1
ATOM 4702 N N . LEU A 1 595 ? -5.386 -8.997 7.711 1.00 97.56 595 LEU A N 1
ATOM 4703 C CA . LEU A 1 595 ? -5.930 -7.722 7.256 1.00 97.56 595 LEU A CA 1
ATOM 4704 C C . LEU A 1 595 ? -5.771 -7.625 5.740 1.00 97.56 595 LEU A C 1
ATOM 4706 O O . LEU A 1 595 ? -4.671 -7.821 5.211 1.00 97.56 595 LEU A O 1
ATOM 4710 N N . LEU A 1 596 ? -6.879 -7.359 5.051 1.00 94.12 596 LEU A N 1
ATOM 4711 C CA . LEU A 1 596 ? -6.942 -7.302 3.597 1.00 94.12 596 LEU A CA 1
ATOM 4712 C C . LEU A 1 596 ? -7.557 -6.004 3.109 1.00 94.12 596 LEU A C 1
ATOM 4714 O O . LEU A 1 596 ? -8.678 -5.650 3.472 1.00 94.12 596 LEU A O 1
ATOM 4718 N N . ASP A 1 597 ? -6.852 -5.383 2.176 1.00 89.69 597 ASP A N 1
ATOM 4719 C CA . ASP A 1 597 ? -7.444 -4.439 1.248 1.00 89.69 597 ASP A CA 1
ATOM 4720 C C . ASP A 1 597 ? -8.024 -5.222 0.051 1.00 89.69 597 ASP A C 1
ATOM 4722 O O . ASP A 1 597 ? -7.270 -5.922 -0.633 1.00 89.69 597 ASP A O 1
ATOM 4726 N N . PRO A 1 598 ? -9.348 -5.177 -0.213 1.00 81.88 598 PRO A N 1
ATOM 4727 C CA . PRO A 1 598 ? -9.976 -5.921 -1.314 1.00 81.88 598 PRO A CA 1
ATOM 4728 C C . PRO A 1 598 ? -9.465 -5.558 -2.718 1.00 81.88 598 PRO A C 1
ATOM 4730 O O . PRO A 1 598 ? -9.828 -6.224 -3.700 1.00 81.88 598 PRO A O 1
ATOM 4733 N N . GLU A 1 599 ? -8.697 -4.477 -2.829 1.00 76.50 599 GLU A N 1
ATOM 4734 C CA . GLU A 1 599 ? -8.107 -3.987 -4.071 1.00 76.50 599 GLU A CA 1
ATOM 4735 C C . GLU A 1 599 ? -6.626 -4.355 -4.220 1.00 76.50 599 GLU A C 1
ATOM 4737 O O . GLU A 1 599 ? -6.048 -4.182 -5.294 1.00 76.50 599 GLU A O 1
ATOM 4742 N N . GLU A 1 600 ? -6.026 -4.936 -3.182 1.00 80.75 600 GLU A N 1
ATOM 4743 C CA . GLU A 1 600 ? -4.644 -5.396 -3.183 1.00 80.75 600 GLU A CA 1
ATOM 4744 C C . GLU A 1 600 ? -4.542 -6.902 -3.432 1.00 80.75 600 GLU A C 1
ATOM 4746 O O . GLU A 1 600 ? -5.451 -7.693 -3.184 1.00 80.75 600 GLU A O 1
ATOM 4751 N N . THR A 1 601 ? -3.384 -7.318 -3.938 1.00 75.94 601 THR A N 1
ATOM 4752 C CA . THR A 1 601 ? -3.089 -8.722 -4.262 1.00 75.94 601 THR A CA 1
ATOM 4753 C C . THR A 1 601 ? -2.410 -9.475 -3.116 1.00 75.94 601 THR A C 1
ATOM 4755 O O . THR A 1 601 ? -2.094 -10.657 -3.266 1.00 75.94 601 THR A O 1
ATOM 4758 N N . ARG A 1 602 ? -2.197 -8.808 -1.977 1.00 82.69 602 ARG A N 1
ATOM 4759 C CA . ARG A 1 602 ? -1.529 -9.321 -0.774 1.00 82.69 602 ARG A CA 1
ATOM 4760 C C . ARG A 1 602 ? -2.274 -8.885 0.483 1.00 82.69 602 ARG A C 1
ATOM 4762 O O . ARG A 1 602 ? -3.014 -7.910 0.458 1.00 82.69 602 ARG A O 1
ATOM 4769 N N . GLY A 1 603 ? -2.032 -9.599 1.577 1.00 90.44 603 GLY A N 1
ATOM 4770 C CA . GLY A 1 603 ? -2.580 -9.289 2.892 1.00 90.44 603 GLY A CA 1
ATOM 4771 C C . GLY A 1 603 ? -1.531 -9.282 3.980 1.00 90.44 603 GLY A C 1
ATOM 4772 O O . GLY A 1 603 ? -0.492 -9.931 3.853 1.00 90.44 603 GLY A O 1
ATOM 4773 N N . LEU A 1 604 ? -1.833 -8.595 5.077 1.00 95.50 604 LEU A N 1
ATOM 4774 C CA . LEU A 1 604 ? -1.036 -8.673 6.291 1.00 95.50 604 LEU A CA 1
ATOM 4775 C C . LEU A 1 604 ? -1.535 -9.836 7.148 1.00 95.50 604 LEU A C 1
ATOM 4777 O O . LEU A 1 604 ? -2.586 -9.735 7.779 1.00 95.50 604 LEU A O 1
ATOM 4781 N N . LYS A 1 605 ? -0.767 -10.929 7.190 1.00 96.31 605 LYS A N 1
ATOM 4782 C CA . LYS A 1 605 ? -0.976 -12.005 8.166 1.00 96.31 605 LYS A CA 1
ATOM 4783 C C . LYS A 1 605 ? -0.758 -11.453 9.572 1.00 96.31 605 LYS A C 1
ATOM 4785 O O . LYS A 1 605 ? 0.319 -10.926 9.845 1.00 96.31 605 LYS A O 1
ATOM 4790 N N . LEU A 1 606 ? -1.729 -11.620 10.464 1.00 98.00 606 LEU A N 1
ATOM 4791 C CA . LEU A 1 606 ? -1.576 -11.246 11.864 1.00 98.00 606 LEU A CA 1
ATOM 4792 C C . LEU A 1 606 ? -0.842 -12.336 12.650 1.00 98.00 606 LEU A C 1
ATOM 4794 O O . LEU A 1 606 ? -1.093 -13.530 12.484 1.00 98.00 606 LEU A O 1
ATOM 4798 N N . LEU A 1 607 ? 0.054 -11.916 13.542 1.00 97.19 607 LEU A N 1
ATOM 4799 C CA . LEU A 1 607 ? 0.600 -12.783 14.578 1.00 97.19 607 LEU A CA 1
ATOM 4800 C C . LEU A 1 607 ? -0.537 -13.276 15.490 1.00 97.19 607 LEU A C 1
ATOM 4802 O O . LEU A 1 607 ? -1.479 -12.524 15.759 1.00 97.19 607 LEU A O 1
ATOM 4806 N N . PRO A 1 608 ? -0.452 -14.512 16.008 1.00 96.38 608 PRO A N 1
ATOM 4807 C CA . PRO A 1 608 ? -1.542 -15.174 16.726 1.00 96.38 608 PRO A CA 1
ATOM 4808 C C . PRO A 1 608 ? -1.648 -14.711 18.192 1.00 96.38 608 PRO A C 1
ATOM 4810 O O . PRO A 1 608 ? -1.642 -15.521 19.120 1.00 96.38 608 PRO A O 1
ATOM 4813 N N . PHE A 1 609 ? -1.719 -13.395 18.408 1.00 97.31 609 PHE A N 1
ATOM 4814 C CA . PHE A 1 609 ? -2.018 -12.770 19.703 1.00 97.31 609 PHE A CA 1
ATOM 4815 C C . PHE A 1 609 ? -3.493 -12.387 19.843 1.00 97.31 609 PHE A C 1
ATOM 4817 O O . PHE A 1 609 ? -3.946 -12.086 20.942 1.00 97.31 609 PHE A O 1
ATOM 4824 N N . VAL A 1 610 ? -4.248 -12.451 18.745 1.00 96.56 610 VAL A N 1
ATOM 4825 C CA . VAL A 1 610 ? -5.705 -12.317 18.714 1.00 96.56 610 VAL A CA 1
ATOM 4826 C C . VAL A 1 610 ? -6.265 -13.528 17.983 1.00 96.56 610 VAL A C 1
ATOM 4828 O O . VAL A 1 610 ? -5.764 -13.897 16.920 1.00 96.56 610 VAL A O 1
ATOM 4831 N N . ARG A 1 611 ? -7.289 -14.162 18.552 1.00 94.00 611 ARG A N 1
ATOM 4832 C CA . ARG A 1 611 ? -7.940 -15.345 17.985 1.00 94.00 611 ARG A CA 1
ATOM 4833 C C . ARG A 1 611 ? -9.441 -15.150 17.938 1.00 94.00 611 ARG A C 1
ATOM 4835 O O . ARG A 1 611 ? -10.039 -14.711 18.914 1.00 94.00 611 ARG A O 1
ATOM 4842 N N . VAL A 1 612 ? -10.043 -15.535 16.818 1.00 91.25 612 VAL A N 1
ATOM 4843 C CA . VAL A 1 612 ? -11.494 -15.662 16.685 1.00 91.25 612 VAL A CA 1
ATOM 4844 C C . VAL A 1 612 ? -11.801 -17.129 16.445 1.00 91.25 612 VAL A C 1
ATOM 4846 O O . VAL A 1 612 ? -11.398 -17.695 15.427 1.00 91.25 612 VAL A O 1
ATOM 4849 N N . MET A 1 613 ? -12.441 -17.753 17.427 1.00 86.00 613 MET A N 1
ATOM 4850 C CA . MET A 1 613 ? -12.699 -19.189 17.441 1.00 86.00 613 MET A CA 1
ATOM 4851 C C . MET A 1 613 ? -13.949 -19.516 18.265 1.00 86.00 613 MET A C 1
ATOM 4853 O O . MET A 1 613 ? -14.332 -18.723 19.132 1.00 86.00 613 MET A O 1
ATOM 4857 N N . PRO A 1 614 ? -14.580 -20.677 18.025 1.00 80.31 614 PRO A N 1
ATOM 4858 C CA . PRO A 1 614 ? -15.618 -21.194 18.903 1.00 80.31 614 PRO A CA 1
ATOM 4859 C C . PRO A 1 614 ? -15.088 -21.356 20.331 1.00 80.31 614 PRO A C 1
ATOM 4861 O O . PRO A 1 614 ? -14.000 -21.898 20.535 1.00 80.31 614 PRO A O 1
ATOM 4864 N N . SER A 1 615 ? -15.863 -20.903 21.314 1.00 73.75 615 SER A N 1
ATOM 4865 C CA . SER A 1 615 ? -15.617 -21.192 22.727 1.00 73.75 615 SER A CA 1
ATOM 4866 C C . SER A 1 615 ? -15.614 -22.715 22.933 1.00 73.75 615 SER A C 1
ATOM 4868 O O . SER A 1 615 ? -16.572 -23.370 22.505 1.00 73.75 615 SER A O 1
ATOM 4870 N N . PRO A 1 616 ? -14.589 -23.291 23.594 1.00 68.62 616 PRO A N 1
ATOM 4871 C CA . PRO A 1 616 ? -14.512 -24.729 23.855 1.00 68.62 616 PRO A CA 1
ATOM 4872 C C . PRO A 1 616 ? -15.768 -25.326 24.499 1.00 68.62 616 PRO A C 1
ATOM 4874 O O . PRO A 1 616 ? -16.102 -26.481 24.242 1.00 68.62 616 PRO A O 1
ATOM 4877 N N . ARG A 1 617 ? -16.468 -24.557 25.345 1.00 65.69 617 ARG A N 1
ATOM 4878 C CA . ARG A 1 617 ? -17.642 -25.043 26.088 1.00 65.69 617 ARG A CA 1
ATOM 4879 C C . ARG A 1 617 ? -18.978 -24.788 25.403 1.00 65.69 617 ARG A C 1
ATOM 4881 O O . ARG A 1 617 ? -19.910 -25.553 25.631 1.00 65.69 617 ARG A O 1
ATOM 4888 N N . THR A 1 618 ? -19.107 -23.698 24.650 1.00 67.88 618 THR A N 1
ATOM 4889 C CA . THR A 1 618 ? -20.408 -23.242 24.119 1.00 67.88 618 THR A CA 1
ATOM 4890 C C . THR A 1 618 ? -20.507 -23.296 22.600 1.00 67.88 618 THR A C 1
ATOM 4892 O O . THR A 1 618 ? -21.595 -23.092 22.068 1.00 67.88 618 THR A O 1
ATOM 4895 N N . GLU A 1 619 ? -19.386 -23.520 21.907 1.00 73.19 619 GLU A N 1
ATOM 4896 C CA . GLU A 1 619 ? -19.245 -23.480 20.444 1.00 73.19 619 GLU A CA 1
ATOM 4897 C C . GLU A 1 619 ? -19.619 -22.128 19.799 1.00 73.19 619 GLU A C 1
ATOM 4899 O O . GLU A 1 619 ? -19.571 -21.972 18.578 1.00 73.19 619 GLU A O 1
ATOM 4904 N N . ALA A 1 620 ? -19.941 -21.109 20.601 1.00 73.88 620 ALA A N 1
ATOM 4905 C CA . ALA A 1 620 ? -20.188 -19.761 20.117 1.00 73.88 620 ALA A CA 1
ATOM 4906 C C . ALA A 1 620 ? -18.863 -19.096 19.732 1.00 73.88 620 ALA A C 1
ATOM 4908 O O . ALA A 1 620 ? -17.898 -19.133 20.495 1.00 73.88 620 ALA A O 1
ATOM 4909 N N . ASN A 1 621 ? -18.810 -18.462 18.558 1.00 79.06 621 ASN A N 1
ATOM 4910 C CA . ASN A 1 621 ? -17.629 -17.707 18.148 1.00 79.06 621 ASN A CA 1
ATOM 4911 C C . ASN A 1 621 ? -17.386 -16.540 19.107 1.00 79.06 621 ASN A C 1
ATOM 4913 O O . ASN A 1 621 ? -18.215 -15.636 19.211 1.00 79.06 621 ASN A O 1
ATOM 4917 N N . ALA A 1 622 ? -16.220 -16.554 19.742 1.00 86.88 622 ALA A N 1
ATOM 4918 C CA . ALA A 1 622 ? -15.730 -15.498 20.606 1.00 86.88 622 ALA A CA 1
ATOM 4919 C C . ALA A 1 622 ? -14.368 -15.001 20.106 1.00 86.88 622 ALA A C 1
ATOM 4921 O O . ALA A 1 622 ? -13.696 -15.625 19.280 1.00 86.88 622 ALA A O 1
ATOM 4922 N N . CYS A 1 623 ? -13.980 -13.833 20.603 1.00 92.50 623 CYS A N 1
ATOM 4923 C CA . CYS A 1 623 ? -12.664 -13.255 20.376 1.00 92.50 623 CYS A CA 1
ATOM 4924 C C . CYS A 1 623 ? -11.865 -13.342 21.665 1.00 92.50 623 CYS A C 1
ATOM 4926 O O . CYS A 1 623 ? -12.359 -12.944 22.726 1.00 92.50 623 CYS A O 1
ATOM 4928 N N . TYR A 1 624 ? -10.630 -13.809 21.537 1.00 94.94 624 TYR A N 1
ATOM 4929 C CA . TYR A 1 624 ? -9.699 -13.939 22.633 1.00 94.94 624 TYR A CA 1
ATOM 4930 C C . TYR A 1 624 ? -8.370 -13.256 22.326 1.00 94.94 624 TYR A C 1
ATOM 4932 O O . TYR A 1 624 ? -7.869 -13.316 21.201 1.00 94.94 624 TYR A O 1
ATOM 4940 N N . PHE A 1 625 ? -7.781 -12.655 23.350 1.00 96.94 625 PHE A N 1
ATOM 4941 C CA . PHE A 1 625 ? -6.512 -11.950 23.286 1.00 96.94 625 PHE A CA 1
ATOM 4942 C C . PHE A 1 625 ? -5.471 -12.622 24.175 1.00 96.94 625 PHE A C 1
ATOM 4944 O O . PHE A 1 625 ? -5.792 -13.124 25.254 1.00 96.94 625 PHE A O 1
ATOM 4951 N N . TYR A 1 626 ? -4.227 -12.668 23.711 1.00 97.25 626 TYR A N 1
ATOM 4952 C CA . TYR A 1 626 ? -3.132 -13.297 24.439 1.00 97.25 626 TYR A CA 1
ATOM 4953 C C . TYR A 1 626 ? -2.827 -12.540 25.737 1.00 97.25 626 TYR A C 1
ATOM 4955 O O . TYR A 1 626 ? -2.551 -11.345 25.715 1.00 97.25 626 TYR A O 1
ATOM 4963 N N . ASN A 1 627 ? -2.816 -13.264 26.858 1.00 95.19 627 ASN A N 1
ATOM 4964 C CA . ASN A 1 627 ? -2.606 -12.697 28.189 1.00 95.19 627 ASN A CA 1
ATOM 4965 C C . ASN A 1 627 ? -1.247 -13.094 28.775 1.00 95.19 627 ASN A C 1
ATOM 4967 O O . ASN A 1 627 ? -0.460 -12.244 29.185 1.00 95.19 627 ASN A O 1
ATOM 4971 N N . LYS A 1 628 ? -0.951 -14.392 28.855 1.00 94.88 628 LYS A N 1
ATOM 4972 C CA . LYS A 1 628 ? 0.254 -14.872 29.546 1.00 94.88 628 LYS A CA 1
ATOM 4973 C C . LYS A 1 628 ? 0.727 -16.210 29.000 1.00 94.88 628 LYS A C 1
ATOM 4975 O O . LYS A 1 628 ? -0.071 -16.996 28.493 1.00 94.88 628 LYS A O 1
ATOM 4980 N N . ARG A 1 629 ? 2.016 -16.489 29.184 1.00 93.50 629 ARG A N 1
ATOM 4981 C CA . ARG A 1 629 ? 2.629 -17.801 28.957 1.00 93.50 629 ARG A CA 1
ATOM 4982 C C . ARG A 1 629 ? 3.118 -18.379 30.279 1.00 93.50 629 ARG A C 1
ATOM 4984 O O . ARG A 1 629 ? 3.736 -17.682 31.084 1.00 93.50 629 ARG A O 1
ATOM 4991 N N . ARG A 1 630 ? 2.881 -19.674 30.486 1.00 90.44 630 ARG A N 1
ATOM 4992 C CA . ARG A 1 630 ? 3.442 -20.456 31.592 1.00 90.44 630 ARG A CA 1
ATOM 4993 C C . ARG A 1 630 ? 4.073 -21.722 31.024 1.00 90.44 630 ARG A C 1
ATOM 4995 O O . ARG A 1 630 ? 3.375 -22.657 30.662 1.00 90.44 630 ARG A O 1
ATOM 5002 N N . ALA A 1 631 ? 5.404 -21.745 30.956 1.00 86.00 631 ALA A N 1
ATOM 5003 C CA . ALA A 1 631 ? 6.138 -22.796 30.250 1.00 86.00 631 ALA A CA 1
ATOM 5004 C C . ALA A 1 631 ? 5.611 -22.961 28.807 1.00 86.00 631 ALA A C 1
ATOM 5006 O O . ALA A 1 631 ? 5.676 -22.006 28.035 1.00 86.00 631 ALA A O 1
ATOM 5007 N N . GLU A 1 632 ? 5.062 -24.128 28.469 1.00 87.94 632 GLU A N 1
ATOM 5008 C CA . GLU A 1 632 ? 4.547 -24.458 27.135 1.00 87.94 632 GLU A CA 1
ATOM 5009 C C . GLU A 1 632 ? 3.073 -24.072 26.923 1.00 87.94 632 GLU A C 1
ATOM 5011 O O . GLU A 1 632 ? 2.602 -24.138 25.789 1.00 87.94 632 GLU A O 1
ATOM 5016 N N . THR A 1 633 ? 2.334 -23.656 27.962 1.00 93.31 633 THR A N 1
ATOM 5017 C CA . THR A 1 633 ? 0.921 -23.252 27.833 1.00 93.31 633 THR A CA 1
ATOM 5018 C C . THR A 1 633 ? 0.778 -21.743 27.669 1.00 93.31 633 THR A C 1
ATOM 5020 O O . THR A 1 633 ? 1.551 -20.949 28.224 1.00 93.31 633 THR A O 1
ATOM 5023 N N . GLN A 1 634 ? -0.212 -21.330 26.881 1.00 96.12 634 GLN A N 1
ATOM 5024 C CA . GLN A 1 634 ? -0.588 -19.934 26.703 1.00 96.12 634 GLN A CA 1
ATOM 5025 C C . GLN A 1 634 ? -2.044 -19.742 27.109 1.00 96.12 634 GLN A C 1
ATOM 5027 O O . GLN A 1 634 ? -2.923 -20.543 26.800 1.00 96.12 634 GLN A O 1
ATOM 5032 N N . THR A 1 635 ? -2.285 -18.636 27.795 1.00 96.19 635 THR A N 1
ATOM 5033 C CA . THR A 1 635 ? -3.604 -18.215 28.235 1.00 96.19 635 THR A CA 1
ATOM 5034 C C . THR A 1 635 ? -4.084 -17.066 27.369 1.00 96.19 635 THR A C 1
ATOM 5036 O O . THR A 1 635 ? -3.371 -16.078 27.169 1.00 96.19 635 THR A O 1
ATOM 5039 N N . PHE A 1 636 ? -5.332 -17.171 26.946 1.00 96.06 636 PHE A N 1
ATOM 5040 C CA . PHE A 1 636 ? -6.063 -16.174 26.196 1.00 96.06 636 PHE A CA 1
ATOM 5041 C C . PHE A 1 636 ? -7.313 -15.744 26.972 1.00 96.06 636 PHE A C 1
ATOM 5043 O O . PHE A 1 636 ? -7.941 -16.569 27.629 1.00 96.06 636 PHE A O 1
ATOM 5050 N N . ILE A 1 637 ? -7.683 -14.464 26.902 1.00 95.12 637 ILE A N 1
ATOM 5051 C CA . ILE A 1 637 ? -8.853 -13.911 27.599 1.00 95.12 637 ILE A CA 1
ATOM 5052 C C . ILE A 1 637 ? -9.836 -13.252 26.637 1.00 95.12 637 ILE A C 1
ATOM 5054 O O . ILE A 1 637 ? -9.432 -12.678 25.630 1.00 95.12 637 ILE A O 1
ATOM 5058 N N . SER A 1 638 ? -11.128 -13.320 26.953 1.00 93.69 638 SER A N 1
ATOM 5059 C CA . SER A 1 638 ? -12.177 -12.607 26.227 1.00 93.69 638 SER A CA 1
ATOM 5060 C C . SER A 1 638 ? -12.719 -11.446 27.051 1.00 93.69 638 SER A C 1
ATOM 5062 O O . SER A 1 638 ? -13.083 -11.612 28.213 1.00 93.69 638 SER A O 1
ATOM 5064 N N . TYR A 1 639 ? -12.824 -10.278 26.420 1.00 90.88 639 TYR A N 1
ATOM 5065 C CA . TYR A 1 639 ? -13.355 -9.060 27.039 1.00 90.88 639 TYR A CA 1
ATOM 5066 C C . TYR A 1 639 ? -14.865 -8.872 26.883 1.00 90.88 639 TYR A C 1
ATOM 5068 O O . TYR A 1 639 ? -15.424 -7.967 27.499 1.00 90.88 639 TYR A O 1
ATOM 5076 N N . HIS A 1 640 ? -15.519 -9.680 26.047 1.00 86.31 640 HIS A N 1
ATOM 5077 C CA . HIS A 1 640 ? -16.962 -9.578 25.806 1.00 86.31 640 HIS A CA 1
ATOM 5078 C C . HIS A 1 640 ? -17.725 -10.872 26.103 1.00 86.31 640 HIS A C 1
ATOM 5080 O O . HIS A 1 640 ? -18.943 -10.838 26.260 1.00 86.31 640 HIS A O 1
ATOM 5086 N N . PHE A 1 641 ? -17.039 -12.018 26.137 1.00 82.94 641 PHE A N 1
ATOM 5087 C CA . PHE A 1 641 ? -17.679 -13.320 26.258 1.00 82.94 641 PHE A CA 1
ATOM 5088 C C . PHE A 1 641 ? -17.599 -13.853 27.692 1.00 82.94 641 PHE A C 1
ATOM 5090 O O . PHE A 1 641 ? -16.673 -14.572 28.059 1.00 82.94 641 PHE A O 1
ATOM 5097 N N . GLU A 1 642 ? -18.589 -13.500 28.514 1.00 77.75 642 GLU A N 1
ATOM 5098 C CA . GLU A 1 642 ? -18.615 -13.847 29.945 1.00 77.75 642 GLU A CA 1
ATOM 5099 C C . GLU A 1 642 ? -18.751 -15.354 30.217 1.00 77.75 642 GLU A C 1
ATOM 5101 O O . GLU A 1 642 ? -18.263 -15.841 31.235 1.00 77.75 642 GLU A O 1
ATOM 5106 N N . MET A 1 643 ? -19.395 -16.113 29.318 1.00 71.94 643 MET A N 1
ATOM 5107 C CA . MET A 1 643 ? -19.630 -17.552 29.521 1.00 71.94 643 MET A CA 1
ATOM 5108 C C . MET A 1 643 ? -18.330 -18.369 29.567 1.00 71.94 643 MET A C 1
ATOM 5110 O O . MET A 1 643 ? -18.271 -19.398 30.243 1.00 71.94 643 MET A O 1
ATOM 5114 N N . GLU A 1 644 ? -17.291 -17.912 28.866 1.00 80.56 644 GLU A N 1
ATOM 5115 C CA . GLU A 1 644 ? -15.954 -18.502 28.891 1.00 80.56 644 GLU A CA 1
ATOM 5116 C C . GLU A 1 644 ? -14.907 -17.417 28.618 1.00 80.56 644 GLU A C 1
ATOM 5118 O O . GLU A 1 644 ? -14.459 -17.221 27.487 1.00 80.56 644 GLU A O 1
ATOM 5123 N N . SER A 1 645 ? -14.550 -16.686 29.675 1.00 86.25 645 SER A N 1
ATOM 5124 C CA . SER A 1 645 ? -13.686 -15.505 29.604 1.00 86.25 645 SER A CA 1
ATOM 5125 C C . SER A 1 645 ? -12.188 -15.815 29.528 1.00 86.25 645 SER A C 1
ATOM 5127 O O . SER A 1 645 ? -11.405 -14.900 29.290 1.00 86.25 645 SER A O 1
ATOM 5129 N N . GLU A 1 646 ? -11.765 -17.063 29.748 1.00 91.00 646 GLU A N 1
ATOM 5130 C CA . GLU A 1 646 ? -10.360 -17.496 29.709 1.00 91.00 646 GLU A CA 1
ATOM 5131 C C . GLU A 1 646 ? -10.259 -18.877 29.051 1.00 91.00 646 GLU A C 1
ATOM 5133 O O . GLU A 1 646 ? -11.045 -19.773 29.356 1.00 91.00 646 GLU A O 1
ATOM 5138 N N . VAL A 1 647 ? -9.285 -19.038 28.156 1.00 91.94 647 VAL A N 1
ATOM 5139 C CA . VAL A 1 647 ? -8.911 -20.310 27.528 1.00 91.94 647 VAL A CA 1
ATOM 5140 C C . VAL A 1 647 ? -7.416 -20.511 27.741 1.00 91.94 647 VAL A C 1
ATOM 5142 O O . VAL A 1 647 ? -6.621 -19.604 27.491 1.00 91.94 647 VAL A O 1
ATOM 5145 N N . GLU A 1 648 ? -7.022 -21.693 28.202 1.00 93.19 648 GLU A N 1
ATOM 5146 C CA . GLU A 1 648 ? -5.623 -22.071 28.401 1.00 93.19 648 GLU A CA 1
ATOM 5147 C C . GLU A 1 648 ? -5.344 -23.378 27.660 1.00 93.19 648 GLU A C 1
ATOM 5149 O O . GLU A 1 648 ? -6.012 -24.381 27.903 1.00 93.19 648 GLU A O 1
ATOM 5154 N N . ASP A 1 649 ? -4.371 -23.353 26.749 1.00 92.69 649 ASP A N 1
ATOM 5155 C CA . ASP A 1 649 ? -3.958 -24.519 25.961 1.00 92.69 649 ASP A CA 1
ATOM 5156 C C . ASP A 1 649 ? -2.512 -24.346 25.452 1.00 92.69 649 ASP A C 1
ATOM 5158 O O . ASP A 1 649 ? -1.872 -23.309 25.666 1.00 92.69 649 ASP A O 1
ATOM 5162 N N . HIS A 1 650 ? -1.976 -25.362 24.780 1.00 93.38 650 HIS A N 1
ATOM 5163 C CA . HIS A 1 650 ? -0.735 -25.283 24.020 1.00 93.38 650 HIS A CA 1
ATOM 5164 C C . HIS A 1 650 ? -1.005 -24.786 22.593 1.00 93.38 650 HIS A C 1
ATOM 5166 O O . HIS A 1 650 ? -1.464 -25.528 21.723 1.00 93.38 650 HIS A O 1
ATOM 5172 N N . PHE A 1 651 ? -0.663 -23.527 22.332 1.00 93.50 651 PHE A N 1
ATOM 5173 C CA . PHE A 1 651 ? -0.810 -22.885 21.029 1.00 93.50 651 PHE A CA 1
ATOM 5174 C C . PHE A 1 651 ? 0.560 -22.759 20.349 1.00 93.50 651 PHE A C 1
ATOM 5176 O O . PHE A 1 651 ? 1.269 -21.764 20.520 1.00 93.50 651 PHE A O 1
ATOM 5183 N N . ALA A 1 652 ? 0.943 -23.778 19.574 1.00 93.12 652 ALA A N 1
ATOM 5184 C CA . ALA A 1 652 ? 2.279 -23.894 18.973 1.00 93.12 652 ALA A CA 1
ATOM 5185 C C . ALA A 1 652 ? 2.685 -22.686 18.100 1.00 93.12 652 ALA A C 1
ATOM 5187 O O . ALA A 1 652 ? 3.831 -22.241 18.129 1.00 93.12 652 ALA A O 1
ATOM 5188 N N . ASP A 1 653 ? 1.742 -22.119 17.350 1.00 93.31 653 ASP A N 1
ATOM 5189 C CA . ASP A 1 653 ? 1.907 -20.899 16.554 1.00 93.31 653 ASP A CA 1
ATOM 5190 C C . ASP A 1 653 ? 2.137 -19.651 17.427 1.00 93.31 653 ASP A C 1
ATOM 5192 O O . ASP A 1 653 ? 3.000 -18.830 17.108 1.00 93.31 653 ASP A O 1
ATOM 5196 N N . THR A 1 654 ? 1.426 -19.512 18.552 1.00 95.12 654 THR A N 1
ATOM 5197 C CA . THR A 1 654 ? 1.667 -18.435 19.530 1.00 95.12 654 THR A CA 1
ATOM 5198 C C . THR A 1 654 ? 3.013 -18.596 20.218 1.00 95.12 654 THR A C 1
ATOM 5200 O O . THR A 1 654 ? 3.736 -17.610 20.357 1.00 95.12 654 THR A O 1
ATOM 5203 N N . LEU A 1 655 ? 3.390 -19.814 20.603 1.00 94.00 655 LEU A N 1
ATOM 5204 C CA . LEU A 1 655 ? 4.702 -20.085 21.182 1.00 94.00 655 LEU A CA 1
ATOM 5205 C C . LEU A 1 655 ? 5.829 -19.710 20.208 1.00 94.00 655 LEU A C 1
ATOM 5207 O O . LEU A 1 655 ? 6.722 -18.943 20.569 1.00 94.00 655 LEU A O 1
ATOM 5211 N N . ALA A 1 656 ? 5.735 -20.157 18.953 1.00 93.31 656 ALA A N 1
ATOM 5212 C CA . ALA A 1 656 ? 6.694 -19.810 17.908 1.00 93.31 656 ALA A CA 1
ATOM 5213 C C . ALA A 1 656 ? 6.757 -18.292 17.657 1.00 93.31 656 ALA A C 1
ATOM 5215 O O . ALA A 1 656 ? 7.843 -17.737 17.472 1.00 93.31 656 ALA A O 1
ATOM 5216 N N . ALA A 1 657 ? 5.613 -17.600 17.688 1.00 94.38 657 ALA A N 1
ATOM 5217 C CA . ALA A 1 657 ? 5.569 -16.146 17.579 1.00 94.38 657 ALA A CA 1
ATOM 5218 C C . ALA A 1 657 ? 6.287 -15.464 18.755 1.00 94.38 657 ALA A C 1
ATOM 5220 O O . ALA A 1 657 ? 7.116 -14.585 18.521 1.00 94.38 657 ALA A O 1
ATOM 5221 N N . LEU A 1 658 ? 6.020 -15.883 19.998 1.00 94.00 658 LEU A N 1
ATOM 5222 C CA . LEU A 1 658 ? 6.660 -15.351 21.208 1.00 94.00 658 LEU A CA 1
ATOM 5223 C C . LEU A 1 658 ? 8.175 -15.553 21.195 1.00 94.00 658 LEU A C 1
ATOM 5225 O O . LEU A 1 658 ? 8.924 -14.620 21.489 1.00 94.00 658 LEU A O 1
ATOM 5229 N N . ASP A 1 659 ? 8.635 -16.747 20.832 1.00 91.06 659 ASP A N 1
ATOM 5230 C CA . ASP A 1 659 ? 10.064 -17.044 20.757 1.00 91.06 65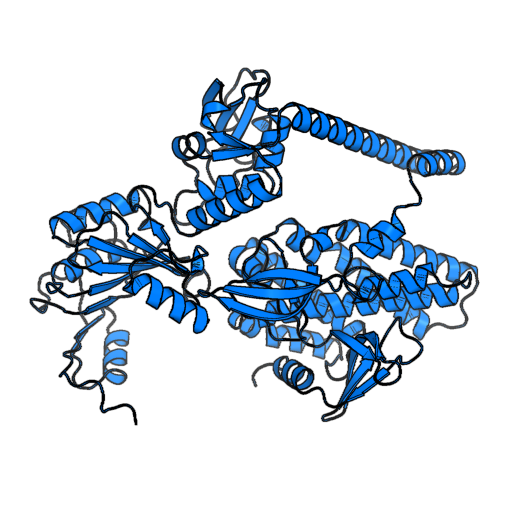9 ASP A CA 1
ATOM 5231 C C . ASP A 1 659 ? 10.731 -16.265 19.623 1.00 91.06 659 ASP A C 1
ATOM 5233 O O . ASP A 1 659 ? 11.822 -15.724 19.799 1.00 91.06 659 ASP A O 1
ATOM 5237 N N . GLY A 1 660 ? 10.026 -16.083 18.504 1.00 89.56 660 GLY A N 1
ATOM 5238 C CA . GLY A 1 660 ? 10.457 -15.211 17.422 1.00 89.56 660 GLY A CA 1
ATOM 5239 C C . GLY A 1 660 ? 10.597 -13.740 17.829 1.00 89.56 660 GLY A C 1
ATOM 5240 O O . GLY A 1 660 ? 11.364 -13.019 17.192 1.00 89.56 660 GLY A O 1
ATOM 5241 N N . LEU A 1 661 ? 9.894 -13.253 18.858 1.00 88.69 661 LEU A N 1
ATOM 5242 C CA . LEU A 1 661 ? 10.026 -11.865 19.328 1.00 88.69 661 LEU A CA 1
ATOM 5243 C C . LEU A 1 661 ? 11.302 -11.610 20.142 1.00 88.69 661 LEU A C 1
ATOM 5245 O O . LEU A 1 661 ? 11.637 -10.451 20.400 1.00 88.69 661 LEU A O 1
ATOM 5249 N N . ARG A 1 662 ? 12.026 -12.657 20.546 1.00 76.94 662 ARG A N 1
ATOM 5250 C CA . ARG A 1 662 ? 13.299 -12.503 21.254 1.00 76.94 662 ARG A CA 1
ATOM 5251 C C . ARG A 1 662 ? 14.394 -12.086 20.258 1.00 76.94 662 ARG A C 1
ATOM 5253 O O . ARG A 1 662 ? 14.403 -12.579 19.130 1.00 76.94 662 ARG A O 1
ATOM 5260 N N . PRO A 1 663 ? 15.293 -11.153 20.626 1.00 63.91 663 PRO A N 1
ATOM 5261 C CA . PRO A 1 663 ? 16.423 -10.814 19.770 1.00 63.91 663 PRO A CA 1
ATOM 5262 C C . PRO A 1 663 ? 17.281 -12.062 19.528 1.00 63.91 663 PRO A C 1
ATOM 5264 O O . PRO A 1 663 ? 17.390 -12.920 20.406 1.00 63.91 663 PRO A O 1
ATOM 5267 N N . PHE A 1 664 ? 17.875 -12.161 18.337 1.00 56.75 664 PHE A N 1
ATOM 5268 C CA . PHE A 1 664 ? 18.895 -13.170 18.064 1.00 56.75 664 PHE A CA 1
ATOM 5269 C C . PHE A 1 664 ? 20.065 -12.906 19.022 1.00 56.75 664 PHE A C 1
ATOM 5271 O O . PHE A 1 664 ? 20.642 -11.818 18.981 1.00 56.75 664 PHE A O 1
ATOM 5278 N N . LEU A 1 665 ? 20.323 -13.847 19.934 1.00 39.41 665 LEU A N 1
ATOM 5279 C CA . LEU A 1 665 ? 21.490 -13.815 20.818 1.00 39.41 665 LEU A CA 1
ATOM 5280 C C . LEU A 1 665 ? 22.776 -14.052 20.031 1.00 39.41 665 LEU A C 1
ATOM 5282 O O . LEU A 1 665 ? 22.749 -14.920 19.127 1.00 39.41 665 LEU A O 1
#

Secondary structure (DSSP, 8-state):
--SSS--S----EEEES-HHHHHHHHHHS-TT-EEEES-TT-TTS---S-EEEEEE-PPTTPBPPTT---SS---BHHHHHHHHHHTTEEEEEEEEEEE-GGGSHHHHHHHHHHHHHTT-EEEEEEEE-TTSSTT----EEEEEEES---SSEEEEE--S-HHHHHHHHHHHHTT---SSGGG-EEE-TTT---HHHHHHHHHHHHHHHHTTPEEEEHHHHEEEEEEESSTTS---PPTTEEEEESBSS---BSSGGG---SSS-EEEEEE-TTT--HHHHHHHHTSHHHHHHHHHTB---SSS-BB-HHHHHHSEEEE--HHHHHHHHHHHHHHHHHHHHHHHHHHHHHH-GGGHHHHHHHHHHH--TTHHHHHHTTSBHHHHHHHHHHHHS-S-HHHHHHHHHHHHHHHHHHHHHHHHHHHHH-HHHHHHHHHHHHHHHHHTT-BTTB--HHHHHHHHHHHHHHHHHHHHH-HHHHHHHHT---HHHHHHHH-HHHHHHHHHHHHHHHHHHH--PPPHHHHHHHHHHHHHHHHHHHHHHTTGGGTSEEEEEEEEEEETTEEEEEEEE-BSS-SSPEEEEEEESS---TT--EEE-TTSS-EEEPPTTEEEEE-TTT--EEEEEEEEEETTEEEEE-SS-GGG-EEEE--HHHHHHHHHTS---

Sequence (665 aa):
MAEEELGHSDAIFGIDLNRDIAEIARLVVPRSAEIANADSLDEGLALASMYDLVISEPPFNAPLSRPYKPAPALKNVGEALLHRFSGRLSLSGRGVFLFPPSCVGEKGKKLWDSLRENKVYLRALIHVPSGHLKSTAIDSYIVVVDRTPREEIFTAQFSVDDALITEILGNYEAHRSGSIAAQGRLVNPSEFRGFKALEASERLTVHAKRAGLLPIRMRDLIVKHEVLKNSSETVNDLSNDLYLPLAGICRAVLHPGEITSKTVPIARLVLNESLADARFVAASLNREVGKWFLESVTLPTFGIRRIGLEQLLDATFYLPERSAQEKLMGSMSKVIALRAELDEIETSMWSHPTRIEKEVKQLRKLNHEDSFDGWVETIPFPLASILWLFHASGESRKDKIEILLHFFEGLAEFWATIYLSAAKADREFWADHASGLHETVQKAKLSFDLATFGLWKCVLEYFSKKFRELRERDPERCSAMFGTSSDDVLCMLFDRRLLTVLQSANSARNNRAHGGVINAREIEVIFSALLDLVQTCRSIMGTTWERFELVQPGESRFLNGIFHYKVSRVMGARTPFTTAERKLGTGMNYGELYLLDPEETRGLKLLPFVRVMPSPRTEANACYFYNKRRAETQTFISYHFEMESEVEDHFADTLAALDGLRPFL

Radius of gyration: 29.65 Å; chains: 1; bounding box: 74×72×82 Å

Foldseek 3Di:
DPDPPPPDLDAAEAEACDPVVLVVCCVPDDVSYHGYNDDLQDPPDDDDQADQEAEDADDAQAADDPPDDDPPRDGHPQLSNCLVHQLRYDQNHKYKYKYALCCAEPSVVVSQVRSVVSLKHWAEWEWEAAPPDPVGRTIITGTMIHNDDDQWHKYAYDDPDPLLVVLLVVCSVVVHAFPARRSIDTDGRNLDQDSQLVNLQVLLVVVLVVVVWDKDQLLVFFPDKDKDQFLPDDDDDDAQKKKFFQKAPGQIDSHSVVDPDGGTIMMITRGDLQFDHSVLVNVCLRASSNVSLQSNQWHSDPDMTGGDPVSSRRGIHIHHGSVVSVVVVVVVVVVVVVVVVVVVLVVCCVVPVVCVVVSVVVVVVSDDPPPPQVLLQLAFQLLSQLVVLLVPDDPDLVVNLLSLLVSLLSVLQVLLLLLLLLCVLRPVSCQVCLVVLVVQCVVVVHAPQFDGLVNSLSSCVRRLVVLVVCCVVPVPSSCSSAQHSHPLVSQLSNPPVSSVLSVVSVVLVVCVVPDDDDDPVRSVVSSVSSVVSVVVNCVSPVSVCNQFFKWAWADWDQDSQKIWTFIFGSGHNDPPGDTDIAIANDDDDHQFIWTDRRSGRGTRTGQPQKHFFQDPVGGDTFIWGWGRDDPQKTKTAGSNDPVDGIDIDRDPSNVVSSVVSHRDD

pLDDT: mean 87.9, std 10.24, range [34.28, 98.44]